Protein AF-A0AAU9VUZ7-F1 (afdb_monomer_lite)

Organism: NCBI:txid46732

InterPro domains:
  IPR027897 Protein of unknown function DUF4559 [PF15112] (16-260)
  IPR027897 Protein of unknown function DUF4559 [PTHR35083] (16-218)

Radius of gyration: 38.13 Å; chains: 1; bounding box: 92×83×94 Å

pLDDT: mean 79.69, std 19.83, range [27.2, 98.56]

Sequence (443 aa):
MASTSTSGTLGQMVKPEYTNWLAVGHALTTVLCQGLRPFVTQEMEIFYRNVRVGGPCTCFYVPSRRPNQFHDMRSCLWAKVLTTCHRSKPNWKQSDSAKWMDPVVGPWEIAKLFLPELGGHADIKSANDMDINSILNLMYWCKHFTIPQPLIKDVRDVRNDKCVHVPKLELSDADKSAAFDAIENLLQDTQLAADEDAKKALGEVISLKSIKDLHNREPQILADLKEVMNERVLNLTEESERNKKMVAELQERQESLEMAFEDLERFNRPLPLRVLGWVFQLLVYVLGILYTFLKGKKTEMLFFIVFSCFCGVLDYHSTIKEEYEDVGCYKDKQDRAIETLEGKDSILDGEYNSRANPIAKCAVAAMRKGYSMFAIQNGGWCAASSTAQQTFHKYGKFTNCMIDGEGGPWANNVYILRDEKRVGGHDNSSSHMVQPLEERTRA

Secondary structure (DSSP, 8-state):
-----THHHHHHTT-HHHHHHHHHHHIIIIIIHHHHHHHHHHHHHHHHHHHHTT-S--PPP-TTS-S-----TTT-HHHHHHHHHBSS---GGGS-GGGTT-TTTHHHHHHGGGSPP-SS-----SGGG--HHHHHHHHHHBTT--S-HHHHHHHHHIIIIIIIS-SSS---HHHHHHHHHHHHHHHTSTTGGGSHHHHHHHHHHHHHHT-S-GGGTHHHHHHHHHHHHHHHHHHHHHHHHHHHHHHHHHHHHHHHHHHHHHHHHHHTS-S-HHHHHHHHHHHHHHHHHHHHHHS-S--SHHHHHHHHHHGGGS--SSTTSSSEEEEEEEE--SS-SS-B-TTTSTTS-S-GGG-SSHHHHHHHHHHHTT-SEEEEETTTEEEE-TTHHHHTTTT-B-S-S-TTSS-BTTEEEEEEE--------------------------

Structure (mmCIF, N/CA/C/O backbone):
data_AF-A0AAU9VUZ7-F1
#
_entry.id   AF-A0AAU9VUZ7-F1
#
loop_
_atom_site.group_PDB
_atom_site.id
_atom_site.type_symbol
_atom_site.label_atom_id
_atom_site.label_alt_id
_atom_site.label_comp_id
_atom_site.label_asym_id
_atom_site.label_entity_id
_atom_site.label_seq_id
_atom_site.pdbx_PDB_ins_code
_atom_site.Cartn_x
_atom_site.Cartn_y
_atom_site.Cartn_z
_atom_site.occupancy
_atom_site.B_iso_or_equiv
_atom_site.auth_seq_id
_atom_site.auth_comp_id
_atom_site.auth_asym_id
_atom_site.auth_atom_id
_atom_site.pdbx_PDB_model_num
ATOM 1 N N . MET A 1 1 ? 22.329 21.982 31.828 1.00 32.28 1 MET A N 1
ATOM 2 C CA . MET A 1 1 ? 20.978 22.359 32.291 1.00 32.28 1 MET A CA 1
ATOM 3 C C . MET A 1 1 ? 19.989 21.455 31.583 1.00 32.28 1 MET A C 1
ATOM 5 O O . MET A 1 1 ? 19.743 21.641 30.400 1.00 32.28 1 MET A O 1
ATOM 9 N N . ALA A 1 2 ? 19.546 20.402 32.267 1.00 31.91 2 ALA A N 1
ATOM 10 C CA . ALA A 1 2 ? 18.547 19.476 31.752 1.00 31.91 2 ALA A CA 1
ATOM 11 C C . ALA A 1 2 ? 17.171 20.139 31.888 1.00 31.91 2 ALA A C 1
ATOM 13 O O . ALA A 1 2 ? 16.764 20.479 32.997 1.00 31.91 2 ALA A O 1
ATOM 14 N N . SER A 1 3 ? 16.500 20.381 30.762 1.00 28.70 3 SER A N 1
ATOM 15 C CA . SER A 1 3 ? 15.118 20.854 30.757 1.00 28.70 3 SER A CA 1
ATOM 16 C C . SER A 1 3 ? 14.202 19.648 30.947 1.00 28.70 3 SER A C 1
ATOM 18 O O . SER A 1 3 ? 14.111 18.760 30.103 1.00 28.70 3 SER A O 1
ATOM 20 N N . THR A 1 4 ? 13.593 19.603 32.121 1.00 36.53 4 THR A N 1
ATOM 21 C CA . THR A 1 4 ? 12.523 18.708 32.545 1.00 36.53 4 THR A CA 1
ATOM 22 C C . THR A 1 4 ? 11.281 18.903 31.669 1.00 36.53 4 THR A C 1
ATOM 24 O O . THR A 1 4 ? 10.552 19.878 31.831 1.00 36.53 4 THR A O 1
ATOM 27 N N . SER A 1 5 ? 10.999 17.953 30.771 1.00 34.09 5 SER A N 1
ATOM 28 C CA . SER A 1 5 ? 9.734 17.870 30.014 1.00 34.09 5 SER A CA 1
ATOM 29 C C . SER A 1 5 ? 8.732 16.859 30.598 1.00 34.09 5 SER A C 1
ATOM 31 O O . SER A 1 5 ? 7.756 16.494 29.952 1.00 34.09 5 SER A O 1
ATOM 33 N N . THR A 1 6 ? 8.923 16.414 31.841 1.00 36.12 6 THR A N 1
ATOM 34 C CA . THR A 1 6 ? 8.107 15.369 32.486 1.00 36.12 6 THR A CA 1
ATOM 35 C C . THR A 1 6 ? 6.723 15.823 32.975 1.00 36.12 6 THR A C 1
ATOM 37 O O . THR A 1 6 ? 5.937 14.987 33.406 1.00 36.12 6 THR A O 1
ATOM 40 N N . SER A 1 7 ? 6.381 17.115 32.895 1.00 36.03 7 SER A N 1
ATOM 41 C CA . SER A 1 7 ? 5.104 17.648 33.414 1.00 36.03 7 SER A CA 1
ATOM 42 C C . SER A 1 7 ? 3.919 17.518 32.434 1.00 36.03 7 SER A C 1
ATOM 44 O O . SER A 1 7 ? 2.766 17.470 32.854 1.00 36.03 7 SER A O 1
ATOM 46 N N . GLY A 1 8 ? 4.175 17.419 31.122 1.00 36.41 8 GLY A N 1
ATOM 47 C CA . GLY A 1 8 ? 3.113 17.405 30.102 1.00 36.41 8 GLY A CA 1
ATOM 48 C C . GLY A 1 8 ? 2.364 16.074 29.976 1.00 36.41 8 GLY A C 1
ATOM 49 O O . GLY A 1 8 ? 1.159 16.064 29.743 1.00 36.41 8 GLY A O 1
ATOM 50 N N . THR A 1 9 ? 3.060 14.953 30.172 1.00 47.69 9 THR A N 1
ATOM 51 C CA . THR A 1 9 ? 2.515 13.610 29.920 1.00 47.69 9 THR A CA 1
ATOM 52 C C . THR A 1 9 ? 1.564 13.158 31.027 1.00 47.69 9 THR A C 1
ATOM 54 O O . THR A 1 9 ? 0.491 12.642 30.742 1.00 47.69 9 THR A O 1
ATOM 57 N N . LEU A 1 10 ? 1.896 13.424 32.296 1.00 41.78 10 LEU A N 1
ATOM 58 C CA . LEU A 1 10 ? 1.112 12.937 33.437 1.00 41.78 10 LEU A CA 1
ATOM 59 C C . LEU A 1 10 ? -0.264 13.623 33.554 1.00 41.78 10 LEU A C 1
ATOM 61 O O . LEU A 1 10 ? -1.231 12.993 33.963 1.00 41.78 10 LEU A O 1
ATOM 65 N N . GLY A 1 11 ? -0.374 14.898 33.158 1.00 46.19 11 GLY A N 1
ATOM 66 C CA . GLY A 1 11 ? -1.638 15.647 33.189 1.00 46.19 11 GLY A CA 1
ATOM 67 C C . GLY A 1 11 ? -2.618 15.291 32.062 1.00 46.19 11 GLY A C 1
ATOM 68 O O . GLY A 1 11 ? -3.822 15.477 32.221 1.00 46.19 11 GLY A O 1
ATOM 69 N N . GLN A 1 12 ? -2.126 14.762 30.936 1.00 52.12 12 GLN A N 1
ATOM 70 C CA . GLN A 1 12 ? -2.974 14.218 29.865 1.00 52.12 12 GLN A CA 1
ATOM 71 C C . GLN A 1 12 ? -3.520 12.826 30.210 1.00 52.12 12 GLN A C 1
ATOM 73 O O . GLN A 1 12 ? -4.648 12.518 29.838 1.00 52.12 12 GLN A O 1
ATOM 78 N N . MET A 1 13 ? -2.766 12.028 30.975 1.00 50.78 13 MET A N 1
ATOM 79 C CA . MET A 1 13 ? -3.118 10.646 31.338 1.00 50.78 13 MET A CA 1
ATOM 80 C C . MET A 1 13 ? -4.330 10.521 32.282 1.00 50.78 13 MET A C 1
ATOM 82 O O . MET A 1 13 ? -4.878 9.437 32.416 1.00 50.78 13 MET A O 1
ATOM 86 N N . VAL A 1 14 ? -4.796 11.614 32.900 1.00 61.53 14 VAL A N 1
ATOM 87 C CA . VAL A 1 14 ? -5.941 11.605 33.840 1.00 61.53 14 VAL A CA 1
ATOM 88 C C . VAL A 1 14 ? -7.264 12.019 33.168 1.00 61.53 14 VAL A C 1
ATOM 90 O O . VAL A 1 14 ? -8.322 11.984 33.794 1.00 61.53 14 VAL A O 1
ATOM 93 N N . LYS A 1 15 ? -7.246 12.429 31.892 1.00 76.81 15 LYS A N 1
ATOM 94 C CA . LYS A 1 15 ? -8.466 12.860 31.194 1.00 76.81 15 LYS A CA 1
ATOM 95 C C . LYS A 1 15 ? -9.253 11.667 30.635 1.00 76.81 15 LYS A C 1
ATOM 97 O O . LYS A 1 15 ? -8.696 10.950 29.799 1.00 76.81 15 LYS A O 1
ATOM 102 N N . PRO A 1 16 ? -10.547 11.507 30.978 1.00 82.62 16 PRO A N 1
ATOM 103 C CA . PRO A 1 16 ? -11.394 10.443 30.433 1.00 82.62 16 PRO A CA 1
ATOM 104 C C . PRO A 1 16 ? -11.391 10.387 28.901 1.00 82.62 16 PRO A C 1
ATOM 106 O O . PRO A 1 16 ? -11.381 9.309 28.312 1.00 82.62 16 PRO A O 1
ATOM 109 N N . GLU A 1 17 ? -11.322 11.541 28.237 1.00 87.25 17 GLU A N 1
ATOM 110 C CA . GLU A 1 17 ? -11.324 11.627 26.780 1.00 87.25 17 GLU A CA 1
ATOM 111 C C . GLU A 1 17 ? -10.045 11.058 26.155 1.00 87.25 17 GLU A C 1
ATOM 113 O O . GLU A 1 17 ? -10.097 10.420 25.101 1.00 87.25 17 GLU A O 1
ATOM 118 N N . TYR A 1 18 ? -8.893 11.252 26.801 1.00 85.44 18 TYR A N 1
ATOM 119 C CA . TYR A 1 18 ? -7.630 10.654 26.361 1.00 85.44 18 TYR A CA 1
ATOM 120 C C . TYR A 1 18 ? -7.653 9.139 26.556 1.00 85.44 18 TYR A C 1
ATOM 122 O O . TYR A 1 18 ? -7.302 8.374 25.657 1.00 85.44 18 TYR A O 1
ATOM 130 N N . THR A 1 19 ? -8.148 8.693 27.707 1.00 83.88 19 THR A N 1
ATOM 131 C CA . THR A 1 19 ? -8.329 7.277 28.023 1.00 83.88 19 THR A CA 1
ATOM 132 C C . THR A 1 19 ? -9.257 6.579 27.022 1.00 83.88 19 THR A C 1
ATOM 134 O O . THR A 1 19 ? -8.990 5.454 26.594 1.00 83.88 19 THR A O 1
ATOM 137 N N . ASN A 1 20 ? -10.322 7.255 26.592 1.00 88.69 20 ASN A N 1
ATOM 138 C CA . ASN A 1 20 ? -11.226 6.769 25.556 1.00 88.69 20 ASN A CA 1
ATOM 139 C C . ASN A 1 20 ? -10.533 6.628 24.198 1.00 88.69 20 ASN A C 1
ATOM 141 O O . ASN A 1 20 ? -10.671 5.589 23.549 1.00 88.69 20 ASN A O 1
ATOM 145 N N . TRP A 1 21 ? -9.767 7.643 23.789 1.00 89.56 21 TRP A N 1
ATOM 146 C CA . TRP A 1 21 ? -8.978 7.594 22.558 1.00 89.56 21 TRP A CA 1
ATOM 147 C C . TRP A 1 21 ? -7.975 6.431 22.587 1.00 89.56 21 TRP A C 1
ATOM 149 O O . TRP A 1 21 ? -7.881 5.673 21.622 1.00 89.56 21 TRP A O 1
ATOM 159 N N . LEU A 1 22 ? -7.293 6.230 23.721 1.00 87.25 22 LEU A N 1
ATOM 160 C CA . LEU A 1 22 ? -6.333 5.144 23.918 1.00 87.25 22 LEU A CA 1
ATOM 161 C C . LEU A 1 22 ? -6.997 3.761 23.812 1.00 87.25 22 LEU A C 1
ATOM 163 O O . LEU A 1 22 ? -6.473 2.874 23.137 1.00 87.25 22 LEU A O 1
ATOM 167 N N . ALA A 1 23 ? -8.165 3.586 24.437 1.00 88.50 23 ALA A N 1
ATOM 168 C CA . ALA A 1 23 ? -8.915 2.332 24.401 1.00 88.50 23 ALA A CA 1
ATOM 169 C C . ALA A 1 23 ? -9.355 1.960 22.976 1.00 88.50 23 ALA A C 1
ATOM 171 O O . ALA A 1 23 ? -9.173 0.817 22.556 1.00 88.50 23 ALA A O 1
ATOM 172 N N . VAL A 1 24 ? -9.890 2.924 22.217 1.00 92.12 24 VAL A N 1
ATOM 173 C CA . VAL A 1 24 ? -10.281 2.706 20.813 1.00 92.12 24 VAL A CA 1
ATOM 174 C C . VAL A 1 24 ? -9.053 2.456 19.937 1.00 92.12 24 VAL A C 1
ATOM 176 O O . VAL A 1 24 ? -9.068 1.555 19.099 1.00 92.12 24 VAL A O 1
ATOM 179 N N . GLY A 1 25 ? -7.965 3.197 20.163 1.00 91.25 25 GLY A N 1
ATOM 180 C CA . GLY A 1 25 ? -6.691 2.981 19.483 1.00 91.25 25 GLY A CA 1
ATOM 181 C C . GLY A 1 25 ? -6.190 1.546 19.650 1.00 91.25 25 GLY A C 1
ATOM 182 O O . GLY A 1 25 ? -5.919 0.882 18.653 1.00 91.25 25 GLY A O 1
ATOM 183 N N . HIS A 1 26 ? -6.142 1.040 20.884 1.00 90.12 26 HIS A N 1
ATOM 184 C CA . HIS A 1 26 ? -5.741 -0.338 21.185 1.00 90.12 26 HIS A CA 1
ATOM 185 C C . HIS A 1 26 ? -6.692 -1.380 20.574 1.00 90.12 26 HIS A C 1
ATOM 187 O O . HIS A 1 26 ? -6.230 -2.342 19.954 1.00 90.12 26 HIS A O 1
ATOM 193 N N . ALA A 1 27 ? -8.009 -1.163 20.673 1.00 94.44 27 ALA A N 1
ATOM 194 C CA . ALA A 1 27 ? -9.001 -2.048 20.066 1.00 94.44 27 ALA A CA 1
ATOM 195 C C . ALA A 1 27 ? -8.804 -2.178 18.544 1.00 94.44 27 ALA A C 1
ATOM 197 O O . ALA A 1 27 ? -8.894 -3.278 18.010 1.00 94.44 27 ALA A O 1
ATOM 198 N N . LEU A 1 28 ? -8.475 -1.086 17.845 1.00 95.06 28 LEU A N 1
ATOM 199 C CA . LEU A 1 28 ? -8.227 -1.093 16.399 1.00 95.06 28 LEU A CA 1
ATOM 200 C C . LEU A 1 28 ? -6.864 -1.688 16.024 1.00 95.06 28 LEU A C 1
ATOM 202 O O . LEU A 1 28 ? -6.775 -2.556 15.155 1.00 95.06 28 LEU A O 1
ATOM 206 N N . THR A 1 29 ? -5.784 -1.171 16.610 1.00 90.69 29 THR A N 1
ATOM 207 C CA . THR A 1 29 ? -4.418 -1.447 16.135 1.00 90.69 29 THR A CA 1
ATOM 208 C C . THR A 1 29 ? -3.850 -2.749 16.670 1.00 90.69 29 THR A C 1
ATOM 210 O O . THR A 1 29 ? -2.956 -3.308 16.036 1.00 90.69 29 THR A O 1
ATOM 213 N N . THR A 1 30 ? -4.368 -3.227 17.802 1.00 91.00 30 THR A N 1
ATOM 214 C CA . THR A 1 30 ? -3.901 -4.447 18.465 1.00 91.00 30 THR A CA 1
ATOM 215 C C . THR A 1 30 ? -4.953 -5.536 18.331 1.00 91.00 30 THR A C 1
ATOM 217 O O . THR A 1 30 ? -4.769 -6.446 17.530 1.00 91.00 30 THR A O 1
ATOM 220 N N . VAL A 1 31 ? -6.088 -5.400 19.022 1.00 95.19 31 VAL A N 1
ATOM 221 C CA . VAL A 1 31 ? -7.078 -6.483 19.158 1.00 95.19 31 VAL A CA 1
ATOM 222 C C . VAL A 1 31 ? -7.700 -6.860 17.811 1.00 95.19 31 VAL A C 1
ATOM 224 O O . VAL A 1 31 ? -7.594 -8.005 17.375 1.00 95.19 31 VAL A O 1
ATOM 227 N N . LEU A 1 32 ? -8.296 -5.895 17.104 1.00 97.81 32 LEU A N 1
ATOM 228 C CA . LEU A 1 32 ? -8.913 -6.132 15.798 1.00 97.81 32 LEU A CA 1
ATOM 229 C C . LEU A 1 32 ? -7.873 -6.545 14.753 1.00 97.81 32 LEU A C 1
ATOM 231 O O . LEU A 1 32 ? -8.097 -7.482 13.994 1.00 97.81 32 LEU A O 1
ATOM 235 N N . CYS A 1 33 ? -6.728 -5.860 14.711 1.00 96.50 33 CYS A N 1
ATOM 236 C CA . CYS A 1 33 ? -5.657 -6.170 13.765 1.00 96.50 33 CYS A CA 1
ATOM 237 C C . CYS A 1 33 ? -5.186 -7.622 13.910 1.00 96.50 33 CYS A C 1
ATOM 239 O O . CYS A 1 33 ? -5.115 -8.340 12.917 1.00 96.50 33 CYS A O 1
ATOM 241 N N . GLN A 1 34 ? -4.914 -8.067 15.140 1.00 95.69 34 GLN A N 1
ATOM 242 C CA . GLN A 1 34 ? -4.494 -9.437 15.422 1.00 95.69 34 GLN A CA 1
ATOM 243 C C . GLN A 1 34 ? -5.600 -10.446 15.108 1.00 95.69 34 GLN A C 1
ATOM 245 O O . GLN A 1 34 ? -5.324 -11.427 14.423 1.00 95.69 34 GLN A O 1
ATOM 250 N N . GLY A 1 35 ? -6.843 -10.170 15.513 1.00 97.75 35 GLY A N 1
ATOM 251 C CA . GLY A 1 35 ? -7.984 -11.051 15.251 1.00 97.75 35 GLY A CA 1
ATOM 252 C C . GLY A 1 35 ? -8.294 -11.259 13.766 1.00 97.75 35 GLY A C 1
ATOM 253 O O . GLY A 1 35 ? -8.764 -12.321 13.384 1.00 97.75 35 GLY A O 1
ATOM 254 N N . LEU A 1 36 ? -8.009 -10.277 12.904 1.00 98.44 36 LEU A N 1
ATOM 255 C CA . LEU A 1 36 ? -8.263 -10.393 11.461 1.00 98.44 36 LEU A CA 1
ATOM 256 C C . LEU A 1 36 ? -7.150 -11.117 10.684 1.00 98.44 36 LEU A C 1
ATOM 258 O O . LEU A 1 36 ? -7.381 -11.545 9.552 1.00 98.44 36 LEU A O 1
ATOM 262 N N . ARG A 1 37 ? -5.933 -11.236 11.231 1.00 97.88 37 ARG A N 1
ATOM 263 C CA . ARG A 1 37 ? -4.767 -11.774 10.499 1.00 97.88 37 ARG A CA 1
ATOM 264 C C . ARG A 1 37 ? -4.927 -13.232 10.048 1.00 97.88 37 ARG A C 1
ATOM 266 O O . ARG A 1 37 ? -4.583 -13.494 8.889 1.00 97.88 37 ARG A O 1
ATOM 273 N N . PRO A 1 38 ? -5.429 -14.167 10.876 1.00 97.81 38 PRO A N 1
ATOM 274 C CA . PRO A 1 38 ? -5.628 -15.558 10.459 1.00 97.81 38 PRO A CA 1
ATOM 275 C C . PRO A 1 38 ? -6.657 -15.677 9.333 1.00 97.81 38 PRO A C 1
ATOM 277 O O . PRO A 1 38 ? -6.334 -16.214 8.272 1.00 97.81 38 PRO A O 1
ATOM 280 N N . PHE A 1 39 ? -7.821 -15.044 9.499 1.00 98.00 39 PHE A N 1
ATOM 281 C CA . PHE A 1 39 ? -8.857 -14.968 8.470 1.00 98.00 39 PHE A CA 1
ATOM 282 C C . PHE A 1 39 ? -8.327 -14.403 7.141 1.00 98.00 39 PHE A C 1
ATOM 284 O O . PHE A 1 39 ? -8.488 -15.010 6.084 1.00 98.00 39 PHE A O 1
ATOM 291 N N . VAL A 1 40 ? -7.632 -13.258 7.175 1.00 98.06 40 VAL A N 1
ATOM 292 C CA . VAL A 1 40 ? -7.067 -12.633 5.964 1.00 98.06 40 VAL A CA 1
ATOM 293 C C . VAL A 1 40 ? -6.028 -13.530 5.303 1.00 98.06 40 VAL A C 1
ATOM 295 O O . VAL A 1 40 ? -5.994 -13.610 4.077 1.00 98.06 40 VAL A O 1
ATOM 298 N N . THR A 1 41 ? -5.189 -14.203 6.091 1.00 97.56 41 THR A N 1
ATOM 299 C CA . THR A 1 41 ? -4.216 -15.174 5.575 1.00 97.56 41 THR A CA 1
ATOM 300 C C . THR A 1 41 ? -4.921 -16.289 4.813 1.00 97.56 41 THR A C 1
ATOM 302 O O . THR A 1 41 ? -4.603 -16.525 3.647 1.00 97.56 41 THR A O 1
ATOM 305 N N . GLN A 1 42 ? -5.929 -16.911 5.426 1.00 97.00 42 GLN A N 1
ATOM 306 C CA . GLN A 1 42 ? -6.682 -18.003 4.817 1.00 97.00 42 GLN A CA 1
ATOM 307 C C . GLN A 1 42 ? -7.393 -17.572 3.524 1.00 97.00 42 GLN A C 1
ATOM 309 O O . GLN A 1 42 ? -7.277 -18.242 2.493 1.00 97.00 42 GLN A O 1
ATOM 314 N N . GLU A 1 43 ? -8.090 -16.436 3.546 1.00 97.31 43 GLU A N 1
ATOM 315 C CA . GLU A 1 43 ? -8.789 -15.914 2.370 1.00 97.31 43 GLU A CA 1
ATOM 316 C C . GLU A 1 43 ? -7.804 -15.530 1.258 1.00 97.31 43 GLU A C 1
ATOM 318 O O . GLU A 1 43 ? -8.021 -15.847 0.091 1.00 97.31 43 GLU A O 1
ATOM 323 N N . MET A 1 44 ? -6.654 -14.934 1.581 1.00 97.31 44 MET A N 1
ATOM 324 C CA . MET A 1 44 ? -5.649 -14.617 0.563 1.00 97.31 44 MET A CA 1
ATOM 325 C C . MET A 1 44 ? -5.057 -15.862 -0.103 1.00 97.31 44 MET A C 1
ATOM 327 O O . MET A 1 44 ? -4.812 -15.841 -1.312 1.00 97.31 44 MET A O 1
ATOM 331 N N . GLU A 1 45 ? -4.883 -16.965 0.624 1.00 95.75 45 GLU A N 1
ATOM 332 C CA . GLU A 1 45 ? -4.472 -18.246 0.040 1.00 95.75 45 GLU A CA 1
ATOM 333 C C . GLU A 1 45 ? -5.548 -18.846 -0.882 1.00 95.75 45 GLU A C 1
ATOM 335 O O . GLU A 1 45 ? -5.234 -19.424 -1.931 1.00 95.75 45 GLU A O 1
ATOM 340 N N . ILE A 1 46 ? -6.830 -18.726 -0.519 1.00 95.06 46 ILE A N 1
ATOM 341 C CA . ILE A 1 46 ? -7.956 -19.142 -1.371 1.00 95.06 46 ILE A CA 1
ATOM 342 C C . ILE A 1 46 ? -7.996 -18.278 -2.635 1.00 95.06 46 ILE A C 1
ATOM 344 O O . ILE A 1 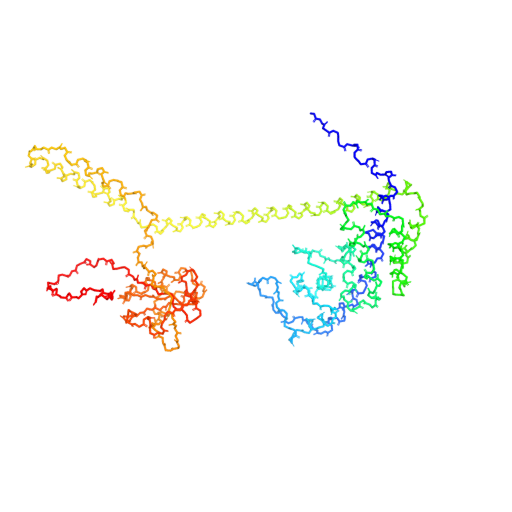46 ? -8.047 -18.805 -3.752 1.00 95.06 46 ILE A O 1
ATOM 348 N N . PHE A 1 47 ? -7.918 -16.959 -2.475 1.00 95.25 47 PHE A N 1
ATOM 349 C CA . PHE A 1 47 ? -7.891 -16.010 -3.578 1.00 95.25 47 PHE A CA 1
ATOM 350 C C . PHE A 1 47 ? -6.747 -16.300 -4.546 1.00 95.25 47 PHE A C 1
ATOM 352 O O . PHE A 1 47 ? -6.967 -16.414 -5.754 1.00 95.25 47 PHE A O 1
ATOM 359 N N . TYR A 1 48 ? -5.540 -16.488 -4.015 1.00 94.00 48 TYR A N 1
ATOM 360 C CA . TYR A 1 48 ? -4.345 -16.786 -4.791 1.00 94.00 48 TYR A CA 1
ATOM 361 C C . TYR A 1 48 ? -4.510 -18.046 -5.647 1.00 94.00 48 TYR A C 1
ATOM 363 O O . TYR A 1 48 ? -4.227 -18.032 -6.849 1.00 94.00 48 TYR A O 1
ATOM 371 N N . ARG A 1 49 ? -5.037 -19.127 -5.055 1.00 91.75 49 ARG A N 1
ATOM 372 C CA . ARG A 1 49 ? -5.316 -20.374 -5.782 1.00 91.75 49 ARG A CA 1
ATOM 373 C C . ARG A 1 49 ? -6.284 -20.154 -6.940 1.00 91.75 49 ARG A C 1
ATOM 375 O O . ARG A 1 49 ? -6.026 -20.667 -8.025 1.00 91.75 49 ARG A O 1
ATOM 382 N N . ASN A 1 50 ? -7.333 -19.356 -6.743 1.00 89.06 50 ASN A N 1
ATOM 383 C CA . ASN A 1 50 ? -8.314 -19.052 -7.788 1.00 89.06 50 ASN A CA 1
ATOM 384 C C . ASN A 1 50 ? -7.714 -18.236 -8.941 1.00 89.06 50 ASN A C 1
ATOM 386 O O . ASN A 1 50 ? -8.023 -18.493 -10.104 1.00 89.06 50 ASN A O 1
ATOM 390 N N . VAL A 1 51 ? -6.828 -17.282 -8.641 1.00 87.88 51 VAL A N 1
ATOM 391 C CA . VAL A 1 51 ? -6.142 -16.477 -9.666 1.00 87.88 51 VAL A CA 1
ATOM 392 C C . VAL A 1 51 ? -5.152 -17.332 -10.474 1.00 87.88 51 VAL A C 1
ATOM 394 O O . VAL A 1 51 ? -5.058 -17.187 -11.695 1.00 87.88 51 VAL A O 1
ATOM 397 N N . ARG A 1 52 ? -4.460 -18.280 -9.827 1.00 84.12 52 ARG A N 1
ATOM 398 C CA . ARG A 1 52 ? -3.406 -19.107 -10.443 1.00 84.12 52 ARG A CA 1
ATOM 399 C C . ARG A 1 52 ? -3.895 -20.079 -11.526 1.00 84.12 52 ARG A C 1
ATOM 401 O O . ARG A 1 52 ? -3.102 -20.475 -12.381 1.00 84.12 52 ARG A O 1
ATOM 408 N N . VAL A 1 53 ? -5.180 -20.439 -11.541 1.00 72.50 53 VAL A N 1
ATOM 409 C CA . VAL A 1 53 ? -5.772 -21.387 -12.515 1.00 72.50 53 VAL A CA 1
ATOM 410 C C . VAL A 1 53 ? -5.607 -20.918 -13.976 1.00 72.50 53 VAL A C 1
ATOM 412 O O . VAL A 1 53 ? -5.662 -21.727 -14.897 1.00 72.50 53 VAL A O 1
ATOM 415 N N . GLY A 1 54 ? -5.325 -19.631 -14.206 1.00 66.44 54 GLY A N 1
ATOM 416 C CA . GLY A 1 54 ? -5.132 -19.036 -15.531 1.00 66.44 54 GLY A CA 1
ATOM 417 C C . GLY A 1 54 ? -3.757 -19.202 -16.208 1.00 66.44 54 GLY A C 1
ATOM 418 O O . GLY A 1 54 ? -3.559 -18.616 -17.271 1.00 66.44 54 GLY A O 1
ATOM 419 N N . GLY A 1 55 ? -2.804 -19.949 -15.631 1.00 70.44 55 GLY A N 1
ATOM 420 C CA . GLY A 1 55 ? -1.410 -20.010 -16.126 1.00 70.44 55 GLY A CA 1
ATOM 421 C C . GLY A 1 55 ? -0.585 -18.771 -15.731 1.00 70.44 55 GLY A C 1
ATOM 422 O O . GLY A 1 55 ? -1.134 -17.897 -15.076 1.00 70.44 55 GLY A O 1
ATOM 423 N N . PRO A 1 56 ? 0.723 -18.668 -16.039 1.00 73.75 56 PRO A N 1
ATOM 424 C CA . PRO A 1 56 ? 1.561 -17.556 -15.572 1.00 73.75 56 PRO A CA 1
ATOM 425 C C . PRO A 1 56 ? 1.206 -16.212 -16.224 1.00 73.75 56 PRO A C 1
ATOM 427 O O . PRO A 1 56 ? 0.721 -16.158 -17.354 1.00 73.75 56 PRO A O 1
ATOM 430 N N . CYS A 1 57 ? 1.490 -15.110 -15.524 1.00 75.19 57 CYS A N 1
ATOM 431 C CA . CYS A 1 57 ? 1.414 -13.768 -16.101 1.00 75.19 57 CYS A CA 1
ATOM 432 C C . CYS A 1 57 ? 2.330 -13.670 -17.334 1.00 75.19 57 CYS A C 1
ATOM 434 O O . CYS A 1 57 ? 3.512 -13.998 -17.266 1.00 75.19 57 CYS A O 1
ATOM 436 N N . THR A 1 58 ? 1.784 -13.208 -18.458 1.00 70.62 58 THR A N 1
ATOM 437 C CA . THR A 1 58 ? 2.495 -13.076 -19.742 1.00 70.62 58 THR A CA 1
ATOM 438 C C . THR A 1 58 ? 3.073 -11.678 -19.971 1.00 70.62 58 THR A C 1
ATOM 440 O O . THR A 1 58 ? 3.693 -11.424 -21.003 1.00 70.62 58 THR A O 1
ATOM 443 N N . CYS A 1 59 ? 2.871 -10.745 -19.034 1.00 71.81 59 CYS A N 1
ATOM 444 C CA . CYS A 1 59 ? 3.428 -9.400 -19.134 1.00 71.81 59 CYS A CA 1
ATOM 445 C C . CYS A 1 59 ? 4.934 -9.440 -18.859 1.00 71.81 59 CYS A C 1
ATOM 447 O O . CYS A 1 59 ? 5.358 -9.834 -17.776 1.00 71.81 59 CYS A O 1
ATOM 449 N N . PHE A 1 60 ? 5.741 -9.021 -19.835 1.00 57.25 60 PHE A N 1
ATOM 450 C CA . PHE A 1 60 ? 7.191 -8.965 -19.682 1.00 57.25 60 PHE A CA 1
ATOM 451 C C . PHE A 1 60 ? 7.609 -7.809 -18.769 1.00 57.25 60 PHE A C 1
ATOM 453 O O . PHE A 1 60 ? 7.227 -6.656 -18.987 1.00 57.25 60 PHE A O 1
ATOM 460 N N . TYR A 1 61 ? 8.458 -8.120 -17.789 1.00 56.16 61 TYR A N 1
ATOM 461 C CA . TYR A 1 61 ? 9.228 -7.130 -17.045 1.00 56.16 61 TYR A CA 1
ATOM 462 C C . TYR A 1 61 ? 10.223 -6.448 -17.994 1.00 56.16 61 TYR A C 1
ATOM 464 O O . TYR A 1 61 ? 11.044 -7.119 -18.618 1.00 56.16 61 TYR A O 1
ATOM 472 N N . VAL A 1 62 ? 10.148 -5.121 -18.116 1.00 54.97 62 VAL A N 1
ATOM 473 C CA . VAL A 1 62 ? 11.087 -4.321 -18.918 1.00 54.97 62 VAL A CA 1
ATOM 474 C C . VAL A 1 62 ? 11.959 -3.507 -17.954 1.00 54.97 62 VAL A C 1
ATOM 476 O O . VAL A 1 62 ? 11.468 -2.504 -17.432 1.00 54.97 62 VAL A O 1
ATOM 479 N N . PRO A 1 63 ? 13.232 -3.893 -17.725 1.00 47.19 63 PRO A N 1
ATOM 480 C CA . PRO A 1 63 ? 14.107 -3.256 -16.731 1.00 47.19 63 PRO A CA 1
ATOM 481 C C . PRO A 1 63 ? 14.329 -1.750 -16.946 1.00 47.19 63 PRO A C 1
ATOM 483 O O . PRO A 1 63 ? 14.638 -1.026 -16.009 1.00 47.19 63 PRO A O 1
ATOM 486 N N . SER A 1 64 ? 14.169 -1.266 -18.182 1.00 51.69 64 SER A N 1
ATOM 487 C CA . SER A 1 64 ? 14.375 0.135 -18.570 1.00 51.69 64 SER A CA 1
ATOM 488 C C . SER A 1 64 ? 13.155 1.045 -18.365 1.00 51.69 64 SER A C 1
ATOM 490 O O . SER A 1 64 ? 13.227 2.238 -18.658 1.00 51.69 64 SER A O 1
ATOM 492 N N . ARG A 1 65 ? 12.020 0.525 -17.876 1.00 49.69 65 ARG A N 1
ATOM 493 C CA . ARG A 1 65 ? 10.822 1.323 -17.562 1.00 49.69 65 ARG A CA 1
ATOM 494 C C . ARG A 1 65 ? 10.667 1.475 -16.049 1.00 49.69 65 ARG A C 1
ATOM 496 O O . ARG A 1 65 ? 10.999 0.566 -15.295 1.00 49.69 65 ARG A O 1
ATOM 503 N N . ARG A 1 66 ? 10.122 2.620 -15.602 1.00 46.53 66 ARG A N 1
ATOM 504 C CA . ARG A 1 66 ? 9.696 2.816 -14.199 1.00 46.53 66 ARG A CA 1
ATOM 505 C C . ARG A 1 66 ? 8.849 1.609 -13.747 1.00 46.53 66 ARG A C 1
ATOM 507 O O . ARG A 1 66 ? 8.125 1.075 -14.587 1.00 46.53 66 ARG A O 1
ATOM 514 N N . PRO A 1 67 ? 8.857 1.231 -12.452 1.00 48.25 67 PRO A N 1
ATOM 515 C CA . PRO A 1 67 ? 8.236 0.003 -11.915 1.00 48.25 67 PRO A CA 1
ATOM 516 C C . PRO A 1 67 ? 6.723 -0.152 -12.162 1.00 48.25 67 PRO A C 1
ATOM 518 O O . PRO A 1 67 ? 6.132 -1.176 -11.835 1.00 48.25 67 PRO A O 1
ATOM 521 N N . ASN A 1 68 ? 6.087 0.833 -12.793 1.00 53.62 68 ASN A N 1
ATOM 522 C CA . ASN A 1 68 ? 4.719 0.790 -13.276 1.00 53.62 68 ASN A CA 1
ATOM 523 C C . ASN A 1 68 ? 4.652 -0.097 -14.526 1.00 53.62 68 ASN A C 1
ATOM 525 O O . ASN A 1 68 ? 4.532 0.399 -15.651 1.00 53.62 68 ASN A O 1
ATOM 529 N N . GLN A 1 69 ? 4.753 -1.411 -14.342 1.00 59.44 69 GLN A N 1
ATOM 530 C CA . GLN A 1 69 ? 4.528 -2.352 -15.427 1.00 59.44 69 GLN A CA 1
ATOM 531 C C . GLN A 1 69 ? 3.130 -2.112 -16.001 1.00 59.44 69 GLN A C 1
ATOM 533 O O . GLN A 1 69 ? 2.111 -2.241 -15.321 1.00 59.44 69 GLN A O 1
ATOM 538 N N . PHE A 1 70 ? 3.081 -1.715 -17.269 1.00 61.47 70 PHE A N 1
ATOM 539 C CA . PHE A 1 70 ? 1.848 -1.736 -18.031 1.00 61.47 70 PHE A CA 1
ATOM 540 C C . PHE A 1 70 ? 1.426 -3.200 -18.161 1.00 61.47 70 PHE A C 1
ATOM 542 O O . PHE A 1 70 ? 2.034 -3.961 -18.911 1.00 61.47 70 PHE A O 1
ATOM 549 N N . HIS A 1 71 ? 0.406 -3.597 -17.408 1.00 71.06 71 HIS A N 1
ATOM 550 C CA . HIS A 1 71 ? -0.239 -4.884 -17.599 1.00 71.06 71 HIS A CA 1
ATOM 551 C C . HIS A 1 71 ? -1.310 -4.749 -18.678 1.00 71.06 71 HIS A C 1
ATOM 553 O O . HIS A 1 71 ? -2.272 -3.991 -18.532 1.00 71.06 71 HIS A O 1
ATOM 559 N N . ASP A 1 72 ? -1.150 -5.489 -19.772 1.00 68.31 72 ASP A N 1
ATOM 560 C CA . ASP A 1 72 ? -2.157 -5.526 -20.823 1.00 68.31 72 ASP A CA 1
ATOM 561 C C . ASP A 1 72 ? -3.333 -6.412 -20.391 1.00 68.31 72 ASP A C 1
ATOM 563 O O . ASP A 1 72 ? -3.263 -7.640 -20.404 1.00 68.31 72 ASP A O 1
ATOM 567 N N . MET A 1 73 ? -4.445 -5.770 -20.036 1.00 70.69 73 MET A N 1
ATOM 568 C CA . MET A 1 73 ? -5.684 -6.430 -19.608 1.00 70.69 73 MET A CA 1
ATOM 569 C C . MET A 1 73 ? -6.344 -7.278 -20.705 1.00 70.69 73 MET A C 1
ATOM 571 O O . MET A 1 73 ? -7.271 -8.038 -20.414 1.00 70.69 73 MET A O 1
ATOM 575 N N . ARG A 1 74 ? -5.918 -7.140 -21.969 1.00 68.75 74 ARG A N 1
ATOM 576 C CA . ARG A 1 74 ? -6.422 -7.944 -23.090 1.00 68.75 74 ARG A CA 1
ATOM 577 C C . ARG A 1 74 ? -5.685 -9.272 -23.213 1.00 68.75 74 ARG A C 1
ATOM 579 O O . ARG A 1 74 ? -6.320 -10.268 -23.547 1.00 68.75 74 ARG A O 1
ATOM 586 N N . SER A 1 75 ? -4.381 -9.286 -22.941 1.00 76.31 75 SER A N 1
ATOM 587 C CA . SER A 1 75 ? -3.513 -10.452 -23.152 1.00 76.31 75 SER A CA 1
ATOM 588 C C . SER A 1 75 ? -3.083 -11.154 -21.859 1.00 76.31 75 SER A C 1
ATOM 590 O O . SER A 1 75 ? -2.755 -12.339 -21.899 1.00 76.31 75 SER A O 1
ATOM 592 N N . CYS A 1 76 ? -3.133 -10.480 -20.706 1.00 80.88 76 CYS A N 1
ATOM 593 C CA . CYS A 1 76 ? -2.783 -11.062 -19.413 1.00 80.88 76 CYS A CA 1
ATOM 594 C C . CYS A 1 76 ? -4.022 -11.439 -18.597 1.00 80.88 76 CYS A C 1
ATOM 596 O O . CYS A 1 76 ? -4.751 -10.585 -18.082 1.00 80.88 76 CYS A O 1
ATOM 598 N N . LEU A 1 77 ? -4.235 -12.749 -18.434 1.00 82.56 77 LEU A N 1
ATOM 599 C CA . LEU A 1 77 ? -5.379 -13.280 -17.696 1.00 82.56 77 LEU A CA 1
ATOM 600 C C . LEU A 1 77 ? -5.346 -12.892 -16.212 1.00 82.56 77 LEU A C 1
ATOM 602 O O . LEU A 1 77 ? -6.381 -12.514 -15.669 1.00 82.56 77 LEU A O 1
ATOM 606 N N . TRP A 1 78 ? -4.167 -12.891 -15.582 1.00 87.25 78 TRP A N 1
ATOM 607 C CA . TRP A 1 78 ? -4.000 -12.413 -14.204 1.00 87.25 78 TRP A CA 1
ATOM 608 C C . TRP A 1 78 ? -4.465 -10.973 -14.060 1.00 87.25 78 TRP A C 1
ATOM 610 O O . TRP A 1 78 ? -5.309 -10.673 -13.224 1.00 87.25 78 TRP A O 1
ATOM 620 N N . ALA A 1 79 ? -3.971 -10.090 -14.925 1.00 85.81 79 ALA A N 1
ATOM 621 C CA . ALA A 1 79 ? -4.310 -8.679 -14.878 1.00 85.81 79 ALA A CA 1
ATOM 622 C C . ALA A 1 79 ? -5.823 -8.454 -15.069 1.00 85.81 79 ALA A C 1
ATOM 624 O O . ALA A 1 79 ? -6.440 -7.673 -14.338 1.00 85.81 79 ALA A O 1
ATOM 625 N N . LYS A 1 80 ? -6.451 -9.216 -15.977 1.00 86.19 80 LYS A N 1
ATOM 626 C CA . LYS A 1 80 ? -7.904 -9.211 -16.195 1.00 86.19 80 LYS A CA 1
ATOM 627 C C . LYS A 1 80 ? -8.690 -9.666 -14.960 1.00 86.19 80 LYS A C 1
ATOM 629 O O . LYS A 1 80 ? -9.646 -8.992 -14.566 1.00 86.19 80 LYS A O 1
ATOM 634 N N . VAL A 1 81 ? -8.304 -10.787 -14.348 1.00 88.94 81 VAL A N 1
ATOM 635 C CA . VAL A 1 81 ? -8.957 -11.324 -13.142 1.00 88.94 81 VAL A CA 1
ATOM 636 C C . VAL A 1 81 ? -8.796 -10.348 -11.982 1.00 88.94 81 VAL A C 1
ATOM 638 O O . VAL A 1 81 ? -9.790 -9.930 -11.398 1.00 88.94 81 VAL A O 1
ATOM 641 N N . LEU A 1 82 ? -7.572 -9.901 -11.707 1.00 91.19 82 LEU A N 1
ATOM 642 C CA . LEU A 1 82 ? -7.256 -8.987 -10.610 1.00 91.19 82 LEU A CA 1
ATOM 643 C C . LEU A 1 82 ? -7.975 -7.640 -10.753 1.00 91.19 82 LEU A C 1
ATOM 645 O O . LEU A 1 82 ? -8.521 -7.132 -9.777 1.00 91.19 82 LEU A O 1
ATOM 649 N N . THR A 1 83 ? -8.084 -7.105 -11.974 1.00 91.06 83 THR A N 1
ATOM 650 C CA . THR A 1 83 ? -8.910 -5.915 -12.250 1.00 91.06 83 THR A CA 1
ATOM 651 C C . THR A 1 83 ? -10.382 -6.168 -11.947 1.00 91.06 83 THR A C 1
ATOM 653 O O . THR A 1 83 ? -11.051 -5.317 -11.370 1.00 91.06 83 THR A O 1
ATOM 656 N N . THR A 1 84 ? -10.896 -7.344 -12.308 1.00 91.44 84 THR A N 1
ATOM 657 C CA . THR A 1 84 ? -12.301 -7.707 -12.074 1.00 91.44 84 THR A CA 1
ATOM 658 C C . THR A 1 84 ? -12.591 -7.900 -10.588 1.00 91.44 84 THR A C 1
ATOM 660 O O . THR A 1 84 ? -13.660 -7.503 -10.121 1.00 91.44 84 THR A O 1
ATOM 663 N N . CYS A 1 85 ? -11.642 -8.462 -9.840 1.00 93.06 85 CYS A N 1
ATOM 664 C CA . CYS A 1 85 ? -11.716 -8.648 -8.395 1.00 93.06 85 CYS A CA 1
ATOM 665 C C . CYS A 1 85 ? -11.528 -7.342 -7.619 1.00 93.06 85 CYS A C 1
ATOM 667 O O . CYS A 1 85 ? -11.884 -7.281 -6.449 1.00 93.06 85 CYS A O 1
ATOM 669 N N . HIS A 1 86 ? -11.024 -6.282 -8.242 1.00 94.94 86 HIS A N 1
ATOM 670 C CA . HIS A 1 86 ? -10.901 -4.981 -7.605 1.00 94.94 86 HIS A CA 1
ATOM 671 C C . HIS A 1 86 ? -12.206 -4.178 -7.734 1.00 94.94 86 HIS A C 1
ATOM 673 O O . HIS A 1 86 ? -12.878 -4.179 -8.768 1.00 94.94 86 HIS A O 1
ATOM 679 N N . ARG A 1 87 ? -12.618 -3.505 -6.655 1.00 94.44 87 ARG A N 1
ATOM 680 C CA . ARG A 1 87 ? -13.839 -2.671 -6.634 1.00 94.44 87 ARG A CA 1
ATOM 681 C C . ARG A 1 87 ? -13.645 -1.286 -7.264 1.00 94.44 87 ARG A C 1
ATOM 683 O O . ARG A 1 87 ? -14.612 -0.674 -7.696 1.00 94.44 87 ARG A O 1
ATOM 690 N N . SER A 1 88 ? -12.404 -0.812 -7.336 1.00 92.12 88 SER A N 1
ATOM 691 C CA . SER A 1 88 ? -11.972 0.399 -8.059 1.00 92.12 88 SER A CA 1
ATOM 692 C C . SER A 1 88 ? -10.856 0.049 -9.062 1.00 92.12 88 SER A C 1
ATOM 694 O O . SER A 1 88 ? -10.980 -0.944 -9.773 1.00 92.12 88 SER A O 1
ATOM 696 N N . LYS A 1 89 ? -9.721 0.755 -9.065 1.00 88.81 89 LYS A N 1
ATOM 697 C CA . LYS A 1 89 ? -8.547 0.455 -9.898 1.00 88.81 89 LYS A CA 1
ATOM 698 C C . LYS A 1 89 ? -7.399 -0.158 -9.079 1.00 88.81 89 LYS A C 1
ATOM 700 O O . LYS A 1 89 ? -7.038 0.449 -8.074 1.00 88.81 89 LYS A O 1
ATOM 705 N N . PRO A 1 90 ? -6.803 -1.282 -9.521 1.00 89.69 90 PRO A N 1
ATOM 706 C CA . PRO A 1 90 ? -5.632 -1.859 -8.866 1.00 89.69 90 PRO A CA 1
ATOM 707 C C . PRO A 1 90 ? -4.407 -0.942 -8.931 1.00 89.69 90 PRO A C 1
ATOM 709 O O . PRO A 1 90 ? -4.168 -0.272 -9.942 1.00 89.69 90 PRO A O 1
ATOM 712 N N . ASN A 1 91 ? -3.595 -0.966 -7.878 1.00 86.75 91 ASN A N 1
ATOM 713 C CA . ASN A 1 91 ? -2.365 -0.188 -7.790 1.00 86.75 91 ASN A CA 1
ATOM 714 C C . ASN A 1 91 ? -1.152 -0.971 -8.328 1.00 86.75 91 ASN A C 1
ATOM 716 O O . ASN A 1 91 ? -0.341 -1.497 -7.572 1.00 86.75 91 ASN A O 1
ATOM 720 N N . TRP A 1 92 ? -1.020 -1.061 -9.653 1.00 84.88 92 TRP A N 1
ATOM 721 C CA . TRP A 1 92 ? -0.004 -1.904 -10.308 1.00 84.88 92 TRP A CA 1
ATOM 722 C C . TRP A 1 92 ? 1.448 -1.559 -9.960 1.00 84.88 92 TRP A C 1
ATOM 724 O O . TRP A 1 92 ? 2.294 -2.443 -9.949 1.00 84.88 92 TRP A O 1
ATOM 734 N N . LYS A 1 93 ? 1.750 -0.291 -9.655 1.00 80.19 93 LYS A N 1
ATOM 735 C CA . LYS A 1 93 ? 3.129 0.185 -9.427 1.00 80.19 93 LYS A CA 1
ATOM 736 C C . LYS A 1 93 ? 3.808 -0.385 -8.180 1.00 80.19 93 LYS A C 1
ATOM 738 O O . LYS A 1 93 ? 5.024 -0.286 -8.070 1.00 80.19 93 LYS A O 1
ATOM 743 N N . GLN A 1 94 ? 3.035 -0.901 -7.225 1.00 82.62 94 GLN A N 1
ATOM 744 C CA . GLN A 1 94 ? 3.552 -1.367 -5.933 1.00 82.62 94 GLN A CA 1
ATOM 745 C C . GLN A 1 94 ? 3.588 -2.891 -5.797 1.00 82.62 94 GLN A C 1
ATOM 747 O O . GLN A 1 94 ? 3.910 -3.392 -4.725 1.00 82.62 94 GLN A O 1
ATOM 752 N N . SER A 1 95 ? 3.262 -3.615 -6.867 1.00 86.44 95 SER A N 1
ATOM 753 C CA . SER A 1 95 ? 3.286 -5.074 -6.911 1.00 86.44 95 SER A CA 1
ATOM 754 C C . SER A 1 95 ? 4.349 -5.541 -7.897 1.00 86.44 95 SER A C 1
ATOM 756 O O . SER A 1 95 ? 4.388 -5.078 -9.039 1.00 86.44 95 SER A O 1
ATOM 758 N N . ASP A 1 96 ? 5.206 -6.462 -7.467 1.00 83.25 96 ASP A N 1
ATOM 759 C CA . ASP A 1 96 ? 6.192 -7.085 -8.343 1.00 83.25 96 ASP A CA 1
ATOM 760 C C . ASP A 1 96 ? 5.596 -8.328 -9.013 1.00 83.25 96 ASP A C 1
ATOM 762 O O . ASP A 1 96 ? 5.498 -9.408 -8.424 1.00 83.25 96 ASP A O 1
ATOM 766 N N . SER A 1 97 ? 5.205 -8.174 -10.278 1.00 82.12 97 SER A N 1
ATOM 767 C CA . SER A 1 97 ? 4.577 -9.248 -11.049 1.00 82.12 97 SER A CA 1
ATOM 768 C C . SER A 1 97 ? 5.483 -10.460 -11.286 1.00 82.12 97 SER A C 1
ATOM 770 O O . SER A 1 97 ? 4.974 -11.567 -11.470 1.00 82.12 97 SER A O 1
ATOM 772 N N . ALA A 1 98 ? 6.812 -10.293 -11.219 1.00 80.88 98 ALA A N 1
ATOM 773 C CA . ALA A 1 98 ? 7.755 -11.400 -11.364 1.00 80.88 98 ALA A CA 1
ATOM 774 C C . ALA A 1 98 ? 7.643 -12.403 -10.204 1.00 80.88 98 ALA A C 1
ATOM 776 O O . ALA A 1 98 ? 7.974 -13.578 -10.358 1.00 80.88 98 ALA A O 1
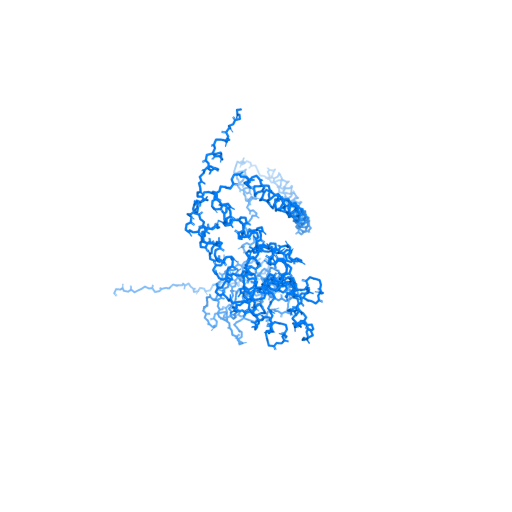ATOM 777 N N . LYS A 1 99 ? 7.126 -11.953 -9.056 1.00 86.31 99 LYS A N 1
ATOM 778 C CA . LYS A 1 99 ? 6.948 -12.752 -7.840 1.00 86.31 99 LYS A CA 1
ATOM 779 C C . LYS A 1 99 ? 5.547 -13.347 -7.696 1.00 86.31 99 LYS A C 1
ATOM 781 O O . LYS A 1 99 ? 5.320 -14.144 -6.795 1.00 86.31 99 LYS A O 1
ATOM 786 N N . TRP A 1 100 ? 4.601 -13.026 -8.582 1.00 88.31 100 TRP A N 1
ATOM 787 C CA . TRP A 1 100 ? 3.219 -13.525 -8.487 1.00 88.31 100 TRP A CA 1
ATOM 788 C C . TRP A 1 100 ? 3.109 -15.052 -8.539 1.00 88.31 100 TRP A C 1
ATOM 790 O O . TRP A 1 100 ? 2.187 -15.623 -7.969 1.00 88.31 100 TRP A O 1
ATOM 800 N N . MET A 1 101 ? 4.036 -15.735 -9.208 1.00 86.75 101 MET A N 1
ATOM 801 C CA . MET A 1 101 ? 4.028 -17.199 -9.304 1.00 86.75 101 MET A CA 1
ATOM 802 C C . MET A 1 101 ? 4.641 -17.901 -8.087 1.00 86.75 101 MET A C 1
ATOM 804 O O . MET A 1 101 ? 4.534 -19.124 -7.983 1.00 86.75 101 MET A O 1
ATOM 808 N N . ASP A 1 102 ? 5.273 -17.155 -7.182 1.00 89.44 102 ASP A N 1
ATOM 809 C CA . ASP A 1 102 ? 5.807 -17.709 -5.946 1.00 89.44 102 ASP A CA 1
ATOM 810 C C . ASP A 1 102 ? 4.646 -18.024 -4.984 1.00 89.44 102 ASP A C 1
ATOM 812 O O . ASP A 1 102 ? 3.839 -17.141 -4.688 1.00 89.44 102 ASP A O 1
ATOM 816 N N . PRO A 1 103 ? 4.515 -19.267 -4.496 1.00 90.00 103 PRO A N 1
ATOM 817 C CA . PRO A 1 103 ? 3.388 -19.656 -3.655 1.00 90.00 103 PRO A CA 1
ATOM 818 C C . PRO A 1 103 ? 3.419 -19.028 -2.255 1.00 90.00 103 PRO A C 1
ATOM 820 O O . PRO A 1 103 ? 2.384 -19.007 -1.596 1.00 90.00 103 PRO A O 1
ATOM 823 N N . VAL A 1 104 ? 4.576 -18.543 -1.798 1.00 90.31 104 VAL A N 1
ATOM 824 C CA . VAL A 1 104 ? 4.759 -17.930 -0.480 1.00 90.31 104 VAL A CA 1
ATOM 825 C C . VAL A 1 104 ? 4.577 -16.420 -0.575 1.00 90.31 104 VAL A C 1
ATOM 827 O O . VAL A 1 104 ? 3.764 -15.863 0.155 1.00 90.31 104 VAL A O 1
ATOM 830 N N . VAL A 1 105 ? 5.288 -15.745 -1.486 1.00 91.31 105 VAL A N 1
ATOM 831 C CA . VAL A 1 105 ? 5.236 -14.270 -1.586 1.00 91.31 105 VAL A CA 1
ATOM 832 C C . VAL A 1 105 ? 4.183 -13.757 -2.570 1.00 91.31 105 VAL A C 1
ATOM 834 O O . VAL A 1 105 ? 3.705 -12.632 -2.431 1.00 91.31 105 VAL A O 1
ATOM 837 N N . GLY A 1 106 ? 3.770 -14.572 -3.541 1.00 91.88 106 GLY A N 1
ATOM 838 C CA . GLY A 1 106 ? 2.803 -14.204 -4.575 1.00 91.88 106 GLY A CA 1
ATOM 839 C C . GLY A 1 106 ? 1.446 -13.721 -4.049 1.00 91.88 106 GLY A C 1
ATOM 840 O O . GLY A 1 106 ? 0.984 -12.682 -4.531 1.00 91.88 106 GLY A O 1
ATOM 841 N N . PRO A 1 107 ? 0.811 -14.378 -3.052 1.00 95.50 107 PRO A N 1
ATOM 842 C CA . PRO A 1 107 ? -0.426 -13.877 -2.446 1.00 95.50 107 PRO A CA 1
ATOM 843 C C . PRO A 1 107 ? -0.288 -12.437 -1.937 1.00 95.50 107 PRO A C 1
ATOM 845 O O . PRO A 1 107 ? -1.184 -11.614 -2.123 1.00 95.50 107 PRO A O 1
ATOM 848 N N . TRP A 1 108 ? 0.861 -12.102 -1.355 1.00 95.56 108 TRP A N 1
ATOM 849 C CA . TRP A 1 108 ? 1.103 -10.806 -0.727 1.00 95.56 108 TRP A CA 1
ATOM 850 C C . TRP A 1 108 ? 1.509 -9.733 -1.733 1.00 95.56 108 TRP A C 1
ATOM 852 O O . TRP A 1 108 ? 1.085 -8.586 -1.606 1.00 95.56 108 TRP A O 1
ATOM 862 N N . GLU A 1 109 ? 2.213 -10.096 -2.806 1.00 92.06 109 GLU A N 1
ATOM 863 C CA . GLU A 1 109 ? 2.398 -9.204 -3.955 1.00 92.06 109 GLU A CA 1
ATOM 864 C C . GLU A 1 109 ? 1.060 -8.862 -4.620 1.00 92.06 109 GLU A C 1
ATOM 866 O O . GLU A 1 109 ? 0.836 -7.710 -4.993 1.00 92.06 109 GLU A O 1
ATOM 871 N N . ILE A 1 110 ? 0.128 -9.817 -4.708 1.00 92.69 110 ILE A N 1
ATOM 872 C CA . ILE A 1 110 ? -1.240 -9.545 -5.166 1.00 92.69 110 ILE A CA 1
ATOM 873 C C . ILE A 1 110 ? -1.986 -8.649 -4.173 1.00 92.69 110 ILE A C 1
ATOM 875 O O . ILE A 1 110 ? -2.661 -7.713 -4.602 1.00 92.69 110 ILE A O 1
ATOM 879 N N . ALA A 1 111 ? -1.870 -8.897 -2.864 1.00 95.94 111 ALA A N 1
ATOM 880 C CA . ALA A 1 111 ? -2.539 -8.097 -1.837 1.00 95.94 111 ALA A CA 1
ATOM 881 C C . ALA A 1 111 ? -2.205 -6.605 -1.975 1.00 95.94 111 ALA A C 1
ATOM 883 O O . ALA A 1 111 ? -3.110 -5.770 -1.913 1.00 95.94 111 ALA A O 1
ATOM 884 N N . LYS A 1 112 ? -0.939 -6.270 -2.277 1.00 93.56 112 LYS A N 1
ATOM 885 C CA . LYS A 1 112 ? -0.482 -4.889 -2.518 1.00 93.56 112 LYS A CA 1
ATOM 886 C C . LYS A 1 112 ? -1.318 -4.156 -3.566 1.00 93.56 112 LYS A C 1
ATOM 888 O O . LYS A 1 112 ? -1.478 -2.947 -3.460 1.00 93.56 112 LYS A O 1
ATOM 893 N N . LEU A 1 113 ? -1.922 -4.837 -4.538 1.00 92.12 113 LEU A N 1
ATOM 894 C CA . LEU A 1 113 ? -2.762 -4.194 -5.556 1.00 92.12 113 LEU A CA 1
ATOM 895 C C . LEU A 1 113 ? -4.028 -3.529 -4.993 1.00 92.12 113 LEU A C 1
ATOM 897 O O . LEU A 1 113 ? -4.579 -2.651 -5.656 1.00 92.12 113 LEU A O 1
ATOM 901 N N . PHE A 1 114 ? -4.473 -3.937 -3.802 1.00 94.88 114 PHE A N 1
ATOM 902 C CA . PHE A 1 114 ? -5.689 -3.461 -3.128 1.00 94.88 114 PHE A CA 1
ATOM 903 C C . PHE A 1 114 ? -5.396 -2.478 -1.985 1.00 94.88 114 PHE A C 1
ATOM 905 O O . PHE A 1 114 ? -6.315 -1.988 -1.326 1.00 94.88 114 PHE A O 1
ATOM 912 N N . LEU A 1 115 ? -4.116 -2.205 -1.727 1.00 93.25 115 LEU A N 1
ATOM 913 C CA . LEU A 1 115 ? -3.668 -1.327 -0.653 1.00 93.25 115 LEU A CA 1
ATOM 914 C C . LEU A 1 115 ? -3.531 0.124 -1.144 1.00 93.25 115 LEU A C 1
ATOM 916 O O . LEU A 1 115 ? -3.312 0.356 -2.339 1.00 93.25 115 LEU A O 1
ATOM 920 N N . PRO A 1 116 ? -3.628 1.120 -0.239 1.00 87.69 116 PRO A N 1
ATOM 921 C CA . PRO A 1 116 ? -3.239 2.496 -0.553 1.00 87.69 116 PRO A CA 1
ATOM 922 C C . PRO A 1 116 ? -1.759 2.572 -0.967 1.00 87.69 116 PRO A C 1
ATOM 924 O O . PRO A 1 116 ? -1.036 1.580 -0.905 1.00 87.69 116 PRO A O 1
ATOM 927 N N . GLU A 1 117 ? -1.298 3.738 -1.423 1.00 83.12 117 GLU A N 1
ATOM 928 C CA . GLU A 1 117 ? 0.107 3.903 -1.814 1.00 83.12 117 GLU A CA 1
ATOM 929 C C . GLU A 1 117 ? 1.051 3.670 -0.629 1.00 83.12 117 GLU A C 1
ATOM 931 O O . GLU A 1 117 ? 0.979 4.380 0.371 1.00 83.12 117 GLU A O 1
ATOM 936 N N . LEU A 1 118 ? 1.947 2.688 -0.761 1.00 74.25 118 LEU A N 1
ATOM 937 C CA . LEU A 1 118 ? 2.841 2.260 0.321 1.00 74.25 118 LEU A CA 1
ATOM 938 C C . LEU A 1 118 ? 4.208 2.977 0.345 1.00 74.25 118 LEU A C 1
ATOM 940 O O . LEU A 1 118 ? 5.066 2.610 1.134 1.00 74.25 118 LEU A O 1
ATOM 944 N N . GLY A 1 119 ? 4.439 3.986 -0.503 1.00 59.03 119 GLY A N 1
ATOM 945 C CA . GLY A 1 119 ? 5.663 4.808 -0.444 1.00 59.03 119 GLY A CA 1
ATOM 946 C C . GLY A 1 119 ? 6.948 4.200 -1.037 1.00 59.03 119 GLY A C 1
ATOM 947 O O . GLY A 1 119 ? 8.005 4.799 -0.888 1.00 59.03 119 GLY A O 1
ATOM 948 N N . GLY A 1 120 ? 6.870 3.083 -1.770 1.00 54.91 120 GLY A N 1
ATOM 949 C CA . GLY A 1 120 ? 8.030 2.375 -2.345 1.00 54.91 120 GLY A CA 1
ATOM 950 C C . GLY A 1 120 ? 8.362 1.088 -1.575 1.00 54.91 120 GLY A C 1
ATOM 951 O O . GLY A 1 120 ? 8.152 1.029 -0.376 1.00 54.91 120 GLY A O 1
ATOM 952 N N . HIS A 1 121 ? 8.777 0.036 -2.295 1.00 55.28 121 HIS A N 1
ATOM 953 C CA . HIS A 1 121 ? 9.226 -1.294 -1.819 1.00 55.28 121 HIS A CA 1
ATOM 954 C C . HIS A 1 121 ? 8.674 -1.837 -0.479 1.00 55.28 121 HIS A C 1
ATOM 956 O O . HIS A 1 121 ? 9.422 -2.430 0.292 1.00 55.28 121 HIS A O 1
ATOM 962 N N . ALA A 1 122 ? 7.370 -1.725 -0.214 1.00 69.00 122 ALA A N 1
ATOM 963 C CA . ALA A 1 122 ? 6.782 -2.347 0.971 1.00 69.00 122 ALA A CA 1
ATOM 964 C C . ALA A 1 122 ? 6.969 -3.874 0.945 1.00 69.00 122 ALA A C 1
ATOM 966 O O . ALA A 1 122 ? 6.478 -4.561 0.038 1.00 69.00 122 ALA A O 1
ATOM 967 N N . ASP A 1 123 ? 7.683 -4.394 1.941 1.00 80.69 123 ASP A N 1
ATOM 968 C CA . ASP A 1 123 ? 8.047 -5.805 2.075 1.00 80.69 123 ASP A CA 1
ATOM 969 C C . ASP A 1 123 ? 6.971 -6.579 2.855 1.00 80.69 123 ASP A C 1
ATOM 971 O O . ASP A 1 123 ? 7.174 -7.007 3.985 1.00 80.69 123 ASP A O 1
ATOM 975 N N . ILE A 1 124 ? 5.780 -6.700 2.262 1.00 89.94 124 ILE A N 1
ATOM 976 C CA . ILE A 1 124 ? 4.666 -7.470 2.838 1.00 89.94 124 ILE A CA 1
ATOM 977 C C . ILE A 1 124 ? 4.824 -8.936 2.428 1.00 89.94 124 ILE A C 1
ATOM 979 O O . ILE A 1 124 ? 4.708 -9.247 1.239 1.00 89.94 124 ILE A O 1
ATOM 983 N N . LYS A 1 125 ? 5.064 -9.820 3.402 1.00 91.00 125 LYS A N 1
ATOM 984 C CA . LYS A 1 125 ? 5.231 -11.275 3.215 1.00 91.00 125 LYS A CA 1
ATOM 985 C C . LYS A 1 125 ? 4.119 -12.090 3.866 1.00 91.00 125 LYS A C 1
ATOM 987 O O . LYS A 1 125 ? 4.058 -13.298 3.664 1.00 91.00 125 LYS A O 1
ATOM 992 N N . SER A 1 126 ? 3.295 -11.451 4.688 1.00 94.69 126 SER A N 1
ATOM 993 C CA . SER A 1 126 ? 2.215 -12.064 5.448 1.00 94.69 126 SER A CA 1
ATOM 994 C C . SER A 1 126 ? 1.220 -11.010 5.942 1.00 94.69 126 SER A C 1
ATOM 996 O O . SER A 1 126 ? 1.506 -9.810 5.932 1.00 94.69 126 SER A O 1
ATOM 998 N N . ALA A 1 127 ? 0.077 -11.452 6.475 1.00 95.06 127 ALA A N 1
ATOM 999 C CA . ALA A 1 127 ? -0.847 -10.562 7.175 1.00 95.06 127 ALA A CA 1
ATOM 1000 C C . ALA A 1 127 ? -0.212 -9.944 8.437 1.00 95.06 127 ALA A C 1
ATOM 1002 O O . ALA A 1 127 ? -0.655 -8.887 8.887 1.00 95.06 127 ALA A O 1
ATOM 1003 N N . ASN A 1 128 ? 0.842 -10.557 8.996 1.00 92.25 128 ASN A N 1
ATOM 1004 C CA . ASN A 1 128 ? 1.557 -10.010 10.153 1.00 92.25 128 ASN A CA 1
ATOM 1005 C C . ASN A 1 128 ? 2.314 -8.719 9.825 1.00 92.25 128 ASN A C 1
ATOM 1007 O O . ASN A 1 128 ? 2.463 -7.869 10.701 1.00 92.25 128 ASN A O 1
ATOM 1011 N N . ASP A 1 129 ? 2.714 -8.540 8.566 1.00 91.06 129 ASP A N 1
ATOM 1012 C CA . ASP A 1 129 ? 3.396 -7.330 8.092 1.00 91.06 129 ASP A CA 1
ATOM 1013 C C . ASP A 1 129 ? 2.405 -6.194 7.779 1.00 91.06 129 ASP A C 1
ATOM 1015 O O . ASP A 1 129 ? 2.796 -5.064 7.485 1.00 91.06 129 ASP A O 1
ATOM 1019 N N . MET A 1 130 ? 1.101 -6.486 7.821 1.00 92.00 130 MET A N 1
ATOM 1020 C CA . MET A 1 130 ? 0.039 -5.531 7.540 1.00 92.00 130 MET A CA 1
ATOM 1021 C C . MET A 1 130 ? -0.451 -4.875 8.831 1.00 92.00 130 MET A C 1
ATOM 1023 O O . MET A 1 130 ? -0.688 -5.524 9.856 1.00 92.00 130 MET A O 1
ATOM 1027 N N . ASP A 1 131 ? -0.640 -3.559 8.765 1.00 91.38 131 ASP A N 1
ATOM 1028 C CA . ASP A 1 131 ? -1.364 -2.822 9.790 1.00 91.38 131 ASP A CA 1
ATOM 1029 C C . ASP A 1 131 ? -2.881 -2.894 9.559 1.00 91.38 131 ASP A C 1
ATOM 1031 O O . ASP A 1 131 ? -3.360 -3.307 8.498 1.00 91.38 131 ASP A O 1
ATOM 1035 N N . ILE A 1 132 ? -3.656 -2.448 10.551 1.00 94.31 132 ILE A N 1
ATOM 1036 C CA . ILE A 1 132 ? -5.120 -2.475 10.463 1.00 94.31 132 ILE A CA 1
ATOM 1037 C C . ILE A 1 132 ? -5.645 -1.696 9.249 1.00 94.31 132 ILE A C 1
ATOM 1039 O O . ILE A 1 132 ? -6.614 -2.103 8.616 1.00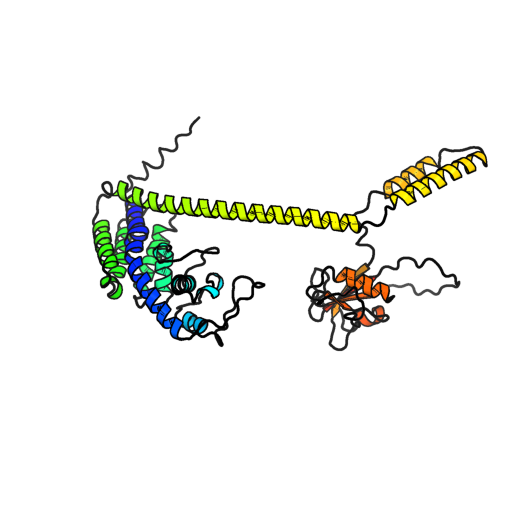 94.31 132 ILE A O 1
ATOM 1043 N N . ASN A 1 133 ? -4.983 -0.600 8.866 1.00 94.25 133 ASN A N 1
ATOM 1044 C CA . ASN A 1 133 ? -5.362 0.160 7.679 1.00 94.25 133 ASN A CA 1
ATOM 1045 C C . ASN A 1 133 ? -5.224 -0.686 6.411 1.00 94.25 133 ASN A C 1
ATOM 1047 O O . ASN A 1 133 ? -6.118 -0.692 5.567 1.00 94.25 133 ASN A O 1
ATOM 1051 N N . SER A 1 134 ? -4.113 -1.401 6.277 1.00 94.44 134 SER A N 1
ATOM 1052 C CA . SER A 1 134 ? -3.833 -2.259 5.133 1.00 94.44 134 SER A CA 1
ATOM 1053 C C . SER A 1 134 ? -4.821 -3.423 5.072 1.00 94.44 134 SER A C 1
ATOM 1055 O O . SER A 1 134 ? -5.405 -3.660 4.016 1.00 94.44 134 SER A O 1
ATOM 1057 N N . ILE A 1 135 ? -5.092 -4.081 6.205 1.00 97.31 135 ILE A N 1
ATOM 1058 C CA . ILE A 1 135 ? -6.082 -5.165 6.300 1.00 97.31 135 ILE A CA 1
ATOM 1059 C C . ILE A 1 135 ? -7.475 -4.677 5.876 1.00 97.31 135 ILE A C 1
ATOM 1061 O O . ILE A 1 135 ? -8.091 -5.254 4.978 1.00 97.31 135 ILE A O 1
ATOM 1065 N N . LEU A 1 136 ? -7.945 -3.564 6.448 1.00 97.81 136 LEU A N 1
ATOM 1066 C CA . LEU A 1 136 ? -9.266 -3.021 6.131 1.00 97.81 136 LEU A CA 1
ATOM 1067 C C . LEU A 1 136 ? -9.369 -2.575 4.668 1.00 97.81 136 LEU A C 1
ATOM 1069 O O . LEU A 1 136 ? -10.409 -2.775 4.046 1.00 97.81 136 LEU A O 1
ATOM 1073 N N . ASN A 1 137 ? -8.317 -1.986 4.087 1.00 96.88 137 ASN A N 1
ATOM 1074 C CA . ASN A 1 137 ? -8.326 -1.616 2.668 1.00 96.88 137 ASN A CA 1
ATOM 1075 C C . ASN A 1 137 ? -8.343 -2.848 1.757 1.00 96.88 137 ASN A C 1
ATOM 1077 O O . ASN A 1 137 ? -9.113 -2.859 0.798 1.00 96.88 137 ASN A O 1
ATOM 1081 N N . LEU A 1 138 ? -7.568 -3.890 2.068 1.00 97.50 138 LEU A N 1
ATOM 1082 C CA . LEU A 1 138 ? -7.590 -5.143 1.316 1.00 97.50 138 LEU A CA 1
ATOM 1083 C C . LEU A 1 138 ? -9.005 -5.737 1.286 1.00 97.50 138 LEU A C 1
ATOM 1085 O O . LEU A 1 138 ? -9.554 -5.951 0.204 1.00 97.50 138 LEU A O 1
ATOM 1089 N N . MET A 1 139 ? -9.624 -5.918 2.456 1.00 98.12 139 MET A N 1
ATOM 1090 C CA . MET A 1 139 ? -10.987 -6.454 2.571 1.00 98.12 139 MET A CA 1
ATOM 1091 C C . MET A 1 139 ? -12.014 -5.551 1.870 1.00 98.12 139 MET A C 1
ATOM 1093 O O . MET A 1 139 ? -12.910 -6.026 1.166 1.00 98.12 139 MET A O 1
ATOM 1097 N N . TYR A 1 140 ? -11.864 -4.229 2.001 1.00 97.94 140 TYR A N 1
ATOM 1098 C CA . TYR A 1 140 ? -12.779 -3.259 1.406 1.00 97.94 140 TYR A CA 1
ATOM 1099 C C . TYR A 1 140 ? -12.689 -3.209 -0.121 1.00 97.94 140 TYR A C 1
ATOM 1101 O O . TYR A 1 140 ? -13.719 -3.112 -0.783 1.00 97.94 140 TYR A O 1
ATOM 1109 N N . TRP A 1 141 ? -11.498 -3.276 -0.720 1.00 97.56 141 TRP A N 1
ATOM 1110 C CA . TRP A 1 141 ? -11.321 -3.101 -2.168 1.00 97.56 141 TRP A CA 1
ATOM 1111 C C . TRP A 1 141 ? -11.297 -4.411 -2.957 1.00 97.56 141 TRP A C 1
ATOM 1113 O O . TRP A 1 141 ? -11.562 -4.382 -4.162 1.00 97.56 141 TRP A O 1
ATOM 1123 N N . CYS A 1 142 ? -11.038 -5.550 -2.312 1.00 97.38 142 CYS A N 1
ATOM 1124 C CA . CYS A 1 142 ? -11.014 -6.859 -2.958 1.00 97.38 142 CYS A CA 1
ATOM 1125 C C . CYS A 1 142 ? -12.367 -7.579 -2.854 1.00 97.38 142 CYS A C 1
ATOM 1127 O O . CYS A 1 142 ? -12.820 -7.943 -1.770 1.00 97.38 142 CYS A O 1
ATOM 1129 N N . LYS A 1 143 ? -13.009 -7.832 -4.002 1.00 96.00 143 LYS A N 1
ATOM 1130 C CA . LYS A 1 143 ? -14.302 -8.531 -4.133 1.00 96.00 143 LYS A CA 1
ATOM 1131 C C . LYS A 1 143 ? -14.281 -9.977 -3.651 1.00 96.00 143 LYS A C 1
ATOM 1133 O O . LYS A 1 143 ? -15.355 -10.545 -3.497 1.00 96.00 143 LYS A O 1
ATOM 1138 N N . HIS A 1 144 ? -13.099 -10.561 -3.457 1.00 96.19 144 HIS A N 1
ATOM 1139 C CA . HIS A 1 144 ? -12.979 -11.883 -2.855 1.00 96.19 144 HIS A CA 1
ATOM 1140 C C . HIS A 1 144 ? -13.558 -11.903 -1.437 1.00 96.19 144 HIS A C 1
ATOM 1142 O O . HIS A 1 144 ? -14.309 -12.809 -1.106 1.00 96.19 144 HIS A O 1
ATOM 1148 N N . PHE A 1 145 ? -13.297 -10.853 -0.655 1.00 96.75 145 PHE A N 1
ATOM 1149 C CA . PHE A 1 145 ? -13.896 -10.689 0.662 1.00 96.75 145 PHE A CA 1
ATOM 1150 C C . PHE A 1 145 ? -15.358 -10.290 0.497 1.00 96.75 145 PHE A C 1
ATOM 1152 O O . PHE A 1 145 ? -15.669 -9.220 -0.046 1.00 96.75 145 PHE A O 1
ATOM 1159 N N . THR A 1 146 ? -16.255 -11.160 0.957 1.00 95.06 146 THR A N 1
ATOM 1160 C CA . THR A 1 146 ? -17.703 -10.965 0.801 1.00 95.06 146 THR A CA 1
ATOM 1161 C C . THR A 1 146 ? -18.363 -10.301 2.008 1.00 95.06 146 THR A C 1
ATOM 1163 O O . THR A 1 146 ? -19.567 -10.057 1.980 1.00 95.06 146 THR A O 1
ATOM 1166 N N . ILE A 1 147 ? -17.575 -9.956 3.033 1.00 97.06 147 ILE A N 1
ATOM 1167 C CA . ILE A 1 147 ? -18.023 -9.175 4.191 1.00 97.06 147 ILE A CA 1
ATOM 1168 C C . ILE A 1 147 ? -18.681 -7.874 3.693 1.00 97.06 147 ILE A C 1
ATOM 1170 O O . ILE A 1 147 ? -18.126 -7.207 2.805 1.00 97.06 147 ILE A O 1
ATOM 1174 N N . PRO A 1 148 ? -19.853 -7.485 4.229 1.00 97.75 148 PRO A N 1
ATOM 1175 C CA . PRO A 1 148 ? -20.549 -6.279 3.806 1.00 97.75 148 PRO A CA 1
ATOM 1176 C C . PRO A 1 148 ? -19.659 -5.031 3.881 1.00 97.75 148 PRO A C 1
ATOM 1178 O O . PRO A 1 148 ? -19.155 -4.658 4.939 1.00 97.75 148 PRO A O 1
ATOM 1181 N N . GLN A 1 149 ? -19.511 -4.335 2.748 1.00 96.88 149 GLN A N 1
ATOM 1182 C CA . GLN A 1 149 ? -18.718 -3.102 2.663 1.00 96.88 149 GLN A CA 1
ATOM 1183 C C . GLN A 1 149 ? -19.084 -2.031 3.702 1.00 96.88 149 GLN A C 1
ATOM 1185 O O . GLN A 1 149 ? -18.149 -1.393 4.180 1.00 96.88 149 GLN A O 1
ATOM 1190 N N . PRO A 1 150 ? -20.368 -1.813 4.065 1.00 98.25 150 PRO A N 1
ATOM 1191 C CA . PRO A 1 150 ? -20.721 -0.851 5.107 1.00 98.25 150 PRO A CA 1
ATOM 1192 C C . PRO A 1 150 ? -20.018 -1.124 6.441 1.00 98.25 150 PRO A C 1
ATOM 1194 O O . PRO A 1 150 ? -19.433 -0.207 6.996 1.00 98.25 150 PRO A O 1
ATOM 1197 N N . LEU A 1 151 ? -19.937 -2.386 6.881 1.00 98.44 151 LEU A N 1
ATOM 1198 C CA . LEU A 1 151 ? -19.278 -2.749 8.143 1.00 98.44 151 LEU A CA 1
ATOM 1199 C C . LEU A 1 151 ? -17.785 -2.400 8.127 1.00 98.44 151 LEU A C 1
ATOM 1201 O O . LEU A 1 151 ? -17.252 -1.812 9.063 1.00 98.44 151 LEU A O 1
ATOM 1205 N N . ILE A 1 152 ? -17.104 -2.715 7.021 1.00 98.12 152 ILE A N 1
ATOM 1206 C CA . ILE A 1 152 ? -15.685 -2.377 6.851 1.00 98.12 152 ILE A CA 1
ATOM 1207 C C . ILE A 1 152 ? -15.510 -0.854 6.745 1.00 98.12 152 ILE A C 1
ATOM 1209 O O . ILE A 1 152 ? -14.530 -0.303 7.249 1.00 98.12 152 ILE A O 1
ATOM 1213 N N . LYS A 1 153 ? -16.442 -0.163 6.075 1.00 97.44 153 LYS A N 1
ATOM 1214 C CA . LYS A 1 153 ? -16.420 1.294 5.920 1.00 97.44 153 LYS A CA 1
ATOM 1215 C C . LYS A 1 153 ? -16.524 1.988 7.273 1.00 97.44 153 LYS A C 1
ATOM 1217 O O . LYS A 1 153 ? -15.699 2.852 7.537 1.00 97.44 153 LYS A O 1
ATOM 1222 N N . ASP A 1 154 ? -17.463 1.578 8.117 1.00 98.00 154 ASP A N 1
ATOM 1223 C CA . ASP A 1 154 ? -17.699 2.202 9.419 1.00 98.00 154 ASP A CA 1
ATOM 1224 C C . ASP A 1 154 ? -16.436 2.138 10.292 1.00 98.00 154 ASP A C 1
ATOM 1226 O O . ASP A 1 154 ? -16.009 3.145 10.853 1.00 98.00 154 ASP A O 1
ATOM 1230 N N . VAL A 1 155 ? -15.743 0.993 10.314 1.00 98.12 155 VAL A N 1
ATOM 1231 C CA . VAL A 1 155 ? -14.467 0.851 11.040 1.00 98.12 155 VAL A CA 1
ATOM 1232 C C . VAL A 1 155 ? -13.351 1.707 10.422 1.00 98.12 155 VAL A C 1
ATOM 1234 O O . VAL A 1 155 ? -12.543 2.301 11.144 1.00 98.12 155 VAL A O 1
ATOM 1237 N N . ARG A 1 156 ? -13.289 1.812 9.087 1.00 96.75 156 ARG A N 1
ATOM 1238 C CA . ARG A 1 156 ? -12.322 2.689 8.399 1.00 96.75 156 ARG A CA 1
ATOM 1239 C C . ARG A 1 156 ? -12.567 4.162 8.720 1.00 96.75 156 ARG A C 1
ATOM 1241 O O . ARG A 1 156 ? -11.598 4.879 8.968 1.00 96.75 156 ARG A O 1
ATOM 1248 N N . ASP A 1 157 ? -13.822 4.595 8.729 1.00 95.25 157 ASP A N 1
ATOM 1249 C CA . ASP A 1 157 ? -14.215 5.964 9.065 1.00 95.25 157 ASP A CA 1
ATOM 1250 C C . ASP A 1 157 ? -13.860 6.275 10.525 1.00 95.25 157 ASP A C 1
ATOM 1252 O O . ASP A 1 157 ? -13.201 7.275 10.788 1.00 95.25 157 ASP A O 1
ATOM 1256 N N . VAL A 1 158 ? -14.171 5.372 11.466 1.00 94.12 158 VAL A N 1
ATOM 1257 C CA . VAL A 1 158 ? -13.760 5.498 12.877 1.00 94.12 158 VAL A CA 1
ATOM 1258 C C . VAL A 1 158 ? -12.247 5.691 12.987 1.00 94.12 158 VAL A C 1
ATOM 1260 O O . VAL A 1 158 ? -11.787 6.657 13.594 1.00 94.12 158 VAL A O 1
ATOM 1263 N N . ARG A 1 159 ? -11.448 4.821 12.359 1.00 94.12 159 ARG A N 1
ATOM 1264 C CA . ARG A 1 159 ? -9.984 4.951 12.379 1.00 94.12 159 ARG A CA 1
ATOM 1265 C C . ARG A 1 159 ? -9.537 6.319 11.852 1.00 94.12 159 ARG A C 1
ATOM 1267 O O . ARG A 1 159 ? -8.706 6.979 12.479 1.00 94.12 159 ARG A O 1
ATOM 1274 N N . ASN A 1 160 ? -10.031 6.717 10.686 1.00 91.38 160 ASN A N 1
ATOM 1275 C CA . ASN A 1 160 ? -9.557 7.914 9.999 1.00 91.38 160 ASN A CA 1
ATOM 1276 C C . ASN A 1 160 ? -9.985 9.188 10.731 1.00 91.38 160 ASN A C 1
ATOM 1278 O O . ASN A 1 160 ? -9.136 10.029 11.024 1.00 91.38 160 ASN A O 1
ATOM 1282 N N . ASP A 1 161 ? -11.260 9.284 11.088 1.00 88.25 161 ASP A N 1
ATOM 1283 C CA . ASP A 1 161 ? -11.876 10.519 11.568 1.00 88.25 161 ASP A CA 1
ATOM 1284 C C . ASP A 1 161 ? -11.744 10.687 13.084 1.00 88.25 161 ASP A C 1
ATOM 1286 O O . ASP A 1 161 ? -11.764 11.811 13.585 1.00 88.25 161 ASP A O 1
ATOM 1290 N N . LYS A 1 162 ? -11.618 9.580 13.831 1.00 85.56 162 LYS A N 1
ATOM 1291 C CA . LYS A 1 162 ? -11.627 9.585 15.304 1.00 85.56 162 LYS A CA 1
ATOM 1292 C C . LYS A 1 162 ? -10.290 9.217 15.940 1.00 85.56 162 LYS A C 1
ATOM 1294 O O . LYS A 1 162 ? -10.074 9.552 17.102 1.00 85.56 162 LYS A O 1
ATOM 1299 N N . CYS A 1 163 ? -9.382 8.564 15.211 1.00 81.44 163 CYS A N 1
ATOM 1300 C CA . CYS A 1 163 ? -8.099 8.132 15.776 1.00 81.44 163 CYS A CA 1
ATOM 1301 C C . CYS A 1 163 ? -6.879 8.763 15.102 1.00 81.44 163 CYS A C 1
ATOM 1303 O O . CYS A 1 163 ? -5.948 9.150 15.802 1.00 81.44 163 CYS A O 1
ATOM 1305 N N . VAL A 1 164 ? -6.859 8.858 13.769 1.00 81.50 164 VAL A N 1
ATOM 1306 C CA . VAL A 1 164 ? -5.643 9.217 13.016 1.00 81.50 164 VAL A CA 1
ATOM 1307 C C . VAL A 1 164 ? -5.595 10.691 12.624 1.00 81.50 164 VAL A C 1
ATOM 1309 O O . VAL A 1 164 ? -4.545 11.314 12.756 1.00 81.50 164 VAL A O 1
ATOM 1312 N N . HIS A 1 165 ? -6.705 11.273 12.169 1.00 79.31 165 HIS A N 1
ATOM 1313 C CA . HIS A 1 165 ? -6.756 12.667 11.712 1.00 79.31 165 HIS A CA 1
ATOM 1314 C C . HIS A 1 165 ? -7.429 13.595 12.729 1.00 79.31 165 HIS A C 1
ATOM 1316 O O . HIS A 1 165 ? -8.180 14.497 12.360 1.00 79.31 165 HIS A O 1
ATOM 1322 N N . VAL A 1 166 ? -7.157 13.384 14.019 1.00 77.75 166 VAL A N 1
ATOM 1323 C CA . VAL A 1 166 ? -7.732 14.197 15.096 1.00 77.75 166 VAL A CA 1
ATOM 1324 C C . VAL A 1 166 ? -6.788 15.322 15.534 1.00 77.75 166 VAL A C 1
ATOM 1326 O O . VAL A 1 166 ? -5.589 15.098 15.693 1.00 77.75 166 VAL A O 1
ATOM 1329 N N . PRO A 1 167 ? -7.304 16.542 15.778 1.00 76.94 167 PRO A N 1
ATOM 1330 C CA . PRO A 1 167 ? -6.488 17.672 16.227 1.00 76.94 167 PRO A CA 1
ATOM 1331 C C . PRO A 1 167 ? -5.990 17.512 17.672 1.00 76.94 167 PRO A C 1
ATOM 1333 O O . PRO A 1 167 ? -5.050 18.190 18.082 1.00 76.94 167 PRO A O 1
ATOM 1336 N N . LYS A 1 168 ? -6.639 16.643 18.456 1.00 82.75 168 LYS A N 1
ATOM 1337 C CA . LYS A 1 168 ? -6.291 16.296 19.836 1.00 82.75 168 LYS A CA 1
ATOM 1338 C C . LYS A 1 168 ? -6.514 14.804 20.048 1.00 82.75 168 LYS A C 1
ATOM 1340 O O . LYS A 1 168 ? -7.442 14.243 19.477 1.00 82.75 168 LYS A O 1
ATOM 1345 N N . LEU A 1 169 ? -5.701 14.191 20.904 1.00 86.00 169 LEU A N 1
ATOM 1346 C CA . LEU A 1 169 ? -5.820 12.783 21.304 1.00 86.00 169 LEU A CA 1
ATOM 1347 C C . LEU A 1 169 ? -6.942 12.602 22.342 1.00 86.00 169 LEU A C 1
ATOM 1349 O O . LEU A 1 169 ? -6.710 12.110 23.437 1.00 86.00 169 LEU A O 1
ATOM 1353 N N . GLU A 1 170 ? -8.136 13.105 22.046 1.00 86.75 170 GLU A N 1
ATOM 1354 C CA . GLU A 1 170 ? -9.277 13.151 22.964 1.00 86.75 170 GLU A CA 1
ATOM 1355 C C . GLU A 1 170 ? -10.520 12.631 22.222 1.00 86.75 170 GLU A C 1
ATOM 1357 O O . GLU A 1 170 ? -10.788 13.045 21.093 1.00 86.75 170 GLU A O 1
ATOM 1362 N N . LEU A 1 171 ? -11.273 11.721 22.847 1.00 89.62 171 LEU A N 1
ATOM 1363 C CA . LEU A 1 171 ? -12.471 11.098 22.286 1.00 89.62 171 LEU A CA 1
ATOM 1364 C C . LEU A 1 171 ? -13.629 11.117 23.295 1.00 89.62 171 LEU A C 1
ATOM 1366 O O . LEU A 1 171 ? -13.467 10.712 24.447 1.00 89.62 171 LEU A O 1
ATOM 1370 N N . SER A 1 172 ? -14.814 11.559 22.866 1.00 90.62 172 SER A N 1
ATOM 1371 C CA . SER A 1 172 ? -16.003 11.578 23.728 1.00 90.62 172 SER A CA 1
ATOM 1372 C C . SER A 1 172 ? -16.501 10.162 24.053 1.00 90.62 172 SER A C 1
ATOM 1374 O O . SER A 1 172 ? -16.244 9.221 23.301 1.00 90.62 172 SER A O 1
ATOM 1376 N N . ASP A 1 173 ? -17.261 9.995 25.141 1.00 89.31 173 ASP A N 1
ATOM 1377 C CA . ASP A 1 173 ? -17.872 8.698 25.485 1.00 89.31 173 ASP A CA 1
ATOM 1378 C C . ASP A 1 173 ? -18.826 8.190 24.392 1.00 89.31 173 ASP A C 1
ATOM 1380 O O . ASP A 1 173 ? -18.880 6.992 24.111 1.00 89.31 173 ASP A O 1
ATOM 1384 N N . ALA A 1 174 ? -19.556 9.104 23.743 1.00 91.19 174 ALA A N 1
ATOM 1385 C CA . ALA A 1 174 ? -20.459 8.772 22.645 1.00 91.19 174 ALA A CA 1
ATOM 1386 C C . ALA A 1 174 ? -19.686 8.274 21.415 1.00 91.19 174 ALA A C 1
ATOM 1388 O O . ALA A 1 174 ? -20.037 7.242 20.843 1.00 91.19 174 ALA A O 1
ATOM 1389 N N . ASP A 1 175 ? -18.601 8.965 21.047 1.00 92.62 175 ASP A N 1
ATOM 1390 C CA . ASP A 1 175 ? -17.737 8.540 19.943 1.00 92.62 175 ASP A CA 1
ATOM 1391 C C . ASP A 1 175 ? -17.015 7.226 20.263 1.00 92.62 175 ASP A C 1
ATOM 1393 O O . ASP A 1 175 ? -16.877 6.380 19.383 1.00 92.62 175 ASP A O 1
ATOM 1397 N N . LYS A 1 176 ? -16.593 7.017 21.519 1.00 91.81 176 LYS A N 1
ATOM 1398 C CA . LYS A 1 176 ? -16.052 5.733 21.979 1.00 91.81 176 LYS A CA 1
ATOM 1399 C C . LYS A 1 176 ? -17.075 4.621 21.793 1.00 91.81 176 LYS A C 1
ATOM 1401 O O . LYS A 1 176 ? -16.734 3.601 21.204 1.00 91.81 176 LYS A O 1
ATOM 1406 N N . SER A 1 177 ? -18.307 4.800 22.274 1.00 93.00 177 SER A N 1
ATOM 1407 C CA . SER A 1 177 ? -19.348 3.775 22.129 1.00 93.00 177 SER A CA 1
ATOM 1408 C C . SER A 1 177 ? -19.571 3.431 20.660 1.00 93.00 177 SER A C 1
ATOM 1410 O O . SER A 1 177 ? -19.477 2.261 20.304 1.00 93.00 177 SER A O 1
ATOM 1412 N N . ALA A 1 178 ? -19.748 4.444 19.806 1.00 95.38 178 ALA A N 1
ATOM 1413 C CA . ALA A 1 178 ? -19.947 4.252 18.373 1.00 95.38 178 ALA A CA 1
ATOM 1414 C C . ALA A 1 178 ? -18.756 3.547 17.697 1.00 95.38 178 ALA A C 1
ATOM 1416 O O . ALA A 1 178 ? -18.946 2.704 16.822 1.00 95.38 178 ALA A O 1
ATOM 1417 N N . ALA A 1 179 ? -17.525 3.857 18.117 1.00 96.19 179 ALA A N 1
ATOM 1418 C CA . ALA A 1 179 ? -16.323 3.197 17.620 1.00 96.19 179 ALA A CA 1
ATOM 1419 C C . ALA A 1 179 ? -16.293 1.704 17.977 1.00 96.19 179 ALA A C 1
ATOM 1421 O O . ALA A 1 179 ? -16.026 0.872 17.111 1.00 96.19 179 ALA A O 1
ATOM 1422 N N . PHE A 1 180 ? -16.593 1.357 19.232 1.00 97.06 180 PHE A N 1
ATOM 1423 C CA . PHE A 1 180 ? -16.684 -0.040 19.655 1.00 97.06 180 PHE A CA 1
ATOM 1424 C C . PHE A 1 180 ? -17.845 -0.772 18.966 1.00 97.06 180 PHE A C 1
ATOM 1426 O O . PHE A 1 180 ? -17.644 -1.888 18.498 1.00 97.06 180 PHE A O 1
ATOM 1433 N N . ASP A 1 181 ? -19.009 -0.129 18.817 1.00 97.50 181 ASP A N 1
ATOM 1434 C CA . ASP A 1 181 ? -20.156 -0.680 18.083 1.00 97.50 181 ASP A CA 1
ATOM 1435 C C . ASP A 1 181 ? -19.782 -1.030 16.632 1.00 97.50 181 ASP A C 1
ATOM 1437 O O . ASP A 1 181 ? -20.117 -2.108 16.147 1.00 97.50 181 ASP A O 1
ATOM 1441 N N . ALA A 1 182 ? -19.036 -0.162 15.939 1.00 98.25 182 ALA A N 1
ATOM 1442 C CA . ALA A 1 182 ? -18.577 -0.432 14.576 1.00 98.25 182 ALA A CA 1
ATOM 1443 C C . ALA A 1 182 ? -17.643 -1.656 14.499 1.00 98.25 182 ALA A C 1
ATOM 1445 O O . ALA A 1 182 ? -17.787 -2.489 13.601 1.00 98.25 182 ALA A O 1
ATOM 1446 N N . ILE A 1 183 ? -16.706 -1.787 15.447 1.00 98.38 183 ILE A N 1
ATOM 1447 C CA . ILE A 1 183 ? -15.777 -2.928 15.517 1.00 98.38 183 ILE A CA 1
ATOM 1448 C C . ILE A 1 183 ? -16.536 -4.225 15.825 1.00 98.38 183 ILE A C 1
ATOM 1450 O O . ILE A 1 183 ? -16.295 -5.245 15.179 1.00 98.38 183 ILE A O 1
ATOM 1454 N N . GLU A 1 184 ? -17.466 -4.188 16.781 1.00 98.12 184 GLU A N 1
ATOM 1455 C CA . GLU A 1 184 ? -18.311 -5.331 17.132 1.00 98.12 184 GLU A CA 1
ATOM 1456 C C . GLU A 1 184 ? -19.153 -5.789 15.945 1.00 98.12 184 GLU A C 1
ATOM 1458 O O . GLU A 1 184 ? -19.137 -6.971 15.613 1.00 98.12 184 GLU A O 1
ATOM 1463 N N . ASN A 1 185 ? -19.834 -4.861 15.268 1.00 98.31 185 ASN A N 1
ATOM 1464 C CA . ASN A 1 185 ? -20.675 -5.177 14.117 1.00 98.31 185 ASN A CA 1
ATOM 1465 C C . ASN A 1 185 ? -19.872 -5.827 12.980 1.00 98.31 185 ASN A C 1
ATOM 1467 O O . ASN A 1 185 ? -20.374 -6.738 12.325 1.00 98.31 185 ASN A O 1
ATOM 1471 N N . LEU A 1 186 ? -18.624 -5.394 12.753 1.00 98.56 186 LEU A N 1
ATOM 1472 C CA . LEU A 1 186 ? -17.732 -6.046 11.793 1.00 98.56 186 LEU A CA 1
ATOM 1473 C C . LEU A 1 186 ? -17.398 -7.479 12.228 1.00 98.56 186 LEU A C 1
ATOM 1475 O O . LEU A 1 186 ? -17.572 -8.404 11.441 1.00 98.56 186 LEU A O 1
ATOM 1479 N N . LEU A 1 187 ? -16.941 -7.676 13.467 1.00 98.31 187 LEU A N 1
ATOM 1480 C CA . LEU A 1 187 ? -16.532 -8.992 13.978 1.00 98.31 187 LEU A CA 1
ATOM 1481 C C . LEU A 1 187 ? -17.700 -9.980 14.146 1.00 98.31 187 LEU A C 1
ATOM 1483 O O . LEU A 1 187 ? -17.481 -11.189 14.165 1.00 98.31 187 LEU A O 1
ATOM 1487 N N . GLN A 1 188 ? -18.932 -9.482 14.247 1.00 97.62 188 GLN A N 1
ATOM 1488 C CA . GLN A 1 188 ? -20.154 -10.289 14.270 1.00 97.62 188 GLN A CA 1
ATOM 1489 C C . GLN A 1 188 ? -20.610 -10.758 12.880 1.00 97.62 188 GLN A C 1
ATOM 1491 O O . GLN A 1 188 ? -21.528 -11.580 12.801 1.00 97.62 188 GLN A O 1
ATOM 1496 N N . ASP A 1 189 ? -20.004 -10.274 11.787 1.00 97.62 189 ASP A N 1
ATOM 1497 C CA . ASP A 1 189 ? -20.294 -10.797 10.450 1.00 97.62 189 ASP A CA 1
ATOM 1498 C C . ASP A 1 189 ? -20.073 -12.311 10.408 1.00 97.62 189 ASP A C 1
ATOM 1500 O O . ASP A 1 189 ? -19.091 -12.824 10.933 1.00 97.62 189 ASP A O 1
ATOM 1504 N N . THR A 1 190 ? -20.967 -13.033 9.735 1.00 95.62 190 THR A N 1
ATOM 1505 C CA . THR A 1 190 ? -20.962 -14.504 9.713 1.00 95.62 190 THR A CA 1
ATOM 1506 C C . THR A 1 190 ? -19.639 -15.143 9.275 1.00 95.62 190 THR A C 1
ATOM 1508 O O . THR A 1 190 ? -19.334 -16.235 9.749 1.00 95.62 190 THR A O 1
ATOM 1511 N N . GLN A 1 191 ? -18.849 -14.499 8.405 1.00 94.00 191 GLN A N 1
ATOM 1512 C CA . GLN A 1 191 ? -17.545 -15.030 7.987 1.00 94.00 191 GLN A CA 1
ATOM 1513 C C . GLN A 1 191 ? -16.497 -14.886 9.087 1.00 94.00 191 GLN A C 1
ATOM 1515 O O . GLN A 1 191 ? -15.769 -15.833 9.367 1.00 94.00 191 GLN A O 1
ATOM 1520 N N . LEU A 1 192 ? -16.449 -13.722 9.737 1.00 96.62 192 LEU A N 1
ATOM 1521 C CA . LEU A 1 192 ? -15.513 -13.460 10.830 1.00 96.62 192 LEU A CA 1
ATOM 1522 C C . LEU A 1 192 ? -15.928 -14.203 12.100 1.00 96.62 192 LEU A C 1
ATOM 1524 O O . LEU A 1 192 ? -15.100 -14.806 12.766 1.00 96.62 192 LEU A O 1
ATOM 1528 N N . ALA A 1 193 ? -17.225 -14.276 12.379 1.00 93.69 193 ALA A N 1
ATOM 1529 C CA . ALA A 1 193 ? -17.778 -15.041 13.485 1.00 93.69 193 ALA A CA 1
ATOM 1530 C C . ALA A 1 193 ? -17.611 -16.561 13.321 1.00 93.69 193 ALA A C 1
ATOM 1532 O O . ALA A 1 193 ? -17.986 -17.292 14.232 1.00 93.69 193 ALA A O 1
ATOM 1533 N N . ALA A 1 194 ? -17.091 -17.065 12.198 1.00 93.81 194 ALA A N 1
ATOM 1534 C CA . ALA A 1 194 ? -16.688 -18.462 12.050 1.00 93.81 194 ALA A CA 1
ATOM 1535 C C . ALA A 1 194 ? -15.216 -18.699 12.442 1.00 93.81 194 ALA A C 1
ATOM 1537 O O . ALA A 1 194 ? -14.877 -19.819 12.821 1.00 93.81 194 ALA A O 1
ATOM 1538 N N . ASP A 1 195 ? -14.379 -17.659 12.401 1.00 96.62 195 ASP A N 1
ATOM 1539 C CA . ASP A 1 195 ? -12.949 -17.693 12.716 1.00 96.62 195 ASP A CA 1
ATOM 1540 C C . ASP A 1 195 ? -12.711 -17.547 14.234 1.00 96.62 195 ASP A C 1
ATOM 1542 O O . ASP A 1 195 ? -13.294 -16.688 14.898 1.00 96.62 195 ASP A O 1
ATOM 1546 N N . GLU A 1 196 ? -11.889 -18.424 14.816 1.00 97.00 196 GLU A N 1
ATOM 1547 C CA . GLU A 1 196 ? -11.678 -18.470 16.272 1.00 97.00 196 GLU A CA 1
ATOM 1548 C C . GLU A 1 196 ? -10.906 -17.257 16.809 1.00 97.00 196 GLU A C 1
ATOM 1550 O O . GLU A 1 196 ? -11.203 -16.771 17.905 1.00 97.00 196 GLU A O 1
ATOM 1555 N N . ASP A 1 197 ? -9.957 -16.722 16.041 1.00 97.56 197 ASP A N 1
ATOM 1556 C CA . ASP A 1 197 ? -9.171 -15.556 16.442 1.00 97.56 197 ASP A CA 1
ATOM 1557 C C . ASP A 1 197 ? -10.008 -14.275 16.353 1.00 97.56 197 ASP A C 1
ATOM 1559 O O . ASP A 1 197 ? -9.967 -13.439 17.262 1.00 97.56 197 ASP A O 1
ATOM 1563 N N . ALA A 1 198 ? -10.857 -14.155 15.331 1.00 97.50 198 ALA A N 1
ATOM 1564 C CA . ALA A 1 198 ? -11.830 -13.071 15.235 1.00 97.50 198 ALA A CA 1
ATOM 1565 C C . ALA A 1 198 ? -12.886 -13.134 16.360 1.00 97.50 198 ALA A C 1
ATOM 1567 O O . ALA A 1 198 ? -13.207 -12.102 16.960 1.00 97.50 198 ALA A O 1
ATOM 1568 N N . LYS A 1 199 ? -13.380 -14.329 16.726 1.00 97.62 199 LYS A N 1
ATOM 1569 C CA . LYS A 1 199 ? -14.261 -14.516 17.901 1.00 97.62 199 LYS A CA 1
ATOM 1570 C C . LYS A 1 199 ? -13.581 -14.100 19.202 1.00 97.62 199 LYS A C 1
ATOM 1572 O O . LYS A 1 199 ? -14.200 -13.441 20.041 1.00 97.62 199 LYS A O 1
ATOM 1577 N N . LYS A 1 200 ? -12.316 -14.480 19.391 1.00 97.50 200 LYS A N 1
ATOM 1578 C CA . LYS A 1 200 ? -11.538 -14.089 20.572 1.00 97.50 200 LYS A CA 1
ATOM 1579 C C . LYS A 1 200 ? -11.376 -12.570 20.633 1.00 97.50 200 LYS A C 1
ATOM 1581 O O . LYS A 1 200 ? -11.648 -11.974 21.677 1.00 97.50 200 LYS A O 1
ATOM 1586 N N . ALA A 1 201 ? -11.029 -11.946 19.507 1.00 97.69 201 ALA A N 1
ATOM 1587 C CA . ALA A 1 201 ? -10.941 -10.495 19.394 1.00 97.69 201 ALA A CA 1
ATOM 1588 C C . ALA A 1 201 ? -12.276 -9.815 19.736 1.00 97.69 201 ALA A C 1
ATOM 1590 O O . ALA A 1 201 ? -12.279 -8.833 20.474 1.00 97.69 201 ALA A O 1
ATOM 1591 N N . LEU A 1 202 ? -13.418 -10.362 19.301 1.00 97.88 202 LEU A N 1
ATOM 1592 C CA . LEU A 1 202 ? -14.739 -9.841 19.671 1.00 97.88 202 LEU A CA 1
ATOM 1593 C C . LEU A 1 202 ? -14.958 -9.865 21.192 1.00 97.88 202 LEU A C 1
ATOM 1595 O O . LEU A 1 202 ? -15.412 -8.875 21.764 1.00 97.88 202 LEU A O 1
ATOM 1599 N N . GLY A 1 203 ? -14.597 -10.964 21.861 1.00 95.94 203 GLY A N 1
ATOM 1600 C CA . GLY A 1 203 ? -14.678 -11.066 23.320 1.00 95.94 203 GLY A CA 1
ATOM 1601 C C . GLY A 1 203 ? -13.823 -10.015 24.039 1.00 95.94 203 GLY A C 1
ATOM 1602 O O . GLY A 1 203 ? -14.274 -9.390 25.003 1.00 95.94 203 GLY A O 1
ATOM 1603 N N . GLU A 1 204 ? -12.610 -9.768 23.545 1.00 94.44 204 GLU A N 1
ATOM 1604 C CA . GLU A 1 204 ? -11.717 -8.736 24.079 1.00 94.44 204 GLU A CA 1
ATOM 1605 C C . GLU A 1 204 ? -12.248 -7.315 23.829 1.00 94.44 204 GLU A C 1
ATOM 1607 O O . GLU A 1 204 ? -12.224 -6.489 24.741 1.00 94.44 204 GLU A O 1
ATOM 1612 N N . VAL A 1 205 ? -12.803 -7.039 22.645 1.00 95.56 205 VAL A N 1
ATOM 1613 C CA . VAL A 1 205 ? -13.442 -5.756 22.298 1.00 95.56 205 VAL A CA 1
ATOM 1614 C C . VAL A 1 205 ? -14.631 -5.468 23.220 1.00 95.56 205 VAL A C 1
ATOM 1616 O O . VAL A 1 205 ? -14.705 -4.380 23.796 1.00 95.56 205 VAL A O 1
ATOM 1619 N N . ILE A 1 206 ? -15.515 -6.449 23.441 1.00 94.06 206 ILE A N 1
ATOM 1620 C CA . ILE A 1 206 ? -16.652 -6.327 24.372 1.00 94.06 206 ILE A CA 1
ATOM 1621 C C . ILE A 1 206 ? -16.146 -6.065 25.797 1.00 94.06 206 ILE A C 1
ATOM 1623 O O . ILE A 1 206 ? -16.659 -5.187 26.499 1.00 94.06 206 ILE A O 1
ATOM 1627 N N . SER A 1 207 ? -15.099 -6.785 26.221 1.00 90.50 207 SER A N 1
ATOM 1628 C CA . SER A 1 207 ? -14.473 -6.552 27.521 1.00 90.50 207 SER A CA 1
ATOM 1629 C C . SER A 1 207 ? -13.951 -5.120 27.632 1.00 90.50 207 SER A C 1
ATOM 1631 O O . SER A 1 207 ? -14.266 -4.463 28.622 1.00 90.50 207 SER A O 1
ATOM 1633 N N . LEU A 1 208 ? -13.215 -4.618 26.636 1.00 88.88 208 LEU A N 1
ATOM 1634 C CA . LEU A 1 208 ? -12.644 -3.267 26.625 1.00 88.88 208 LEU A CA 1
ATOM 1635 C C . LEU A 1 208 ? -13.716 -2.171 26.648 1.00 88.88 208 LEU A C 1
ATOM 1637 O O . LEU A 1 208 ? -13.567 -1.194 27.383 1.00 88.88 208 LEU A O 1
ATOM 1641 N N . LYS A 1 209 ? -14.818 -2.346 25.912 1.00 89.69 209 LYS A N 1
ATOM 1642 C CA . LYS A 1 209 ? -15.941 -1.396 25.900 1.00 89.69 209 LYS A CA 1
ATOM 1643 C C . LYS A 1 209 ? -16.570 -1.218 27.277 1.00 89.69 209 LYS A C 1
ATOM 1645 O O . LYS A 1 209 ? -16.938 -0.107 27.650 1.00 89.69 209 LYS A O 1
ATOM 1650 N N . SER A 1 210 ? -16.691 -2.310 28.032 1.00 84.19 210 SER A N 1
ATOM 1651 C CA . SER A 1 210 ? -17.354 -2.315 29.343 1.00 84.19 210 SER A CA 1
ATOM 1652 C C . SER A 1 210 ? -16.529 -1.670 30.470 1.00 84.19 210 SER A C 1
ATOM 1654 O O . SER A 1 210 ? -17.060 -1.405 31.553 1.00 84.19 210 SER A O 1
ATOM 1656 N N . ILE A 1 211 ? -15.240 -1.392 30.235 1.00 74.56 211 ILE A N 1
ATOM 1657 C CA . ILE A 1 211 ? -14.345 -0.802 31.234 1.00 74.56 211 ILE A CA 1
ATOM 1658 C C . ILE A 1 211 ? -14.677 0.683 31.435 1.00 74.56 211 ILE A C 1
ATOM 1660 O O . ILE A 1 211 ? -14.517 1.510 30.534 1.00 74.56 211 ILE A O 1
ATOM 1664 N N . LYS A 1 212 ? -15.105 1.012 32.661 1.00 66.81 212 LYS A N 1
ATOM 1665 C CA . LYS A 1 212 ? -15.363 2.387 33.122 1.00 66.81 212 LYS A CA 1
ATOM 1666 C C . LYS A 1 212 ? -14.100 3.127 33.567 1.00 66.81 212 LYS A C 1
ATOM 1668 O O . LYS A 1 212 ? -14.057 4.342 33.443 1.00 66.81 212 LYS A O 1
ATOM 1673 N N . ASP A 1 213 ? -13.101 2.403 34.072 1.00 64.06 213 ASP A N 1
ATOM 1674 C CA . ASP A 1 213 ? -11.834 2.961 34.552 1.00 64.06 213 ASP A CA 1
ATOM 1675 C C . ASP A 1 213 ? -10.663 2.144 33.991 1.00 64.06 213 ASP A C 1
ATOM 1677 O O . ASP A 1 213 ? -10.473 0.970 34.323 1.00 64.06 213 ASP A O 1
ATOM 1681 N N . LEU A 1 214 ? -9.925 2.748 33.062 1.00 62.62 214 LEU A N 1
ATOM 1682 C CA . LEU A 1 214 ? -8.865 2.084 32.305 1.00 62.62 214 LEU A CA 1
ATOM 1683 C C . LEU A 1 214 ? -7.552 1.999 33.094 1.00 62.62 214 LEU A C 1
ATOM 1685 O O . LEU A 1 214 ? -6.643 1.314 32.631 1.00 62.62 214 LEU A O 1
ATOM 1689 N N . HIS A 1 215 ? -7.445 2.628 34.273 1.00 61.31 215 HIS A N 1
ATOM 1690 C CA . HIS A 1 215 ? -6.192 2.726 35.035 1.00 61.31 215 HIS A CA 1
ATOM 1691 C C . HIS A 1 215 ? -5.514 1.375 35.314 1.00 61.31 215 HIS A C 1
ATOM 1693 O O . HIS A 1 215 ? -4.289 1.287 35.323 1.00 61.31 215 HIS A O 1
ATOM 1699 N N . ASN A 1 216 ? -6.282 0.292 35.471 1.00 63.00 216 ASN A N 1
ATOM 1700 C CA . ASN A 1 216 ? -5.719 -1.043 35.715 1.00 63.00 216 ASN A CA 1
ATOM 1701 C C . ASN A 1 216 ? -5.185 -1.739 34.447 1.00 63.00 216 ASN A C 1
ATOM 1703 O O . ASN A 1 216 ? -4.411 -2.687 34.561 1.00 63.00 216 ASN A O 1
ATOM 1707 N N . ARG A 1 217 ? -5.592 -1.305 33.244 1.00 65.00 217 ARG A N 1
ATOM 1708 C CA . ARG A 1 217 ? -5.104 -1.836 31.953 1.00 65.00 217 ARG A CA 1
ATOM 1709 C C . ARG A 1 217 ? -4.225 -0.857 31.185 1.00 65.00 217 ARG A C 1
ATOM 1711 O O . ARG A 1 217 ? -3.544 -1.270 30.257 1.00 65.00 217 ARG A O 1
ATOM 1718 N N . GLU A 1 218 ? -4.201 0.407 31.585 1.00 66.38 218 GLU A N 1
ATOM 1719 C CA . GLU A 1 218 ? -3.379 1.455 30.992 1.00 66.38 218 GLU A CA 1
ATOM 1720 C C . GLU A 1 218 ? -1.891 1.061 30.901 1.00 66.38 218 GLU A C 1
ATOM 1722 O O . GLU A 1 218 ? -1.339 1.191 29.809 1.00 66.38 218 GLU A O 1
ATOM 1727 N N . PRO A 1 219 ? -1.245 0.471 31.932 1.00 70.44 219 PRO A N 1
ATOM 1728 C CA . PRO A 1 219 ? 0.142 0.022 31.810 1.00 70.44 219 PRO A CA 1
ATOM 1729 C C . PRO A 1 219 ? 0.335 -1.062 30.745 1.00 70.44 219 PRO A C 1
ATOM 1731 O O . PRO A 1 219 ? 1.337 -1.031 30.037 1.00 70.44 219 PRO A O 1
ATOM 1734 N N . GLN A 1 220 ? -0.621 -1.989 30.609 1.00 72.88 220 GLN A N 1
ATOM 1735 C CA . GLN A 1 220 ? -0.575 -3.039 29.588 1.00 72.88 220 GLN A CA 1
ATOM 1736 C C . GLN A 1 220 ? -0.771 -2.444 28.192 1.00 72.88 220 GLN A C 1
ATOM 1738 O O . GLN A 1 220 ? 0.024 -2.707 27.304 1.00 72.88 220 GLN A O 1
ATOM 1743 N N . ILE A 1 221 ? -1.765 -1.569 28.014 1.00 74.31 221 ILE A N 1
ATOM 1744 C CA . ILE A 1 221 ? -2.035 -0.913 26.728 1.00 74.31 221 ILE A CA 1
ATOM 1745 C C . ILE A 1 221 ? -0.838 -0.060 26.290 1.00 74.31 221 ILE A C 1
ATOM 1747 O O . ILE A 1 221 ? -0.445 -0.094 25.125 1.00 74.31 221 ILE A O 1
ATOM 1751 N N . LEU A 1 222 ? -0.228 0.688 27.216 1.00 75.38 222 LEU A N 1
ATOM 1752 C CA . LEU A 1 222 ? 0.998 1.435 26.939 1.00 75.38 222 LEU A CA 1
ATOM 1753 C C . LEU A 1 222 ? 2.185 0.513 26.650 1.00 75.38 222 LEU A C 1
ATOM 1755 O O . LEU A 1 222 ? 3.011 0.875 25.815 1.00 75.38 222 LEU A O 1
ATOM 1759 N N . ALA A 1 223 ? 2.295 -0.641 27.312 1.00 77.44 223 ALA A N 1
ATOM 1760 C CA . ALA A 1 223 ? 3.340 -1.621 27.027 1.00 77.44 223 ALA A CA 1
ATOM 1761 C C . ALA A 1 223 ? 3.186 -2.202 25.615 1.00 77.44 223 ALA A C 1
ATOM 1763 O O . ALA A 1 223 ? 4.144 -2.139 24.848 1.00 77.44 223 ALA A O 1
ATOM 1764 N N . ASP A 1 224 ? 1.982 -2.645 25.246 1.00 76.75 224 ASP A N 1
ATOM 1765 C CA . ASP A 1 224 ? 1.673 -3.197 23.923 1.00 76.75 224 ASP A CA 1
ATOM 1766 C C . ASP A 1 224 ? 1.924 -2.149 22.822 1.00 76.75 224 ASP A C 1
ATOM 1768 O O . ASP A 1 224 ? 2.585 -2.414 21.817 1.00 76.75 224 ASP A O 1
ATOM 1772 N N . LEU A 1 225 ? 1.469 -0.905 23.032 1.00 75.00 225 LEU A N 1
ATOM 1773 C CA . LEU A 1 225 ? 1.728 0.199 22.102 1.00 75.00 225 LEU A CA 1
ATOM 1774 C C . LEU A 1 225 ? 3.221 0.516 21.990 1.00 75.00 225 LEU A C 1
ATOM 1776 O O . LEU A 1 225 ? 3.719 0.762 20.890 1.00 75.00 225 LEU A O 1
ATOM 1780 N N . LYS A 1 226 ? 3.946 0.511 23.113 1.00 77.38 226 LYS A N 1
ATOM 1781 C CA . LYS A 1 226 ? 5.391 0.752 23.137 1.00 77.38 226 LYS A CA 1
ATOM 1782 C C . LYS A 1 226 ? 6.150 -0.355 22.414 1.00 77.38 226 LYS A C 1
ATOM 1784 O O . LYS A 1 226 ? 7.119 -0.050 21.728 1.00 77.38 226 LYS A O 1
ATOM 1789 N N . GLU A 1 227 ? 5.724 -1.606 22.538 1.00 79.12 227 GLU A N 1
ATOM 1790 C CA . GLU A 1 227 ? 6.312 -2.739 21.824 1.00 79.12 227 GLU A CA 1
ATOM 1791 C C . GLU A 1 227 ? 6.151 -2.581 20.308 1.00 79.12 227 GLU A C 1
ATOM 1793 O O . GLU A 1 227 ? 7.154 -2.558 19.594 1.00 79.12 227 GLU A O 1
ATOM 1798 N N . VAL A 1 228 ? 4.928 -2.321 19.828 1.00 70.94 228 VAL A N 1
ATOM 1799 C CA . VAL A 1 228 ? 4.656 -2.085 18.397 1.00 70.94 228 VAL A CA 1
ATOM 1800 C C . VAL A 1 228 ? 5.435 -0.878 17.865 1.00 70.94 228 VAL A C 1
ATOM 1802 O O . VAL A 1 228 ? 5.962 -0.902 16.750 1.00 70.94 228 VAL A O 1
ATOM 1805 N N . MET A 1 229 ? 5.524 0.203 18.646 1.00 74.06 229 MET A N 1
ATOM 1806 C CA . MET A 1 229 ? 6.320 1.372 18.271 1.00 74.06 229 MET A CA 1
ATOM 1807 C C . MET A 1 229 ? 7.815 1.052 18.211 1.00 74.06 229 MET A C 1
ATOM 1809 O O . MET A 1 229 ? 8.478 1.477 17.268 1.00 74.06 229 MET A O 1
ATOM 1813 N N . ASN A 1 230 ? 8.345 0.305 19.180 1.00 75.81 230 ASN A N 1
ATOM 1814 C CA . ASN A 1 230 ? 9.755 -0.073 19.213 1.00 75.81 230 ASN A CA 1
ATOM 1815 C C . ASN A 1 230 ? 10.127 -0.971 18.030 1.00 75.81 230 ASN A C 1
ATOM 1817 O O . ASN A 1 230 ? 11.165 -0.745 17.415 1.00 75.81 230 ASN A O 1
ATOM 1821 N N . GLU A 1 231 ? 9.278 -1.938 17.677 1.00 73.31 231 GLU A N 1
ATOM 1822 C CA . GLU A 1 231 ? 9.487 -2.807 16.514 1.00 73.31 231 GLU A CA 1
ATOM 1823 C C . GLU A 1 231 ? 9.525 -1.992 15.211 1.00 73.31 231 GLU A C 1
ATOM 1825 O O . GLU A 1 231 ? 10.442 -2.137 14.399 1.00 73.31 231 GLU A O 1
ATOM 1830 N N . ARG A 1 232 ? 8.589 -1.046 15.040 1.00 74.31 232 ARG A N 1
ATOM 1831 C CA . ARG A 1 232 ? 8.581 -0.137 13.881 1.00 74.31 232 ARG A CA 1
ATOM 1832 C C . ARG A 1 232 ? 9.812 0.761 13.835 1.00 74.31 232 ARG A C 1
ATOM 1834 O O . ARG A 1 232 ? 10.383 0.945 12.764 1.00 74.31 232 ARG A O 1
ATOM 1841 N N . VAL A 1 233 ? 10.222 1.325 14.972 1.00 79.62 233 VAL A N 1
ATOM 1842 C CA . VAL A 1 233 ? 11.430 2.160 15.059 1.00 79.62 233 VAL A CA 1
ATOM 1843 C C . VAL A 1 233 ? 12.673 1.344 14.716 1.00 79.62 233 VAL A C 1
ATOM 1845 O O . VAL A 1 233 ? 13.531 1.842 13.987 1.00 79.62 233 VAL A O 1
ATOM 1848 N N . LEU A 1 234 ? 12.761 0.094 15.178 1.00 75.19 234 LEU A N 1
ATOM 1849 C CA . LEU A 1 234 ? 13.864 -0.804 14.847 1.00 75.19 234 LEU A CA 1
ATOM 1850 C C . LEU A 1 234 ? 13.916 -1.077 13.338 1.00 75.19 234 LEU A C 1
ATOM 1852 O O . LEU A 1 234 ? 14.956 -0.855 12.725 1.00 75.19 234 LEU A O 1
ATOM 1856 N N . ASN A 1 235 ? 12.790 -1.448 12.722 1.00 73.94 235 ASN A N 1
ATOM 1857 C CA . ASN A 1 235 ? 12.729 -1.725 11.285 1.00 73.94 235 ASN A CA 1
ATOM 1858 C C . ASN A 1 235 ? 13.068 -0.483 10.434 1.00 73.94 235 ASN A C 1
ATOM 1860 O O . ASN A 1 235 ? 13.872 -0.561 9.507 1.00 73.94 235 ASN A O 1
ATOM 1864 N N . LEU A 1 236 ? 12.545 0.694 10.800 1.00 76.81 236 LEU A N 1
ATOM 1865 C CA . LEU A 1 236 ? 12.907 1.964 10.154 1.00 76.81 236 LEU A CA 1
ATOM 1866 C C . LEU A 1 236 ? 14.395 2.293 10.309 1.00 76.81 236 LEU A C 1
ATOM 1868 O O . LEU A 1 236 ? 15.004 2.858 9.402 1.00 76.81 236 LEU A O 1
ATOM 1872 N N . THR A 1 237 ? 14.992 1.949 11.451 1.00 78.12 237 THR A N 1
ATOM 1873 C CA . THR A 1 237 ? 16.428 2.138 11.679 1.00 78.12 237 THR A CA 1
ATOM 1874 C C . THR A 1 237 ? 17.234 1.212 10.769 1.00 78.12 237 THR A C 1
ATOM 1876 O O . THR A 1 237 ? 18.160 1.673 10.109 1.00 78.12 237 THR A O 1
ATOM 1879 N N . GLU A 1 238 ? 16.851 -0.061 10.643 1.00 84.25 238 GLU A N 1
ATOM 1880 C CA . GLU A 1 238 ? 17.494 -0.997 9.715 1.00 84.25 238 GLU A CA 1
ATOM 1881 C C . GLU A 1 238 ? 17.355 -0.568 8.249 1.00 84.25 238 GLU A C 1
ATOM 1883 O O . GLU A 1 238 ? 18.320 -0.641 7.486 1.00 84.25 238 GLU A O 1
ATOM 1888 N N . GLU A 1 239 ? 16.174 -0.099 7.842 1.00 81.00 239 GLU A N 1
ATOM 1889 C CA . GLU A 1 239 ? 15.941 0.423 6.496 1.00 81.00 239 GLU A CA 1
ATOM 1890 C C . GLU A 1 239 ? 16.765 1.687 6.231 1.00 81.00 239 GLU A C 1
ATOM 1892 O O . GLU A 1 239 ? 17.404 1.800 5.186 1.00 81.00 239 GLU A O 1
ATOM 1897 N N . SER A 1 240 ? 16.827 2.600 7.202 1.00 85.38 240 SER A N 1
ATOM 1898 C CA . SER A 1 240 ? 17.676 3.792 7.147 1.00 85.38 240 SER A CA 1
ATOM 1899 C C . SER A 1 240 ? 19.150 3.425 6.964 1.00 85.38 240 SER A C 1
ATOM 1901 O O . SER A 1 240 ? 19.824 3.994 6.108 1.00 85.38 240 SER A O 1
ATOM 1903 N N . GLU A 1 241 ? 19.649 2.422 7.690 1.00 91.25 241 GLU A N 1
ATOM 1904 C CA . GLU A 1 241 ? 21.023 1.937 7.537 1.00 91.25 241 GLU A CA 1
ATOM 1905 C C . GLU A 1 241 ? 21.271 1.277 6.170 1.00 91.25 241 GLU A C 1
ATOM 1907 O O . GLU A 1 241 ? 22.312 1.515 5.552 1.00 91.25 241 GLU A O 1
ATOM 1912 N N . ARG A 1 242 ? 20.315 0.501 5.637 1.00 88.12 242 ARG A N 1
ATOM 1913 C CA . ARG A 1 242 ? 20.396 -0.037 4.262 1.00 88.12 242 ARG A CA 1
ATOM 1914 C C . ARG A 1 242 ? 20.450 1.085 3.225 1.00 88.12 242 ARG A C 1
ATOM 1916 O O . ARG A 1 242 ? 21.301 1.058 2.338 1.00 88.12 242 ARG A O 1
ATOM 1923 N N . ASN A 1 243 ? 19.597 2.094 3.372 1.00 83.00 243 ASN A N 1
ATOM 1924 C CA . ASN A 1 243 ? 19.550 3.238 2.468 1.00 83.00 243 ASN A CA 1
ATOM 1925 C C . ASN A 1 243 ? 20.842 4.062 2.534 1.00 83.00 243 ASN A C 1
ATOM 1927 O O . ASN A 1 243 ? 21.358 4.455 1.493 1.00 83.00 243 ASN A O 1
ATOM 1931 N N . LYS A 1 244 ? 21.426 4.262 3.724 1.00 93.19 244 LYS A N 1
ATOM 1932 C CA . LYS A 1 244 ? 22.740 4.914 3.871 1.00 93.19 244 LYS A CA 1
ATOM 1933 C C . LYS A 1 244 ? 23.848 4.157 3.144 1.00 93.19 244 LYS A C 1
ATOM 1935 O O . LYS A 1 244 ? 24.655 4.792 2.473 1.00 93.19 244 LYS A O 1
ATOM 1940 N N . LYS A 1 245 ? 23.879 2.822 3.240 1.00 93.81 245 LYS A N 1
ATOM 1941 C CA . LYS A 1 245 ? 24.847 1.996 2.493 1.00 93.81 245 LYS A CA 1
ATOM 1942 C C . LYS A 1 245 ? 24.675 2.158 0.988 1.00 93.81 245 LYS A C 1
ATOM 1944 O O . LYS A 1 245 ? 25.651 2.400 0.293 1.00 93.81 245 LYS A O 1
ATOM 1949 N N . MET A 1 246 ? 23.435 2.107 0.504 1.00 91.50 246 MET A N 1
ATOM 1950 C CA . MET A 1 246 ? 23.139 2.295 -0.915 1.00 91.50 246 MET A CA 1
ATOM 1951 C C . MET A 1 246 ? 23.535 3.697 -1.407 1.00 91.50 246 MET A C 1
ATOM 1953 O O . MET A 1 246 ? 24.069 3.834 -2.502 1.00 91.50 246 MET A O 1
ATOM 1957 N N . VAL A 1 247 ? 23.327 4.738 -0.593 1.00 92.06 247 VAL A N 1
ATOM 1958 C CA . VAL A 1 247 ? 23.793 6.101 -0.900 1.00 92.06 247 VAL A CA 1
ATOM 1959 C C . VAL A 1 247 ? 25.320 6.164 -0.953 1.00 92.06 247 VAL A C 1
ATOM 1961 O O . VAL A 1 247 ? 25.848 6.749 -1.892 1.00 92.06 247 VAL A O 1
ATOM 1964 N N . ALA A 1 248 ? 26.025 5.533 -0.010 1.00 94.81 248 ALA A N 1
ATOM 1965 C CA . ALA A 1 248 ? 27.487 5.488 -0.016 1.00 94.81 248 ALA A CA 1
ATOM 1966 C C . ALA A 1 248 ? 28.039 4.768 -1.262 1.00 94.81 248 ALA A C 1
ATOM 1968 O O . ALA A 1 248 ? 28.954 5.274 -1.904 1.00 94.81 248 ALA A O 1
ATOM 1969 N N . GLU A 1 249 ? 27.438 3.644 -1.664 1.00 95.19 249 GLU A N 1
ATOM 1970 C CA . GLU A 1 249 ? 27.809 2.929 -2.897 1.00 95.19 249 GLU A CA 1
ATOM 1971 C C . GLU A 1 249 ? 27.562 3.770 -4.159 1.00 95.19 249 GLU A C 1
ATOM 1973 O O . GLU A 1 249 ? 28.355 3.749 -5.103 1.00 95.19 249 GLU A O 1
ATOM 1978 N N . LEU A 1 250 ? 26.455 4.519 -4.201 1.00 92.25 250 LEU A N 1
ATOM 1979 C CA . LEU A 1 250 ? 26.165 5.430 -5.309 1.00 92.25 250 LEU A CA 1
ATOM 1980 C C . LEU A 1 250 ? 27.147 6.604 -5.352 1.00 92.25 250 LEU A C 1
ATOM 1982 O O . LEU A 1 250 ? 27.552 6.994 -6.444 1.00 92.25 250 LEU A O 1
ATOM 1986 N N . GLN A 1 251 ? 27.551 7.133 -4.193 1.00 93.69 251 GLN A N 1
ATOM 1987 C CA . GLN A 1 251 ? 28.572 8.177 -4.090 1.00 93.69 251 GLN A CA 1
ATOM 1988 C C . GLN A 1 251 ? 29.933 7.678 -4.582 1.00 93.69 251 GLN A C 1
ATOM 1990 O O . GLN A 1 251 ? 30.545 8.341 -5.410 1.00 93.69 251 GLN A O 1
ATOM 1995 N N . GLU A 1 252 ? 30.361 6.478 -4.184 1.00 94.94 252 GLU A N 1
ATOM 1996 C CA . GLU A 1 252 ? 31.614 5.880 -4.668 1.00 94.94 252 GLU A CA 1
ATOM 1997 C C . GLU A 1 252 ? 31.588 5.661 -6.190 1.00 94.94 252 GLU A C 1
ATOM 1999 O O . GLU A 1 252 ? 32.552 5.962 -6.897 1.00 94.94 252 GLU A O 1
ATOM 2004 N N . ARG A 1 253 ? 30.455 5.194 -6.736 1.00 93.75 253 ARG A N 1
ATOM 2005 C CA . ARG A 1 253 ? 30.273 5.096 -8.193 1.00 93.75 253 ARG A CA 1
ATOM 2006 C C . ARG A 1 253 ? 30.329 6.455 -8.877 1.00 93.75 253 ARG A C 1
ATOM 2008 O O . ARG A 1 253 ? 30.855 6.531 -9.985 1.00 93.75 253 ARG A O 1
ATOM 2015 N N . GLN A 1 254 ? 29.766 7.491 -8.260 1.00 90.94 254 GLN A N 1
ATOM 2016 C CA . GLN A 1 254 ? 29.805 8.844 -8.797 1.00 90.94 254 GLN A CA 1
ATOM 2017 C C . GLN A 1 254 ? 31.243 9.370 -8.830 1.00 90.94 254 GLN A C 1
ATOM 2019 O O . GLN A 1 254 ? 31.680 9.817 -9.884 1.00 90.94 254 GLN A O 1
ATOM 2024 N N . GLU A 1 255 ? 32.000 9.228 -7.741 1.00 93.31 255 GLU A N 1
ATOM 2025 C CA . GLU A 1 255 ? 33.415 9.621 -7.676 1.00 93.31 255 GLU A CA 1
ATOM 2026 C C . GLU A 1 255 ? 34.262 8.848 -8.697 1.00 93.31 255 GLU A C 1
ATOM 2028 O O . GLU A 1 255 ? 35.061 9.432 -9.427 1.00 93.31 255 GLU A O 1
ATOM 2033 N N . SER A 1 256 ? 34.041 7.535 -8.829 1.00 90.44 256 SER A N 1
ATOM 2034 C CA . SER A 1 256 ? 34.722 6.720 -9.840 1.00 90.44 256 SER A CA 1
ATOM 2035 C C . SER A 1 256 ? 34.394 7.166 -11.266 1.00 90.44 256 SER A C 1
ATOM 2037 O O . SER A 1 256 ? 35.264 7.107 -12.138 1.00 90.44 256 SER A O 1
ATOM 2039 N N . LEU A 1 257 ? 33.152 7.581 -11.521 1.00 90.56 257 LEU A N 1
ATOM 2040 C CA . LEU A 1 257 ? 32.726 8.070 -12.826 1.00 90.56 257 LEU A CA 1
ATOM 2041 C C . LEU A 1 257 ? 33.313 9.457 -13.120 1.00 90.56 257 LEU A C 1
ATOM 2043 O O . LEU A 1 257 ? 33.759 9.689 -14.241 1.00 90.56 257 LEU A O 1
ATOM 2047 N N . GLU A 1 258 ? 33.356 10.344 -12.123 1.00 89.44 258 GLU A N 1
ATOM 2048 C CA . GLU A 1 258 ? 33.997 11.661 -12.209 1.00 89.44 258 GLU A CA 1
ATOM 2049 C C . GLU A 1 258 ? 35.500 11.520 -12.496 1.00 89.44 258 GLU A C 1
ATOM 2051 O O . GLU A 1 258 ? 35.998 12.131 -13.439 1.00 89.44 258 GLU A O 1
ATOM 2056 N N . MET A 1 259 ? 36.205 10.627 -11.794 1.00 86.06 259 MET A N 1
ATOM 2057 C CA . MET A 1 259 ? 37.615 10.325 -12.075 1.00 86.06 259 MET A CA 1
ATOM 2058 C C . MET A 1 259 ? 37.833 9.777 -13.492 1.00 86.06 259 MET A C 1
ATOM 2060 O O . MET A 1 259 ? 38.760 10.190 -14.187 1.00 86.06 259 MET A O 1
ATOM 2064 N N . ALA A 1 260 ? 36.976 8.857 -13.948 1.00 82.75 260 ALA A N 1
ATOM 2065 C CA . ALA A 1 260 ? 37.063 8.315 -15.303 1.00 82.75 260 ALA A CA 1
ATOM 2066 C C . ALA A 1 260 ? 36.811 9.394 -16.370 1.00 82.75 260 ALA A C 1
ATOM 2068 O O . ALA A 1 260 ? 37.431 9.375 -17.435 1.00 82.75 260 ALA A O 1
ATOM 2069 N N . PHE A 1 261 ? 35.920 10.344 -16.085 1.00 81.62 261 PHE A N 1
ATOM 2070 C CA . PHE A 1 261 ? 35.664 11.493 -16.944 1.00 81.62 261 PHE A CA 1
ATOM 2071 C C . PHE A 1 261 ? 36.873 12.440 -17.000 1.00 81.62 261 PHE A C 1
ATOM 2073 O O . PHE A 1 261 ? 37.295 12.804 -18.097 1.00 81.62 261 PHE A O 1
ATOM 2080 N N . GLU A 1 262 ? 37.496 12.760 -15.861 1.00 79.69 262 GLU A N 1
ATOM 2081 C CA . GLU A 1 262 ? 38.725 13.568 -15.816 1.00 79.69 262 GLU A CA 1
ATOM 2082 C C . GLU A 1 262 ? 39.887 12.920 -16.588 1.00 79.69 262 GLU A C 1
ATOM 2084 O O . GLU A 1 262 ? 40.623 13.607 -17.305 1.00 79.69 262 GLU A O 1
ATOM 2089 N N . ASP A 1 263 ? 40.052 11.598 -16.493 1.00 77.06 263 ASP A N 1
ATOM 2090 C CA . ASP A 1 263 ? 41.068 10.870 -17.259 1.00 77.06 263 ASP A CA 1
ATOM 2091 C C . ASP A 1 263 ? 40.792 10.933 -18.769 1.00 77.06 263 ASP A C 1
ATOM 2093 O O . ASP A 1 263 ? 41.710 11.175 -19.562 1.00 77.06 263 ASP A O 1
ATOM 2097 N N . LEU A 1 264 ? 39.531 10.787 -19.188 1.00 71.31 264 LEU A N 1
ATOM 2098 C CA . LEU A 1 264 ? 39.136 10.953 -20.589 1.00 71.31 264 LEU A CA 1
ATOM 2099 C C . LEU A 1 264 ? 39.390 12.384 -21.087 1.00 71.31 264 LEU A C 1
ATOM 2101 O O . LEU A 1 264 ? 39.934 12.558 -22.181 1.00 71.31 264 LEU A O 1
ATOM 2105 N N . GLU A 1 265 ? 39.083 13.408 -20.286 1.00 70.12 265 GLU A N 1
ATOM 2106 C CA . GLU A 1 265 ? 39.429 14.799 -20.601 1.00 70.12 265 GLU A CA 1
ATOM 2107 C C . GLU A 1 265 ? 40.947 15.007 -20.699 1.00 70.12 265 GLU A C 1
ATOM 2109 O O . GLU A 1 265 ? 41.430 15.737 -21.569 1.00 70.12 265 GLU A O 1
ATOM 2114 N N . ARG A 1 266 ? 41.732 14.349 -19.840 1.00 56.97 266 ARG A N 1
ATOM 2115 C CA . ARG A 1 266 ? 43.198 14.430 -19.846 1.00 56.97 266 ARG A CA 1
ATOM 2116 C C . ARG A 1 266 ? 43.809 13.827 -21.108 1.00 56.97 266 ARG A C 1
ATOM 2118 O O . ARG A 1 266 ? 44.736 14.428 -21.653 1.00 56.97 266 ARG A O 1
ATOM 2125 N N . PHE A 1 267 ? 43.304 12.686 -21.577 1.00 54.91 267 PHE A N 1
ATOM 2126 C CA . PHE A 1 267 ? 43.758 12.053 -22.822 1.00 54.91 267 PHE A CA 1
ATOM 2127 C C . PHE A 1 267 ? 43.301 12.802 -24.077 1.00 54.91 267 PHE A C 1
ATOM 2129 O O . PHE A 1 267 ? 43.981 12.737 -25.100 1.00 54.91 267 PHE A O 1
ATOM 2136 N N . ASN A 1 268 ? 42.195 13.545 -23.995 1.00 50.09 268 ASN A N 1
ATOM 2137 C CA . ASN A 1 268 ? 41.668 14.325 -25.111 1.00 50.09 268 ASN A CA 1
ATOM 2138 C C . ASN A 1 268 ? 42.180 15.779 -25.149 1.00 50.09 268 ASN A C 1
ATOM 2140 O O . ASN A 1 268 ? 41.786 16.549 -26.027 1.00 50.09 268 ASN A O 1
ATOM 2144 N N . ARG A 1 269 ? 43.085 16.182 -24.240 1.00 48.16 269 ARG A N 1
ATOM 2145 C CA . ARG A 1 269 ? 43.811 17.449 -24.399 1.00 48.16 269 ARG A CA 1
ATOM 2146 C C . ARG A 1 269 ? 44.835 17.308 -25.529 1.00 48.16 269 ARG A C 1
ATOM 2148 O O . ARG A 1 269 ? 45.729 16.467 -25.424 1.00 48.16 269 ARG A O 1
ATOM 2155 N N . PRO A 1 270 ? 44.794 18.153 -26.573 1.00 50.06 270 PRO A N 1
ATOM 2156 C CA . PRO A 1 270 ? 45.871 18.189 -27.549 1.00 50.06 270 PRO A CA 1
ATOM 2157 C C . PRO A 1 270 ? 47.198 18.521 -26.845 1.00 50.06 270 PRO A C 1
ATOM 2159 O O . PRO A 1 270 ? 47.242 19.346 -25.925 1.00 50.06 270 PRO A O 1
ATOM 2162 N N . LEU A 1 271 ? 48.274 17.854 -27.278 1.00 47.97 271 LEU A N 1
ATOM 2163 C CA . LEU A 1 271 ? 49.671 18.094 -26.886 1.00 47.97 271 LEU A CA 1
ATOM 2164 C C . LEU A 1 271 ? 49.922 19.607 -26.708 1.00 47.97 271 LEU A C 1
ATOM 2166 O O . LEU A 1 271 ? 49.477 20.399 -27.541 1.00 47.97 271 LEU A O 1
ATOM 2170 N N . PRO A 1 272 ? 50.564 20.059 -25.618 1.00 52.69 272 PRO A N 1
ATOM 2171 C CA . PRO A 1 272 ? 50.200 21.331 -25.034 1.00 52.69 272 PRO A CA 1
ATOM 2172 C C . PRO A 1 272 ? 50.651 22.474 -25.942 1.00 52.69 272 PRO A C 1
ATOM 2174 O O . PRO A 1 272 ? 51.848 22.672 -26.163 1.00 52.69 272 PRO A O 1
ATOM 2177 N N . LEU A 1 273 ? 49.694 23.315 -26.343 1.00 52.50 273 LEU A N 1
ATOM 2178 C CA . LEU A 1 273 ? 49.932 24.661 -26.878 1.00 52.50 273 LEU A CA 1
ATOM 2179 C C . LEU A 1 273 ? 50.956 25.457 -26.039 1.00 52.50 273 LEU A C 1
ATOM 2181 O O . LEU A 1 273 ? 51.578 26.385 -26.548 1.00 52.50 273 LEU A O 1
ATOM 2185 N N . ARG A 1 274 ? 51.188 25.072 -24.771 1.00 47.84 274 ARG A N 1
ATOM 2186 C CA . ARG A 1 274 ? 52.278 25.593 -23.935 1.00 47.84 274 ARG A CA 1
ATOM 2187 C C . ARG A 1 274 ? 53.658 25.382 -24.563 1.00 47.84 274 ARG A C 1
ATOM 2189 O O . ARG A 1 274 ? 54.400 26.342 -24.636 1.00 47.84 274 ARG A O 1
ATOM 2196 N N . VAL A 1 275 ? 54.041 24.198 -25.042 1.00 55.88 275 VAL A N 1
ATOM 2197 C CA . VAL A 1 275 ? 55.430 23.994 -25.522 1.00 55.88 275 VAL A CA 1
ATOM 2198 C C . VAL A 1 275 ? 55.699 24.808 -26.791 1.00 55.88 275 VAL A C 1
ATOM 2200 O O . VAL A 1 275 ? 56.726 25.474 -26.887 1.00 55.88 275 VAL A O 1
ATOM 2203 N N . LEU A 1 276 ? 54.735 24.852 -27.714 1.00 58.38 276 LEU A N 1
ATOM 2204 C CA . LEU A 1 276 ? 54.792 25.713 -28.902 1.00 58.38 276 LEU A CA 1
ATOM 2205 C C . LEU A 1 276 ? 54.802 27.203 -28.538 1.00 58.38 276 LEU A C 1
ATOM 2207 O O . LEU A 1 276 ? 55.575 27.964 -29.116 1.00 58.38 276 LEU A O 1
ATOM 2211 N N . GLY A 1 277 ? 54.015 27.605 -27.536 1.00 60.94 277 GLY A N 1
ATOM 2212 C CA . GLY A 1 277 ? 54.011 28.967 -27.009 1.00 60.94 277 GLY A CA 1
ATOM 2213 C C . GLY A 1 277 ? 55.368 29.384 -26.443 1.00 60.94 277 GLY A C 1
ATOM 2214 O O . GLY A 1 277 ? 55.868 30.446 -26.792 1.00 60.94 277 GLY A O 1
ATOM 2215 N N . TRP A 1 278 ? 56.022 28.532 -25.648 1.00 58.03 278 TRP A N 1
ATOM 2216 C CA . TRP A 1 278 ? 57.338 28.831 -25.068 1.00 58.03 278 TRP A CA 1
ATOM 2217 C C . TRP A 1 278 ? 58.443 28.887 -26.130 1.00 58.03 278 TRP A C 1
ATOM 2219 O O . TRP A 1 278 ? 59.296 29.771 -26.075 1.00 58.03 278 TRP A O 1
ATOM 2229 N N . VAL A 1 279 ? 58.405 27.997 -27.128 1.00 68.44 279 VAL A N 1
ATOM 2230 C CA . VAL A 1 279 ? 59.341 28.019 -28.268 1.00 68.44 279 VAL A CA 1
ATOM 2231 C C . VAL A 1 279 ? 59.165 29.298 -29.091 1.00 68.44 279 VAL A C 1
ATOM 2233 O O . VAL A 1 279 ? 60.150 29.952 -29.437 1.00 68.44 279 VAL A O 1
ATOM 2236 N N . PHE A 1 280 ? 57.921 29.703 -29.348 1.00 68.56 280 PHE A N 1
ATOM 2237 C CA . PHE A 1 280 ? 57.609 30.944 -30.053 1.00 68.56 280 PHE A CA 1
ATOM 2238 C C . PHE A 1 280 ? 58.035 32.183 -29.253 1.00 68.56 280 PHE A C 1
ATOM 2240 O O . PHE A 1 280 ? 58.596 33.126 -29.805 1.00 68.56 280 PHE A O 1
ATOM 2247 N N . GLN A 1 281 ? 57.851 32.163 -27.935 1.00 61.28 281 GLN A N 1
ATOM 2248 C CA . GLN A 1 281 ? 58.205 33.265 -27.043 1.00 61.28 281 GLN A CA 1
ATOM 2249 C C . GLN A 1 281 ? 59.722 33.434 -26.899 1.00 61.28 281 GLN A C 1
ATOM 2251 O O . GLN A 1 281 ? 60.215 34.562 -26.893 1.00 61.28 281 GLN A O 1
ATOM 2256 N N . LEU A 1 282 ? 60.472 32.328 -26.884 1.00 68.12 282 LEU A N 1
ATOM 2257 C CA . LEU A 1 282 ? 61.932 32.347 -26.944 1.00 68.12 282 LEU A CA 1
ATOM 2258 C C . LEU A 1 282 ? 62.423 32.924 -28.285 1.00 68.12 282 LEU A C 1
ATOM 2260 O O . LEU A 1 282 ? 63.322 33.761 -28.302 1.00 68.12 282 LEU A O 1
ATOM 2264 N N . LEU A 1 283 ? 61.794 32.538 -29.402 1.00 70.69 283 LEU A N 1
ATOM 2265 C CA . LEU A 1 283 ? 62.099 33.057 -30.742 1.00 70.69 283 LEU A CA 1
ATOM 2266 C C . LEU A 1 283 ? 61.833 34.562 -30.863 1.00 70.69 283 LEU A C 1
ATOM 2268 O O . LEU A 1 283 ? 62.692 35.295 -31.348 1.00 70.69 283 LEU A O 1
ATOM 2272 N N . VAL A 1 284 ? 60.685 35.045 -30.380 1.00 73.44 284 VAL A N 1
ATOM 2273 C CA . VAL A 1 284 ? 60.339 36.477 -30.387 1.00 73.44 284 VAL A CA 1
ATOM 2274 C C . VAL A 1 284 ? 61.275 37.279 -29.484 1.00 73.44 284 VAL A C 1
ATOM 2276 O O . VAL A 1 284 ? 61.690 38.373 -29.860 1.00 73.44 284 VAL A O 1
ATOM 2279 N N . TYR A 1 285 ? 61.663 36.740 -28.325 1.00 69.38 285 TYR A N 1
ATOM 2280 C CA . TYR A 1 285 ? 62.609 37.391 -27.419 1.00 69.38 285 TYR A CA 1
ATOM 2281 C C . TYR A 1 285 ? 64.007 37.521 -28.044 1.00 69.38 285 TYR A C 1
ATOM 2283 O O . TYR A 1 285 ? 64.590 38.606 -28.036 1.00 69.38 285 TYR A O 1
ATOM 2291 N N . VAL A 1 286 ? 64.520 36.453 -28.665 1.00 72.81 286 VAL A N 1
ATOM 2292 C CA . VAL A 1 286 ? 65.832 36.453 -29.339 1.00 72.81 286 VAL A CA 1
ATOM 2293 C C . VAL A 1 286 ? 65.833 37.372 -30.567 1.00 72.81 286 VAL A C 1
ATOM 2295 O O . VAL A 1 286 ? 66.767 38.153 -30.748 1.00 72.81 286 VAL A O 1
ATOM 2298 N N . LEU A 1 287 ? 64.770 37.351 -31.379 1.00 69.62 287 LEU A N 1
ATOM 2299 C CA . LEU A 1 287 ? 64.610 38.253 -32.528 1.00 69.62 287 LEU A CA 1
ATOM 2300 C C . LEU A 1 287 ? 64.409 39.714 -32.095 1.00 69.62 287 LEU A C 1
ATOM 2302 O O . LEU A 1 287 ? 64.912 40.623 -32.753 1.00 69.62 287 LEU A O 1
ATOM 2306 N N . GLY A 1 288 ? 63.735 39.945 -30.967 1.00 64.75 288 GLY A N 1
ATOM 2307 C CA . GLY A 1 288 ? 63.577 41.261 -30.351 1.00 64.75 288 GLY A CA 1
ATOM 2308 C C . GLY A 1 288 ? 64.907 41.846 -29.875 1.00 64.75 288 GLY A C 1
ATOM 2309 O O . GLY A 1 288 ? 65.176 43.017 -30.132 1.00 64.75 288 GLY A O 1
ATOM 2310 N N . ILE A 1 289 ? 65.774 41.029 -29.267 1.00 62.19 289 ILE A N 1
ATOM 2311 C CA . ILE A 1 289 ? 67.145 41.423 -28.903 1.00 62.19 289 ILE A CA 1
ATOM 2312 C C . ILE A 1 289 ? 67.981 41.720 -30.158 1.00 62.19 289 ILE A C 1
ATOM 2314 O O . ILE A 1 289 ? 68.707 42.710 -30.202 1.00 62.19 289 ILE A O 1
ATOM 2318 N N . LEU A 1 290 ? 67.854 40.914 -31.217 1.00 59.84 290 LEU A N 1
ATOM 2319 C CA . LEU A 1 290 ? 68.551 41.168 -32.483 1.00 59.84 290 LEU A CA 1
ATOM 2320 C C . LEU A 1 290 ? 68.099 42.497 -33.125 1.00 59.84 290 LEU A C 1
ATOM 2322 O O . LEU A 1 290 ? 68.911 43.246 -33.667 1.00 59.84 290 LEU A O 1
ATOM 2326 N N . TYR A 1 291 ? 66.807 42.820 -33.018 1.00 57.53 291 TYR A N 1
ATOM 2327 C CA . TYR A 1 291 ? 66.214 44.050 -33.541 1.00 57.53 291 TYR A CA 1
ATOM 2328 C C . TYR A 1 291 ? 66.595 45.300 -32.724 1.00 57.53 291 TYR A C 1
ATOM 2330 O O . TYR A 1 291 ? 66.829 46.359 -33.311 1.00 57.53 291 TYR A O 1
ATOM 2338 N N . THR A 1 292 ? 66.736 45.197 -31.395 1.00 52.06 292 THR A N 1
ATOM 2339 C CA . THR A 1 292 ? 67.213 46.308 -30.544 1.00 52.06 292 THR A CA 1
ATOM 2340 C C . THR A 1 292 ? 68.690 46.631 -30.769 1.00 52.06 292 THR A C 1
ATOM 2342 O O . THR A 1 292 ? 69.068 47.799 -30.681 1.00 52.06 292 THR A O 1
ATOM 2345 N N . PHE A 1 293 ? 69.509 45.640 -31.141 1.00 56.69 293 PHE A N 1
ATOM 2346 C CA . PHE A 1 293 ? 70.881 45.866 -31.611 1.00 56.69 293 PHE A CA 1
ATOM 2347 C C . PHE A 1 293 ? 70.940 46.561 -32.985 1.00 56.69 293 PHE A C 1
ATOM 2349 O O . PHE A 1 293 ? 71.902 47.275 -33.263 1.00 56.69 293 PHE A O 1
ATOM 2356 N N . LEU A 1 294 ? 69.914 46.398 -33.832 1.00 55.41 294 LEU A N 1
ATOM 2357 C CA . LEU A 1 294 ? 69.870 46.945 -35.195 1.00 55.41 294 LEU A CA 1
ATOM 2358 C C . LEU A 1 294 ? 69.286 48.364 -35.306 1.00 55.41 294 LEU A C 1
ATOM 2360 O O . LEU A 1 294 ? 69.570 49.047 -36.290 1.00 55.41 294 LEU A O 1
ATOM 2364 N N . LYS A 1 295 ? 68.499 48.855 -34.339 1.00 47.28 295 LYS A N 1
ATOM 2365 C CA . LYS A 1 295 ? 67.961 50.230 -34.383 1.00 47.28 295 LYS A CA 1
ATOM 2366 C C . LYS A 1 295 ? 67.923 50.899 -33.010 1.00 47.28 295 LYS A C 1
ATOM 2368 O O . LYS A 1 295 ? 67.163 50.524 -32.123 1.00 47.28 295 LYS A O 1
ATOM 2373 N N . GLY A 1 296 ? 68.723 51.955 -32.875 1.00 54.75 296 GLY A N 1
ATOM 2374 C CA . GLY A 1 296 ? 68.825 52.770 -31.670 1.00 54.75 296 GLY A CA 1
ATOM 2375 C C . GLY A 1 296 ? 67.572 53.590 -31.322 1.00 54.75 296 GLY A C 1
ATOM 2376 O O . GLY A 1 296 ? 66.876 54.104 -32.192 1.00 54.75 296 GLY A O 1
ATOM 2377 N N . LYS A 1 297 ? 67.392 53.755 -30.001 1.00 52.81 297 LYS A N 1
ATOM 2378 C CA . LYS A 1 297 ? 66.594 54.745 -29.242 1.00 52.81 297 LYS A CA 1
ATOM 2379 C C . LYS A 1 297 ? 65.096 54.907 -29.572 1.00 52.81 297 LYS A C 1
ATOM 2381 O O . LYS A 1 297 ? 64.722 55.737 -30.392 1.00 52.81 297 LYS A O 1
ATOM 2386 N N . LYS A 1 298 ? 64.251 54.274 -28.741 1.00 50.50 298 LYS A N 1
ATOM 2387 C CA . LYS A 1 298 ? 63.308 54.874 -27.751 1.00 50.50 298 LYS A CA 1
ATOM 2388 C C . LYS A 1 298 ? 62.274 53.805 -27.352 1.00 50.50 298 LYS A C 1
ATOM 2390 O O . LYS A 1 298 ? 61.280 53.588 -28.035 1.00 50.50 298 LYS A O 1
ATOM 2395 N N . THR A 1 299 ? 62.559 53.111 -26.255 1.00 56.00 299 THR A N 1
ATOM 2396 C CA . THR A 1 299 ? 61.898 51.890 -25.768 1.00 56.00 299 THR A CA 1
ATOM 2397 C C . THR A 1 299 ? 61.044 52.171 -24.530 1.00 56.00 299 THR A C 1
ATOM 2399 O O . THR A 1 299 ? 61.518 51.989 -23.419 1.00 56.00 299 THR A O 1
ATOM 2402 N N . GLU A 1 300 ? 59.796 52.600 -24.713 1.00 51.53 300 GLU A N 1
ATOM 2403 C CA . GLU A 1 300 ? 58.800 52.697 -23.618 1.00 51.53 300 GLU A CA 1
ATOM 2404 C C . GLU A 1 300 ? 57.410 52.201 -24.076 1.00 51.53 300 GLU A C 1
ATOM 2406 O O . GLU A 1 300 ? 56.710 51.513 -23.344 1.00 51.53 300 GLU A O 1
ATOM 2411 N N . MET A 1 301 ? 57.040 52.406 -25.346 1.00 53.03 301 MET A N 1
ATOM 2412 C CA . MET A 1 301 ? 55.746 51.957 -25.901 1.00 53.03 301 MET A CA 1
ATOM 2413 C C . MET A 1 301 ? 55.587 50.432 -26.047 1.00 53.03 301 MET A C 1
ATOM 2415 O O . MET A 1 301 ? 54.477 49.945 -26.251 1.00 53.03 301 MET A O 1
ATOM 2419 N N . LEU A 1 302 ? 56.676 49.663 -25.968 1.00 54.47 302 LEU A N 1
ATOM 2420 C CA . LEU A 1 302 ? 56.655 48.235 -26.299 1.00 54.47 302 LEU A CA 1
ATOM 2421 C C . LEU A 1 302 ? 56.186 47.349 -25.128 1.00 54.47 302 LEU A C 1
ATOM 2423 O O . LEU A 1 302 ? 55.601 46.298 -25.363 1.00 54.47 302 LEU A O 1
ATOM 2427 N N . PHE A 1 303 ? 56.372 47.776 -23.875 1.00 53.62 303 PHE A N 1
ATOM 2428 C CA . PHE A 1 303 ? 56.005 46.976 -22.694 1.00 53.62 303 PHE A CA 1
ATOM 2429 C C . PHE A 1 303 ? 54.492 46.973 -22.405 1.00 53.62 303 PHE A C 1
ATOM 2431 O O . PHE A 1 303 ? 53.945 45.948 -21.998 1.00 53.62 303 PHE A O 1
ATOM 2438 N N . PHE A 1 304 ? 53.794 48.080 -22.680 1.00 49.72 304 PHE A N 1
ATOM 2439 C CA . PHE A 1 304 ? 52.347 48.212 -22.447 1.00 49.72 304 PHE A CA 1
ATOM 2440 C C . PHE A 1 304 ? 51.497 47.338 -23.379 1.00 49.72 304 PHE A C 1
ATOM 2442 O O . PHE A 1 304 ? 50.470 46.801 -22.968 1.00 49.72 304 PHE A O 1
ATOM 2449 N N . ILE A 1 305 ? 51.945 47.138 -24.619 1.00 54.59 305 ILE A N 1
ATOM 2450 C CA . ILE A 1 305 ? 51.238 46.288 -25.587 1.00 54.59 305 ILE A CA 1
ATOM 2451 C C . ILE A 1 305 ? 51.407 44.805 -25.217 1.00 54.59 305 ILE A C 1
ATOM 2453 O O . ILE A 1 305 ? 50.457 44.031 -25.303 1.00 54.59 305 ILE A O 1
ATOM 2457 N N . VAL A 1 306 ? 52.583 44.418 -24.713 1.00 55.84 306 VAL A N 1
ATOM 2458 C CA . VAL A 1 306 ? 52.854 43.048 -24.245 1.00 55.84 306 VAL A CA 1
ATOM 2459 C C . VAL A 1 306 ? 52.007 42.697 -23.011 1.00 55.84 306 VAL A C 1
ATOM 2461 O O . VAL A 1 306 ? 51.522 41.572 -22.911 1.00 55.84 306 VAL A O 1
ATOM 2464 N N . PHE A 1 307 ? 51.745 43.665 -22.123 1.00 56.41 307 PHE A N 1
ATOM 2465 C CA . PHE A 1 307 ? 50.844 43.509 -20.971 1.00 56.41 307 PHE A CA 1
ATOM 2466 C C . PHE A 1 307 ? 49.365 43.376 -21.389 1.00 56.41 307 PHE A C 1
ATOM 2468 O O . PHE A 1 307 ? 48.647 42.535 -20.854 1.00 56.41 307 PHE A O 1
ATOM 2475 N N . SER A 1 308 ? 48.927 44.123 -22.413 1.00 53.16 308 SER A N 1
ATOM 2476 C CA . SER A 1 308 ? 47.567 44.025 -22.973 1.00 53.16 308 SER A CA 1
ATOM 2477 C C . SER A 1 308 ? 47.280 42.672 -23.631 1.00 53.16 308 SER A C 1
ATOM 2479 O O . SER A 1 308 ? 46.156 42.184 -23.554 1.00 53.16 308 SER A O 1
ATOM 2481 N N . CYS A 1 309 ? 48.274 42.047 -24.263 1.00 50.91 309 CYS A N 1
ATOM 2482 C CA . CYS A 1 309 ? 48.099 40.719 -24.856 1.00 50.91 309 CYS A CA 1
ATOM 2483 C C . CYS A 1 309 ? 48.067 39.596 -23.805 1.00 50.91 309 CYS A C 1
ATOM 2485 O O . CYS A 1 309 ? 47.556 38.515 -24.086 1.00 50.91 309 CYS A O 1
ATOM 2487 N N . PHE A 1 310 ? 48.563 39.841 -22.587 1.00 52.66 310 PHE A N 1
ATOM 2488 C CA . PHE A 1 310 ? 48.594 38.845 -21.511 1.00 52.66 310 PHE A CA 1
ATOM 2489 C C . PHE A 1 310 ? 47.224 38.661 -20.824 1.00 52.66 310 PHE A C 1
ATOM 2491 O O . PHE A 1 310 ? 46.933 37.579 -20.319 1.00 52.66 310 PHE A O 1
ATOM 2498 N N . CYS A 1 311 ? 46.340 39.667 -20.865 1.00 48.41 311 CYS A N 1
ATOM 2499 C CA . CYS A 1 311 ? 44.970 39.570 -20.334 1.00 48.41 311 CYS A CA 1
ATOM 2500 C C . CYS A 1 311 ? 44.005 38.752 -21.214 1.00 48.41 311 CYS A C 1
ATOM 2502 O O . CYS A 1 311 ? 42.974 38.313 -20.716 1.00 48.41 311 CYS A O 1
ATOM 2504 N N . GLY A 1 312 ? 44.334 38.487 -22.484 1.00 50.34 312 GLY A N 1
ATOM 2505 C CA . GLY A 1 312 ? 43.497 37.661 -23.371 1.00 50.34 312 GLY A CA 1
ATOM 2506 C C . GLY A 1 312 ? 43.540 36.155 -23.074 1.00 50.34 312 GLY A C 1
ATOM 2507 O O . GLY A 1 312 ? 42.833 35.385 -23.710 1.00 50.34 312 GLY A O 1
ATOM 2508 N N . VAL A 1 313 ? 44.377 35.718 -22.125 1.00 52.06 313 VAL A N 1
ATOM 2509 C CA . VAL A 1 313 ? 44.639 34.297 -21.824 1.00 52.06 313 VAL A CA 1
ATOM 2510 C C . VAL A 1 313 ? 43.747 33.749 -20.689 1.00 52.06 313 VAL A C 1
ATOM 2512 O O . VAL A 1 313 ? 43.854 32.578 -20.338 1.00 52.06 313 VAL A O 1
ATOM 2515 N N . LEU A 1 314 ? 42.829 34.546 -20.124 1.00 43.28 314 LEU A N 1
ATOM 2516 C CA . LEU A 1 314 ? 41.944 34.124 -19.021 1.00 43.28 314 LEU A CA 1
ATOM 2517 C C . LEU A 1 314 ? 40.447 34.023 -19.376 1.00 43.28 314 LEU A C 1
ATOM 2519 O O . LEU A 1 314 ? 39.623 34.054 -18.468 1.00 43.28 314 LEU A O 1
ATOM 2523 N N . ASP A 1 315 ? 40.081 33.837 -20.647 1.00 44.16 315 ASP A N 1
ATOM 2524 C CA . ASP A 1 315 ? 38.682 33.587 -21.039 1.00 44.16 315 ASP A CA 1
ATOM 2525 C C . ASP A 1 315 ? 38.536 32.274 -21.832 1.00 44.16 315 ASP A C 1
ATOM 2527 O O . ASP A 1 315 ? 38.353 32.252 -23.044 1.00 44.16 315 ASP A O 1
ATOM 2531 N N . TYR A 1 316 ? 38.713 31.141 -21.145 1.00 46.34 316 TYR A N 1
ATOM 2532 C CA . TYR A 1 316 ? 38.708 29.794 -21.745 1.00 46.34 316 TYR A CA 1
ATOM 2533 C C . TYR A 1 316 ? 37.391 29.018 -21.521 1.00 46.34 316 TYR A C 1
ATOM 2535 O O . TYR A 1 316 ? 37.320 27.829 -21.807 1.00 46.34 316 TYR A O 1
ATOM 2543 N N . HIS A 1 317 ? 36.324 29.660 -21.030 1.00 45.28 317 HIS A N 1
ATOM 2544 C CA . HIS A 1 317 ? 35.011 29.004 -20.882 1.00 45.28 317 HIS A CA 1
ATOM 2545 C C . HIS A 1 317 ? 33.978 29.437 -21.950 1.00 45.28 317 HIS A C 1
ATOM 2547 O O . HIS A 1 317 ? 32.834 28.983 -21.927 1.00 45.28 317 HIS A O 1
ATOM 2553 N N . SER A 1 318 ? 34.369 30.275 -22.920 1.00 46.38 318 SER A N 1
ATOM 2554 C CA . SER A 1 318 ? 33.491 30.749 -24.008 1.00 46.38 318 SER A CA 1
ATOM 2555 C C . SER A 1 318 ? 33.656 29.994 -25.342 1.00 46.38 318 SER A C 1
ATOM 2557 O O . SER A 1 318 ? 32.924 30.248 -26.294 1.00 46.38 318 SER A O 1
ATOM 2559 N N . THR A 1 319 ? 34.575 29.034 -25.451 1.00 47.56 319 THR A N 1
ATOM 2560 C CA . THR A 1 319 ? 35.047 28.568 -26.771 1.00 47.56 319 THR A CA 1
ATOM 2561 C C . THR A 1 319 ? 34.173 27.517 -27.473 1.00 47.56 319 THR A C 1
ATOM 2563 O O . THR A 1 319 ? 34.420 27.233 -28.634 1.00 47.56 319 THR A O 1
ATOM 2566 N N . ILE A 1 320 ? 33.130 26.951 -26.845 1.00 46.12 320 ILE A N 1
ATOM 2567 C CA . ILE A 1 320 ? 32.223 25.990 -27.530 1.00 46.12 320 ILE A CA 1
ATOM 2568 C C . ILE A 1 320 ? 30.972 26.680 -28.112 1.00 46.12 320 ILE A C 1
ATOM 2570 O O . ILE A 1 320 ? 30.251 26.107 -28.924 1.00 46.12 320 ILE A O 1
ATOM 2574 N N . LYS A 1 321 ? 30.720 27.951 -27.771 1.00 45.38 321 LYS A N 1
ATOM 2575 C CA . LYS A 1 321 ? 29.563 28.703 -28.291 1.00 45.38 321 LYS A CA 1
ATOM 2576 C C . LYS A 1 321 ? 29.840 29.430 -29.618 1.00 45.38 321 LYS A C 1
ATOM 2578 O O . LYS A 1 321 ? 28.952 30.112 -30.125 1.00 45.38 321 LYS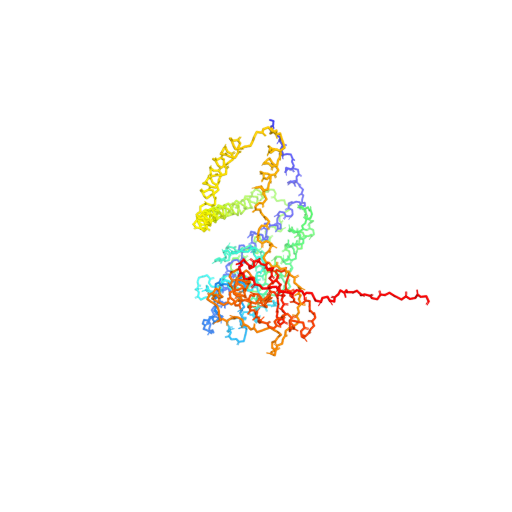 A O 1
ATOM 2583 N N . GLU A 1 322 ? 31.048 29.312 -30.173 1.00 56.16 322 GLU A N 1
ATOM 2584 C CA . GLU A 1 322 ? 31.491 30.122 -31.319 1.00 56.16 322 GLU A CA 1
ATOM 2585 C C . GLU A 1 322 ? 31.465 29.409 -32.684 1.00 56.16 322 GLU A C 1
ATOM 2587 O O . GLU A 1 322 ? 31.669 30.073 -33.694 1.00 56.16 322 GLU A O 1
ATOM 2592 N N . GLU A 1 323 ? 31.157 28.111 -32.775 1.00 76.31 323 GLU A N 1
ATOM 2593 C CA . GLU A 1 323 ? 31.229 27.384 -34.062 1.00 76.31 323 GLU A CA 1
ATOM 2594 C C . GLU A 1 323 ? 29.913 27.365 -34.860 1.00 76.31 323 GLU A C 1
ATOM 2596 O O . GLU A 1 323 ? 29.928 27.232 -36.085 1.00 76.31 323 GLU A O 1
ATOM 2601 N N . TYR A 1 324 ? 28.760 27.534 -34.209 1.00 86.75 324 TYR A N 1
ATOM 2602 C CA . TYR A 1 324 ? 27.458 27.603 -34.880 1.00 86.75 324 TYR A CA 1
ATOM 2603 C C . TYR A 1 324 ? 26.444 28.455 -34.112 1.00 86.75 324 TYR A C 1
ATOM 2605 O O . TYR A 1 324 ? 26.521 28.603 -32.894 1.00 86.75 324 TYR A O 1
ATOM 2613 N N . GLU A 1 325 ? 25.479 29.027 -34.829 1.00 91.88 325 GLU A N 1
ATOM 2614 C CA . GLU A 1 325 ? 24.398 29.846 -34.273 1.00 91.88 325 GLU A CA 1
ATOM 2615 C C . GLU A 1 325 ? 23.030 29.202 -34.512 1.00 91.88 325 GLU A C 1
ATOM 2617 O O . GLU A 1 325 ? 22.787 28.612 -35.566 1.00 91.88 325 GLU A O 1
ATOM 2622 N N . ASP A 1 326 ? 22.126 29.337 -33.538 1.00 92.81 326 ASP A N 1
ATOM 2623 C CA . ASP A 1 326 ? 20.732 28.902 -33.650 1.00 92.81 326 ASP A CA 1
ATOM 2624 C C . ASP A 1 326 ? 19.937 29.852 -34.562 1.00 92.81 326 ASP A C 1
ATOM 2626 O O . ASP A 1 326 ? 19.848 31.055 -34.315 1.00 92.81 326 ASP A O 1
ATOM 2630 N N . VAL A 1 327 ? 19.360 29.302 -35.630 1.00 95.75 327 VAL A N 1
ATOM 2631 C CA . VAL A 1 327 ? 18.525 30.023 -36.608 1.00 95.75 327 VAL A CA 1
ATOM 2632 C C . VAL A 1 327 ? 17.033 29.888 -36.273 1.00 95.75 327 VAL A C 1
ATOM 2634 O O . VAL A 1 327 ? 16.193 30.659 -36.759 1.00 95.75 327 VAL A O 1
ATOM 2637 N N . GLY A 1 328 ? 16.685 28.900 -35.451 1.00 95.38 328 GLY A N 1
ATOM 2638 C CA . GLY A 1 328 ? 15.344 28.643 -34.948 1.00 95.38 328 GLY A CA 1
ATOM 2639 C C . GLY A 1 328 ? 14.682 27.389 -35.513 1.00 95.38 328 GLY A C 1
ATOM 2640 O O . GLY A 1 328 ? 15.288 26.559 -36.193 1.00 95.38 328 GLY A O 1
ATOM 2641 N N . CYS A 1 329 ? 13.388 27.269 -35.221 1.00 98.06 329 CYS A N 1
ATOM 2642 C CA . CYS A 1 329 ? 12.597 26.075 -35.487 1.00 98.06 329 CYS A CA 1
ATOM 2643 C C . CYS A 1 329 ? 11.760 26.179 -36.773 1.00 98.06 329 CYS A C 1
ATOM 2645 O O . CYS A 1 329 ? 10.996 27.133 -36.971 1.00 98.06 329 CYS A O 1
ATOM 2647 N N . TYR A 1 330 ? 11.853 25.159 -37.630 1.00 98.19 330 TYR A N 1
ATOM 2648 C CA . TYR A 1 330 ? 11.195 25.103 -38.938 1.00 98.19 330 TYR A CA 1
ATOM 2649 C C . TYR A 1 330 ? 10.482 23.771 -39.149 1.00 98.19 330 TYR A C 1
ATOM 2651 O O . TYR A 1 330 ? 10.906 22.722 -38.668 1.00 98.19 330 TYR A O 1
ATOM 2659 N N . LYS A 1 331 ? 9.362 23.809 -39.868 1.00 97.38 331 LYS A N 1
ATOM 2660 C CA . LYS A 1 331 ? 8.566 22.614 -40.149 1.00 97.38 331 LYS A CA 1
ATOM 2661 C C . LYS A 1 331 ? 9.268 21.731 -41.181 1.00 97.38 331 LYS A C 1
ATOM 2663 O O . LYS A 1 331 ? 9.829 22.239 -42.147 1.00 97.38 331 LYS A O 1
ATOM 2668 N N . ASP A 1 332 ? 9.155 20.418 -41.021 1.00 97.44 332 ASP A N 1
ATOM 2669 C CA . ASP A 1 332 ? 9.618 19.435 -42.000 1.00 97.44 332 ASP A CA 1
ATOM 2670 C C . ASP A 1 332 ? 8.485 18.502 -42.446 1.00 97.44 332 ASP A C 1
ATOM 2672 O O . ASP A 1 332 ? 7.430 18.415 -41.807 1.00 97.44 332 ASP A O 1
ATOM 2676 N N . LYS A 1 333 ? 8.677 17.827 -43.580 1.00 95.88 333 LYS A N 1
ATOM 2677 C CA . LYS A 1 333 ? 7.717 16.877 -44.157 1.00 95.88 333 LYS A CA 1
ATOM 2678 C C . LYS A 1 333 ? 8.447 15.703 -44.807 1.00 95.88 333 LYS A C 1
ATOM 2680 O O . LYS A 1 333 ? 9.668 15.649 -44.837 1.00 95.88 333 LYS A O 1
ATOM 2685 N N . GLN A 1 334 ? 7.679 14.742 -45.321 1.00 91.38 334 GLN A N 1
ATOM 2686 C CA . GLN A 1 334 ? 8.219 13.569 -46.013 1.00 91.38 334 GLN A CA 1
ATOM 2687 C C . GLN A 1 334 ? 9.083 13.945 -47.230 1.00 91.38 334 GLN A C 1
ATOM 2689 O O . GLN A 1 334 ? 10.131 13.342 -47.441 1.00 91.38 334 GLN A O 1
ATOM 2694 N N . ASP A 1 335 ? 8.663 14.954 -47.997 1.00 95.25 335 ASP A N 1
ATOM 2695 C CA . ASP A 1 335 ? 9.547 15.694 -48.900 1.00 95.25 335 ASP A CA 1
ATOM 2696 C C . ASP A 1 335 ? 10.401 16.624 -48.024 1.00 95.25 335 ASP A C 1
ATOM 2698 O O . ASP A 1 335 ? 9.871 17.541 -47.402 1.00 95.25 335 ASP A O 1
ATOM 2702 N N . ARG A 1 336 ? 11.686 16.306 -47.850 1.00 96.19 336 ARG A N 1
ATOM 2703 C CA . ARG A 1 336 ? 12.518 16.901 -46.792 1.00 96.19 336 ARG A CA 1
ATOM 2704 C C . ARG A 1 336 ? 12.918 18.336 -47.131 1.00 96.19 336 ARG A C 1
ATOM 2706 O O . ARG A 1 336 ? 13.297 18.637 -48.261 1.00 96.19 336 ARG A O 1
ATOM 2713 N N . ALA A 1 337 ? 12.880 19.223 -46.135 1.00 96.31 337 ALA A N 1
ATOM 2714 C CA . ALA A 1 337 ? 13.414 20.581 -46.263 1.00 96.31 337 ALA A CA 1
ATOM 2715 C C . ALA A 1 337 ? 14.952 20.589 -46.331 1.00 96.31 337 ALA A C 1
ATOM 2717 O O . ALA A 1 337 ? 15.537 21.385 -47.059 1.00 96.31 337 ALA A O 1
ATOM 2718 N N . ILE A 1 338 ? 15.610 19.694 -45.593 1.00 97.88 338 ILE A N 1
ATOM 2719 C CA . ILE A 1 338 ? 17.062 19.483 -45.617 1.00 97.88 338 ILE A CA 1
ATOM 2720 C C . ILE A 1 338 ? 17.305 17.973 -45.673 1.00 97.88 338 ILE A C 1
ATOM 2722 O O . ILE A 1 338 ? 16.659 17.211 -44.952 1.00 97.88 338 ILE A O 1
ATOM 2726 N N . GLU A 1 339 ? 18.217 17.528 -46.535 1.00 97.12 339 GLU A N 1
ATOM 2727 C CA . GLU A 1 339 ? 18.536 16.106 -46.657 1.00 97.12 339 GLU A CA 1
ATOM 2728 C C . GLU A 1 339 ? 19.200 15.535 -45.398 1.00 97.12 339 GLU A C 1
ATOM 2730 O O . GLU A 1 339 ? 19.939 16.214 -44.690 1.00 97.12 339 GLU A O 1
ATOM 2735 N N . THR A 1 340 ? 18.972 14.245 -45.151 1.00 97.38 340 THR A N 1
ATOM 2736 C CA . THR A 1 340 ? 19.571 13.538 -44.015 1.00 97.38 340 THR A CA 1
ATOM 2737 C C . THR A 1 340 ? 21.065 13.294 -44.197 1.00 97.38 340 THR A C 1
ATOM 2739 O O . THR A 1 340 ? 21.523 13.002 -45.310 1.00 97.38 340 THR A O 1
ATOM 2742 N N . LEU A 1 341 ? 21.802 13.341 -43.087 1.00 97.06 341 LEU A N 1
ATOM 2743 C CA . LEU A 1 341 ? 23.167 12.829 -42.978 1.00 97.06 341 LEU A CA 1
ATOM 2744 C C . LEU A 1 341 ? 23.261 11.491 -42.234 1.00 97.06 341 LEU A C 1
ATOM 2746 O O . LEU A 1 341 ? 24.352 10.925 -42.165 1.00 97.06 341 LEU A O 1
ATOM 2750 N N . GLU A 1 342 ? 22.150 10.949 -41.733 1.00 96.88 342 GLU A N 1
ATOM 2751 C CA . GLU A 1 342 ? 22.146 9.637 -41.082 1.00 96.88 342 GLU A CA 1
ATOM 2752 C C . GLU A 1 342 ? 22.717 8.562 -42.020 1.00 96.88 342 GLU A C 1
ATOM 2754 O O . GLU A 1 342 ? 22.348 8.469 -43.193 1.00 96.88 342 GLU A O 1
ATOM 2759 N N . GLY A 1 343 ? 23.675 7.782 -41.513 1.00 93.12 343 GLY A N 1
ATOM 2760 C CA . GLY A 1 343 ? 24.398 6.770 -42.288 1.00 93.12 343 GLY A CA 1
ATOM 2761 C C . GLY A 1 343 ? 25.393 7.310 -43.330 1.00 93.12 343 GLY A C 1
ATOM 2762 O O . GLY A 1 343 ? 25.980 6.513 -44.059 1.00 93.12 343 GLY A O 1
ATOM 2763 N N . LYS A 1 344 ? 25.607 8.634 -43.425 1.00 93.69 344 LYS A N 1
ATOM 2764 C CA . LYS A 1 344 ? 26.517 9.264 -44.410 1.00 93.69 344 LYS A CA 1
ATOM 2765 C C . LYS A 1 344 ? 27.842 9.777 -43.827 1.00 93.69 344 LYS A C 1
ATOM 2767 O O . LYS A 1 344 ? 28.730 10.140 -44.609 1.00 93.69 344 LYS A O 1
ATOM 2772 N N . ASP A 1 345 ? 27.977 9.830 -42.502 1.00 94.12 345 ASP A N 1
ATOM 2773 C CA . ASP A 1 345 ? 29.213 10.177 -41.786 1.00 94.12 345 ASP A CA 1
ATOM 2774 C C . ASP A 1 345 ? 29.378 9.274 -40.557 1.00 94.12 345 ASP A C 1
ATOM 2776 O O . ASP A 1 345 ? 28.413 9.010 -39.842 1.00 94.12 345 ASP A O 1
ATOM 2780 N N . SER A 1 346 ? 30.598 8.793 -40.311 1.00 93.25 346 SER A N 1
ATOM 2781 C CA . SER A 1 346 ? 30.888 7.850 -39.225 1.00 93.25 346 SER A CA 1
ATOM 2782 C C . SER A 1 346 ? 30.770 8.462 -37.830 1.00 93.25 346 SER A C 1
ATOM 2784 O O . SER A 1 346 ? 30.664 7.714 -36.862 1.00 93.25 346 SER A O 1
ATOM 2786 N N . ILE A 1 347 ? 30.780 9.796 -37.707 1.00 88.94 347 ILE A N 1
ATOM 2787 C CA . ILE A 1 347 ? 30.578 10.465 -36.414 1.00 88.94 347 ILE A CA 1
ATOM 2788 C C . ILE A 1 347 ? 29.125 10.377 -35.926 1.00 88.94 347 ILE A C 1
ATOM 2790 O O . ILE A 1 347 ? 28.872 10.556 -34.738 1.00 88.94 347 ILE A O 1
ATOM 2794 N N . LEU A 1 348 ? 28.177 10.095 -36.825 1.00 93.00 348 LEU A N 1
ATOM 2795 C CA . LEU A 1 348 ? 26.760 9.896 -36.518 1.00 93.00 348 LEU A CA 1
ATOM 2796 C C . LEU A 1 348 ? 26.510 8.425 -36.161 1.00 93.00 348 LEU A C 1
ATOM 2798 O O . LEU A 1 348 ? 25.819 7.688 -36.860 1.00 93.00 348 LEU A O 1
ATOM 2802 N N . ASP A 1 349 ? 27.138 7.995 -35.075 1.00 87.50 349 ASP A N 1
ATOM 2803 C CA . ASP A 1 349 ? 27.096 6.640 -34.539 1.00 87.50 349 ASP A CA 1
ATOM 2804 C C . ASP A 1 349 ? 25.774 6.316 -33.827 1.00 87.50 349 ASP A C 1
ATOM 2806 O O . ASP A 1 349 ? 25.110 7.180 -33.251 1.00 87.50 349 ASP A O 1
ATOM 2810 N N . GLY A 1 350 ? 25.395 5.037 -33.850 1.00 89.06 350 GLY A N 1
ATOM 2811 C CA . GLY A 1 350 ? 24.212 4.533 -33.151 1.00 89.06 350 GLY A CA 1
ATOM 2812 C C . GLY A 1 350 ? 22.879 5.131 -33.619 1.00 89.06 350 GLY A C 1
ATOM 2813 O O . GLY A 1 350 ? 22.793 5.857 -34.612 1.00 89.06 350 GLY A O 1
ATOM 2814 N N . GLU A 1 351 ? 21.821 4.800 -32.880 1.00 90.75 351 GLU A N 1
ATOM 2815 C CA . GLU A 1 351 ? 20.474 5.324 -33.110 1.00 90.75 351 GLU A CA 1
ATOM 2816 C C . GLU A 1 351 ? 20.389 6.797 -32.708 1.00 90.75 351 GLU A C 1
ATOM 2818 O O . GLU A 1 351 ? 20.775 7.172 -31.596 1.00 90.75 351 GLU A O 1
ATOM 2823 N N . TYR A 1 352 ? 19.830 7.628 -33.590 1.00 90.88 352 TYR A N 1
ATOM 2824 C CA . TYR A 1 352 ? 19.841 9.079 -33.410 1.00 90.88 352 TYR A CA 1
ATOM 2825 C C . TYR A 1 352 ? 19.142 9.537 -32.114 1.00 90.88 352 TYR A C 1
ATOM 2827 O O . TYR A 1 352 ? 19.633 10.462 -31.483 1.00 90.88 352 TYR A O 1
ATOM 2835 N N . ASN A 1 353 ? 18.068 8.858 -31.673 1.00 88.31 353 ASN A N 1
ATOM 2836 C CA . ASN A 1 353 ? 17.289 9.222 -30.470 1.00 88.31 353 ASN A CA 1
ATOM 2837 C C . ASN A 1 353 ? 18.057 9.041 -29.145 1.00 88.31 353 ASN A C 1
ATOM 2839 O O . ASN A 1 353 ? 17.586 9.461 -28.092 1.00 88.31 353 ASN A O 1
ATOM 2843 N N . SER A 1 354 ? 19.173 8.312 -29.166 1.00 85.81 354 SER A N 1
ATOM 2844 C CA . SER A 1 354 ? 19.987 8.008 -27.982 1.00 85.81 354 SER A CA 1
ATOM 2845 C C . SER A 1 354 ? 21.441 8.446 -28.150 1.00 85.81 354 SER A C 1
ATOM 2847 O O . SER A 1 354 ? 22.298 8.086 -27.343 1.00 85.81 354 SER A O 1
ATOM 2849 N N . ARG A 1 355 ? 21.745 9.169 -29.232 1.00 87.50 355 ARG A N 1
ATOM 2850 C CA . ARG A 1 355 ? 23.104 9.563 -29.590 1.00 87.50 355 ARG A CA 1
ATOM 2851 C C . ARG A 1 355 ? 23.578 10.676 -28.665 1.00 87.50 355 ARG A C 1
ATOM 2853 O O . ARG A 1 355 ? 22.980 11.742 -28.622 1.00 87.50 355 ARG A O 1
ATOM 2860 N N . ALA A 1 356 ? 24.693 10.457 -27.974 1.00 87.56 356 ALA A N 1
ATOM 2861 C CA . ALA A 1 356 ? 25.311 11.498 -27.160 1.00 87.56 356 ALA A CA 1
ATOM 2862 C C . ALA A 1 356 ? 25.856 12.639 -28.039 1.00 87.56 356 ALA A C 1
ATOM 2864 O O . ALA A 1 356 ? 26.531 12.379 -29.040 1.00 87.56 356 ALA A O 1
ATOM 2865 N N . ASN A 1 357 ? 25.619 13.884 -27.616 1.00 85.31 357 ASN A N 1
ATOM 2866 C CA . ASN A 1 357 ? 26.048 15.123 -28.281 1.00 85.31 357 ASN A CA 1
ATOM 2867 C C . ASN A 1 357 ? 25.567 15.256 -29.743 1.00 85.31 357 ASN A C 1
ATOM 2869 O O . ASN A 1 357 ? 26.387 15.484 -30.641 1.00 85.31 357 ASN A O 1
ATOM 2873 N N . PRO A 1 358 ? 24.256 15.127 -30.019 1.00 91.50 358 PRO A N 1
ATOM 2874 C CA . PRO A 1 358 ? 23.752 15.054 -31.388 1.00 91.50 358 PRO A CA 1
ATOM 2875 C C . PRO A 1 358 ? 23.968 16.355 -32.175 1.00 91.50 358 PRO A C 1
ATOM 2877 O O . PRO A 1 358 ? 24.311 16.300 -33.355 1.00 91.50 358 PRO A O 1
ATOM 2880 N N . ILE A 1 359 ? 23.849 17.516 -31.517 1.00 93.44 359 ILE A N 1
ATOM 2881 C CA . ILE A 1 359 ? 24.060 18.837 -32.132 1.00 93.44 359 ILE A CA 1
ATOM 2882 C C . ILE A 1 359 ? 25.508 18.974 -32.622 1.00 93.44 359 ILE A C 1
ATOM 2884 O O . ILE A 1 359 ? 25.741 19.192 -33.810 1.00 93.44 359 ILE A O 1
ATOM 2888 N N . ALA A 1 360 ? 26.485 18.768 -31.731 1.00 91.25 360 ALA A N 1
ATOM 2889 C CA . ALA A 1 360 ? 27.905 18.902 -32.056 1.00 91.25 360 ALA A CA 1
ATOM 2890 C C . ALA A 1 360 ? 28.357 17.881 -33.113 1.00 91.25 360 ALA A C 1
ATOM 2892 O O . ALA A 1 360 ? 29.083 18.218 -34.047 1.00 91.25 360 ALA A O 1
ATOM 2893 N N . LYS A 1 361 ? 27.889 16.630 -33.023 1.00 92.62 361 LYS A N 1
ATOM 2894 C CA . LYS A 1 361 ? 28.217 15.602 -34.023 1.00 92.62 361 LYS A CA 1
ATOM 2895 C C . LYS A 1 361 ? 27.642 15.932 -35.399 1.00 92.62 361 LYS A C 1
ATOM 2897 O O . LYS A 1 361 ? 28.329 15.742 -36.402 1.00 92.62 361 LYS A O 1
ATOM 2902 N N . CYS A 1 362 ? 26.420 16.459 -35.461 1.00 96.56 362 CYS A N 1
ATOM 2903 C CA . CYS A 1 362 ? 25.826 16.890 -36.722 1.00 96.56 362 CYS A CA 1
ATOM 2904 C C . CYS A 1 362 ? 26.534 18.115 -37.311 1.00 96.56 362 CYS A C 1
ATOM 2906 O O . CYS A 1 362 ? 26.772 18.147 -38.518 1.00 96.56 362 CYS A O 1
ATOM 2908 N N . ALA A 1 363 ? 26.942 19.069 -36.466 1.00 95.12 363 ALA A N 1
ATOM 2909 C CA . ALA A 1 363 ? 27.759 20.211 -36.869 1.00 95.12 363 ALA A CA 1
ATOM 2910 C C . ALA A 1 363 ? 29.051 19.742 -37.555 1.00 95.12 363 ALA A C 1
ATOM 2912 O O . ALA A 1 363 ? 29.309 20.090 -38.706 1.00 95.12 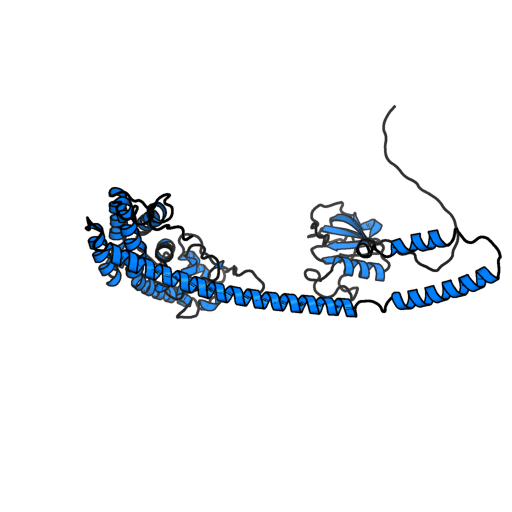363 ALA A O 1
ATOM 2913 N N . VAL A 1 364 ? 29.804 18.848 -36.906 1.00 90.81 364 VAL A N 1
ATOM 2914 C CA . VAL A 1 364 ? 31.046 18.287 -37.460 1.00 90.81 364 VAL A CA 1
ATOM 2915 C C . VAL A 1 364 ? 30.791 17.507 -38.754 1.00 90.81 364 VAL A C 1
ATOM 2917 O O . VAL A 1 364 ? 31.547 17.652 -39.716 1.00 90.81 364 VAL A O 1
ATOM 2920 N N . ALA A 1 365 ? 29.727 16.701 -38.821 1.00 94.25 365 ALA A N 1
ATOM 2921 C CA . ALA A 1 365 ? 29.365 15.972 -40.039 1.00 94.25 365 ALA A CA 1
ATOM 2922 C C . ALA A 1 365 ? 29.047 16.927 -41.206 1.00 94.25 365 ALA A C 1
ATOM 2924 O O . ALA A 1 365 ? 29.480 16.700 -42.337 1.00 94.25 365 ALA A O 1
ATOM 2925 N N . ALA A 1 366 ? 28.340 18.027 -40.938 1.00 95.62 366 ALA A N 1
ATOM 2926 C CA . ALA A 1 366 ? 28.047 19.059 -41.925 1.00 95.62 366 ALA A CA 1
ATOM 2927 C C . ALA A 1 366 ? 29.313 19.813 -42.370 1.00 95.62 366 ALA A C 1
ATOM 2929 O O . ALA A 1 366 ? 29.521 19.990 -43.573 1.00 95.62 366 ALA A O 1
ATOM 2930 N N . MET A 1 367 ? 30.209 20.154 -41.436 1.00 91.06 367 MET A N 1
ATOM 2931 C CA . MET A 1 367 ? 31.506 20.781 -41.732 1.00 91.06 367 MET A CA 1
ATOM 2932 C C . MET A 1 367 ? 32.386 19.887 -42.612 1.00 91.06 367 MET A C 1
ATOM 2934 O O . MET A 1 367 ? 32.948 20.357 -43.600 1.00 91.06 367 MET A O 1
ATOM 2938 N N . ARG A 1 368 ? 32.458 18.578 -42.328 1.00 91.12 368 ARG A N 1
ATOM 2939 C CA . ARG A 1 368 ? 33.205 17.598 -43.146 1.00 91.12 368 ARG A CA 1
ATOM 2940 C C . ARG A 1 368 ? 32.701 17.510 -44.584 1.00 91.12 368 ARG A C 1
ATOM 2942 O O . ARG A 1 368 ? 33.474 17.201 -45.489 1.00 91.12 368 ARG A O 1
ATOM 2949 N N . LYS A 1 369 ? 31.411 17.771 -44.799 1.00 90.94 369 LYS A N 1
ATOM 2950 C CA . LYS A 1 369 ? 30.785 17.830 -46.128 1.00 90.94 369 LYS A CA 1
ATOM 2951 C C . LYS A 1 369 ? 30.859 19.224 -46.763 1.00 90.94 369 LYS A C 1
ATOM 2953 O O . LYS A 1 369 ? 30.429 19.380 -47.904 1.00 90.94 369 LYS A O 1
ATOM 2958 N N . GLY A 1 370 ? 31.411 20.215 -46.059 1.00 92.00 370 GLY A N 1
ATOM 2959 C CA . GLY A 1 370 ? 31.519 21.598 -46.520 1.00 92.00 370 GLY A CA 1
ATOM 2960 C C . GLY A 1 370 ? 30.176 22.327 -46.597 1.00 92.00 370 GLY A C 1
ATOM 2961 O O . GLY A 1 370 ? 30.026 23.235 -47.412 1.00 92.00 370 GLY A O 1
ATOM 2962 N N . TYR A 1 371 ? 29.183 21.910 -45.808 1.00 95.44 371 TYR A N 1
ATOM 2963 C CA . TYR A 1 371 ? 27.881 22.573 -45.744 1.00 95.44 371 TYR A CA 1
ATOM 2964 C C . TYR A 1 371 ? 27.911 23.727 -44.742 1.00 95.44 371 TYR A C 1
ATOM 2966 O O . TYR A 1 371 ? 28.587 23.645 -43.724 1.00 95.44 371 TYR A O 1
ATOM 2974 N N . SER A 1 372 ? 27.164 24.795 -45.025 1.00 93.25 372 SER A N 1
ATOM 2975 C CA . SER A 1 372 ? 27.092 25.994 -44.176 1.00 93.25 372 SER A CA 1
ATOM 2976 C C . SER A 1 372 ? 26.003 25.922 -43.104 1.00 93.25 372 SER A C 1
ATOM 2978 O O . SER A 1 372 ? 25.986 26.735 -42.185 1.00 93.25 372 SER A O 1
ATOM 2980 N N . MET A 1 373 ? 25.074 24.968 -43.210 1.00 96.38 373 MET A N 1
ATOM 2981 C CA . MET A 1 373 ? 23.968 24.806 -42.268 1.00 96.38 373 MET A CA 1
ATOM 2982 C C . MET A 1 373 ? 23.676 23.334 -42.010 1.00 96.38 373 MET A C 1
ATOM 2984 O O . MET A 1 373 ? 23.831 22.486 -42.895 1.00 96.38 373 MET A O 1
ATOM 2988 N N . PHE A 1 374 ? 23.182 23.059 -40.810 1.00 98.06 374 PHE A N 1
ATOM 2989 C CA . PHE A 1 374 ? 22.682 21.752 -40.409 1.00 98.06 374 PHE A CA 1
ATOM 2990 C C . PHE A 1 374 ? 21.414 21.901 -39.569 1.00 98.06 374 PHE A C 1
ATOM 2992 O O . PHE A 1 374 ? 21.034 23.001 -39.167 1.00 98.06 374 PHE A O 1
ATOM 2999 N N . ALA A 1 375 ? 20.729 20.794 -39.329 1.00 98.19 375 ALA A N 1
ATOM 3000 C CA . ALA A 1 375 ? 19.532 20.744 -38.518 1.00 98.19 375 ALA A CA 1
ATOM 3001 C C . ALA A 1 375 ? 19.474 19.460 -37.698 1.00 98.19 375 ALA A C 1
ATOM 3003 O O . ALA A 1 375 ? 19.926 18.404 -38.150 1.00 98.19 375 ALA A O 1
ATOM 3004 N N . ILE A 1 376 ? 18.857 19.569 -36.523 1.00 98.25 376 ILE A N 1
ATOM 3005 C CA . ILE A 1 376 ? 18.504 18.433 -35.675 1.00 98.25 376 ILE A CA 1
ATOM 3006 C C . ILE A 1 376 ? 16.983 18.284 -35.643 1.00 98.25 376 ILE A C 1
ATOM 3008 O O . ILE A 1 376 ? 16.255 19.270 -35.508 1.00 98.25 376 ILE A O 1
ATOM 3012 N N . GLN A 1 377 ? 16.501 17.050 -35.783 1.00 97.75 377 GLN A N 1
ATOM 3013 C CA . GLN A 1 377 ? 15.088 16.693 -35.687 1.00 97.75 377 GLN A CA 1
ATOM 3014 C C . GLN A 1 377 ? 14.884 15.596 -34.639 1.00 97.75 377 GLN A C 1
ATOM 3016 O O . GLN A 1 377 ? 15.674 14.660 -34.541 1.00 97.75 377 GLN A O 1
ATOM 3021 N N . ASN A 1 378 ? 13.767 15.670 -33.915 1.00 94.50 378 ASN A N 1
ATOM 3022 C CA . ASN A 1 378 ? 13.243 14.583 -33.088 1.00 94.50 378 ASN A CA 1
ATOM 3023 C C . ASN A 1 378 ? 14.265 13.943 -32.118 1.00 94.50 378 ASN A C 1
ATOM 3025 O O . ASN A 1 378 ? 14.313 12.721 -32.019 1.00 94.50 378 ASN A O 1
ATOM 3029 N N . GLY A 1 379 ? 15.076 14.746 -31.422 1.00 89.12 379 GLY A N 1
ATOM 3030 C CA . GLY A 1 379 ? 15.999 14.246 -30.392 1.00 89.12 379 GLY A CA 1
ATOM 3031 C C . GLY A 1 379 ? 17.328 13.708 -30.927 1.00 89.12 379 GLY A C 1
ATOM 3032 O O . GLY A 1 379 ? 17.944 12.867 -30.285 1.00 89.12 379 GLY A O 1
ATOM 3033 N N . GLY A 1 380 ? 17.747 14.119 -32.133 1.00 93.94 380 GLY A N 1
ATOM 3034 C CA . GLY A 1 380 ? 19.120 13.879 -32.599 1.00 93.94 380 GLY A CA 1
ATOM 3035 C C . GLY A 1 380 ? 19.308 13.503 -34.069 1.00 93.94 380 GLY A C 1
ATOM 3036 O O . GLY A 1 380 ? 20.446 13.304 -34.498 1.00 93.94 380 GLY A O 1
ATOM 3037 N N . TRP A 1 381 ? 18.229 13.400 -34.851 1.00 97.94 381 TRP A N 1
ATOM 3038 C CA . TRP A 1 381 ? 18.305 13.078 -36.278 1.00 97.94 381 TRP A CA 1
ATOM 3039 C C . TRP A 1 381 ? 18.973 14.219 -37.043 1.00 97.94 381 TRP A C 1
ATOM 3041 O O . TRP A 1 381 ? 18.487 15.350 -37.019 1.00 97.94 381 TRP A O 1
ATOM 3051 N N . CYS A 1 382 ? 20.075 13.919 -37.721 1.00 98.31 382 CYS A N 1
ATOM 3052 C CA . CYS A 1 382 ? 20.932 14.905 -38.361 1.00 98.31 382 CYS A CA 1
ATOM 3053 C C . CYS A 1 382 ? 20.578 15.120 -39.838 1.00 98.31 382 CYS A C 1
ATOM 3055 O O . CYS A 1 382 ? 20.482 14.176 -40.636 1.00 98.31 382 CYS A O 1
ATOM 3057 N N . ALA A 1 383 ? 20.456 16.390 -40.222 1.00 98.12 383 ALA A N 1
ATOM 3058 C CA . ALA A 1 383 ? 20.224 16.827 -41.592 1.00 98.12 383 ALA A CA 1
ATOM 3059 C C . ALA A 1 383 ? 21.179 17.961 -41.976 1.00 98.12 383 ALA A C 1
ATOM 3061 O O . ALA A 1 383 ? 21.352 18.913 -41.225 1.00 98.12 383 ALA A O 1
ATOM 3062 N N . ALA A 1 384 ? 21.768 17.892 -43.166 1.00 97.88 384 ALA A N 1
ATOM 3063 C CA . ALA A 1 384 ? 22.546 18.978 -43.754 1.00 97.88 384 ALA A CA 1
ATOM 3064 C C . ALA A 1 384 ? 22.659 18.770 -45.269 1.00 97.88 384 ALA A C 1
ATOM 3066 O O . ALA A 1 384 ? 22.648 17.641 -45.761 1.00 97.88 384 ALA A O 1
ATOM 3067 N N . SER A 1 385 ? 22.763 19.861 -46.024 1.00 96.31 385 SER A N 1
ATOM 3068 C CA . SER A 1 385 ? 22.929 19.809 -47.480 1.00 96.31 385 SER A CA 1
ATOM 3069 C C . SER A 1 385 ? 23.550 21.102 -48.001 1.00 96.31 385 SER A C 1
ATOM 3071 O O . SER A 1 385 ? 23.493 22.135 -47.334 1.00 96.31 385 SER A O 1
ATOM 3073 N N . SER A 1 386 ? 24.086 21.072 -49.221 1.00 95.06 386 SER A N 1
ATOM 3074 C CA . SER A 1 386 ? 24.624 22.266 -49.887 1.00 95.06 386 SER A CA 1
ATOM 3075 C C . SER A 1 386 ? 23.555 23.321 -50.182 1.00 95.06 386 SER A C 1
ATOM 3077 O O . SER A 1 386 ? 23.882 24.498 -50.297 1.00 95.06 386 SER A O 1
ATOM 3079 N N . THR A 1 387 ? 22.285 22.920 -50.276 1.00 94.38 387 THR A N 1
ATOM 3080 C CA . THR A 1 387 ? 21.145 23.812 -50.528 1.00 94.38 387 THR A CA 1
ATOM 3081 C C . THR A 1 387 ? 20.389 24.203 -49.260 1.00 94.38 387 THR A C 1
ATOM 3083 O O . THR A 1 387 ? 19.353 24.863 -49.342 1.00 94.38 387 THR A O 1
ATOM 3086 N N . ALA A 1 388 ? 20.873 23.795 -48.079 1.00 95.19 388 ALA A N 1
ATOM 3087 C CA . ALA A 1 388 ? 20.156 23.976 -46.820 1.00 95.19 388 ALA A CA 1
ATOM 3088 C C . ALA A 1 388 ? 19.784 25.444 -46.578 1.00 95.19 388 ALA A C 1
ATOM 3090 O O . ALA A 1 388 ? 18.667 25.709 -46.151 1.00 95.19 388 ALA A O 1
ATOM 3091 N N . GLN A 1 389 ? 20.651 26.390 -46.954 1.00 93.69 389 GLN A N 1
ATOM 3092 C CA . GLN A 1 389 ? 20.405 27.831 -46.841 1.00 93.69 389 GLN A CA 1
ATOM 3093 C C . GLN A 1 389 ? 19.186 28.317 -47.637 1.00 93.69 389 GLN A C 1
ATOM 3095 O O . GLN A 1 389 ? 18.518 29.263 -47.222 1.00 93.69 389 GLN A O 1
ATOM 3100 N N . GLN A 1 390 ? 18.855 27.670 -48.755 1.00 94.44 390 GLN A N 1
ATOM 3101 C CA . GLN A 1 390 ? 17.682 28.015 -49.558 1.00 94.44 390 GLN A CA 1
ATOM 3102 C C . GLN A 1 390 ? 16.442 27.208 -49.159 1.00 94.44 390 GLN A C 1
ATOM 3104 O O . GLN A 1 390 ? 15.326 27.669 -49.379 1.00 94.44 390 GLN A O 1
ATOM 3109 N N . THR A 1 391 ? 16.606 26.014 -48.581 1.00 96.44 391 THR A N 1
ATOM 3110 C CA . THR A 1 391 ? 15.499 25.061 -48.416 1.00 96.44 391 THR A CA 1
ATOM 3111 C C . THR A 1 391 ? 15.029 24.864 -46.976 1.00 96.44 391 THR A C 1
ATOM 3113 O O . THR A 1 391 ? 13.910 24.394 -46.781 1.00 96.44 391 THR A O 1
ATOM 3116 N N . PHE A 1 392 ? 15.799 25.268 -45.957 1.00 97.06 392 PHE A N 1
ATOM 3117 C CA . PHE A 1 392 ? 15.447 25.034 -44.545 1.00 97.06 392 PHE A CA 1
ATOM 3118 C C . PHE A 1 392 ? 14.072 25.593 -44.145 1.00 97.06 392 PHE A C 1
ATOM 3120 O O . PHE A 1 392 ? 13.364 25.005 -43.333 1.00 97.06 392 PHE A O 1
ATOM 3127 N N . HIS A 1 393 ? 13.672 26.711 -44.751 1.00 95.56 393 HIS A N 1
ATOM 3128 C CA . HIS A 1 393 ? 12.424 27.413 -44.467 1.00 95.56 393 HIS A CA 1
ATOM 3129 C C . HIS A 1 393 ? 11.278 27.035 -45.422 1.00 95.56 393 HIS A C 1
ATOM 3131 O O . HIS A 1 393 ? 10.210 27.645 -45.356 1.00 95.56 393 HIS A O 1
ATOM 3137 N N . LYS A 1 394 ? 11.458 26.018 -46.282 1.00 96.56 394 LYS A N 1
ATOM 3138 C CA . LYS A 1 394 ? 10.500 25.586 -47.322 1.00 96.56 394 LYS A CA 1
ATOM 3139 C C . LYS A 1 394 ? 9.067 25.394 -46.811 1.00 96.56 394 LYS A C 1
ATOM 3141 O O . LYS A 1 394 ? 8.119 25.669 -47.542 1.00 96.56 394 LYS A O 1
ATOM 3146 N N . TYR A 1 395 ? 8.888 24.934 -45.570 1.00 96.88 395 TYR A N 1
ATOM 3147 C CA . TYR A 1 395 ? 7.564 24.711 -44.966 1.00 96.88 395 TYR A CA 1
ATOM 3148 C C . TYR A 1 395 ? 7.186 25.719 -43.872 1.00 96.88 395 TYR A C 1
ATOM 3150 O O . TYR A 1 395 ? 6.166 25.532 -43.204 1.00 96.88 395 TYR A O 1
ATOM 3158 N N . GLY A 1 396 ? 7.967 26.789 -43.719 1.00 96.19 396 GLY A N 1
ATOM 3159 C CA . GLY A 1 396 ? 7.736 27.860 -42.753 1.00 96.19 396 GLY A CA 1
ATOM 3160 C C . GLY A 1 396 ? 8.254 27.570 -41.341 1.00 96.19 396 GLY A C 1
ATOM 3161 O O . GLY A 1 396 ? 8.673 26.457 -41.009 1.00 96.19 396 GLY A O 1
ATOM 3162 N N . LYS A 1 397 ? 8.226 28.615 -40.504 1.00 96.19 397 LYS A N 1
ATOM 3163 C CA . LYS A 1 397 ? 8.573 28.533 -39.078 1.00 96.19 397 LYS A CA 1
ATOM 3164 C C . LYS A 1 397 ? 7.604 27.627 -38.323 1.00 96.19 397 LYS A C 1
ATOM 3166 O O . LYS A 1 397 ? 6.430 27.509 -38.680 1.00 96.19 397 LYS A O 1
ATOM 3171 N N . PHE A 1 398 ? 8.094 27.021 -37.251 1.00 95.25 398 PHE A N 1
ATOM 3172 C CA . PHE A 1 398 ? 7.311 26.154 -36.382 1.00 95.25 398 PHE A CA 1
ATOM 3173 C C . PHE A 1 398 ? 7.716 26.347 -34.917 1.00 95.25 398 PHE A C 1
ATOM 3175 O O . PHE A 1 398 ? 8.714 26.996 -34.632 1.00 95.25 398 PHE A O 1
ATOM 3182 N N . THR A 1 399 ? 6.928 25.825 -33.980 1.00 93.06 399 THR A N 1
ATOM 3183 C CA . THR A 1 399 ? 7.150 26.014 -32.530 1.00 93.06 399 THR A CA 1
ATOM 3184 C C . THR A 1 399 ? 7.281 24.695 -31.775 1.00 93.06 399 THR A C 1
ATOM 3186 O O . THR A 1 399 ? 7.220 24.676 -30.554 1.00 93.06 399 THR A O 1
ATOM 3189 N N . ASN A 1 400 ? 7.403 23.583 -32.499 1.00 91.94 400 ASN A N 1
ATOM 3190 C CA . ASN A 1 400 ? 7.376 22.236 -31.931 1.00 91.94 400 ASN A CA 1
ATOM 3191 C C . ASN A 1 400 ? 8.781 21.656 -31.698 1.00 91.94 400 ASN A C 1
ATOM 3193 O O . ASN A 1 400 ? 8.907 20.455 -31.479 1.00 91.94 400 ASN A O 1
ATOM 3197 N N . CYS A 1 401 ? 9.826 22.481 -31.815 1.00 95.19 401 CYS A N 1
ATOM 3198 C CA . CYS A 1 401 ? 11.173 22.106 -31.401 1.00 95.19 401 CYS A CA 1
ATOM 3199 C C . CYS A 1 401 ? 11.276 22.190 -29.880 1.00 95.19 401 CYS A C 1
ATOM 3201 O O . CYS A 1 401 ? 10.689 23.077 -29.256 1.00 95.19 401 CYS A O 1
ATOM 3203 N N . MET A 1 402 ? 12.023 21.261 -29.303 1.00 89.50 402 MET A N 1
ATOM 3204 C CA . MET A 1 402 ? 12.333 21.244 -27.884 1.00 89.50 402 MET A CA 1
ATOM 3205 C C . MET A 1 402 ? 13.348 22.345 -27.544 1.00 89.50 402 MET A C 1
ATOM 3207 O O . MET A 1 402 ? 14.115 22.798 -28.394 1.00 89.50 402 MET A O 1
ATOM 3211 N N . ILE A 1 403 ? 13.332 22.801 -26.289 1.00 89.12 403 ILE A N 1
ATOM 3212 C CA . ILE A 1 403 ? 14.190 23.904 -25.818 1.00 89.12 403 ILE A CA 1
ATOM 3213 C C . ILE A 1 403 ? 15.674 23.514 -25.715 1.00 89.12 403 ILE A C 1
ATOM 3215 O O . ILE A 1 403 ? 16.533 24.379 -25.588 1.00 89.12 403 ILE A O 1
ATOM 3219 N N . ASP A 1 404 ? 15.969 22.216 -25.764 1.00 88.25 404 ASP A N 1
ATOM 3220 C CA . ASP A 1 404 ? 17.323 21.655 -25.781 1.00 88.25 404 ASP A CA 1
ATOM 3221 C C . ASP A 1 404 ? 18.031 21.823 -27.138 1.00 88.25 404 ASP A C 1
ATOM 3223 O O . ASP A 1 404 ? 19.233 21.587 -27.229 1.00 88.25 404 ASP A O 1
ATOM 3227 N N . GLY A 1 405 ? 17.315 22.270 -28.178 1.00 91.69 405 GLY A N 1
ATOM 3228 C CA . GLY A 1 405 ? 17.863 22.461 -29.519 1.00 91.69 405 GLY A CA 1
ATOM 3229 C C . GLY A 1 405 ? 17.866 21.196 -30.381 1.00 91.69 405 GLY A C 1
ATOM 3230 O O . GLY A 1 405 ? 18.297 21.225 -31.532 1.00 91.69 405 GLY A O 1
ATOM 3231 N N . GLU A 1 406 ? 17.325 20.078 -29.897 1.00 94.50 406 GLU A N 1
ATOM 3232 C CA . GLU A 1 406 ? 17.351 18.802 -30.622 1.00 94.50 406 GLU A CA 1
ATOM 3233 C C . GLU A 1 406 ? 16.156 18.616 -31.579 1.00 94.50 406 GLU A C 1
ATOM 3235 O O . GLU A 1 406 ? 15.831 17.512 -32.033 1.00 94.50 406 GLU A O 1
ATOM 3240 N N . GLY A 1 407 ? 15.483 19.717 -31.915 1.00 95.56 407 GLY A N 1
ATOM 3241 C CA . GLY A 1 407 ? 14.308 19.715 -32.776 1.00 95.56 407 GLY A CA 1
ATOM 3242 C C . GLY A 1 407 ? 13.108 19.044 -32.122 1.00 95.56 407 GLY A C 1
ATOM 3243 O O . GLY A 1 407 ? 12.949 19.029 -30.906 1.00 95.56 407 GLY A O 1
ATOM 3244 N N . GLY A 1 408 ? 12.204 18.527 -32.943 1.00 94.56 408 GLY A N 1
ATOM 3245 C CA . GLY A 1 408 ? 11.022 17.810 -32.476 1.00 94.56 408 GLY A CA 1
ATOM 3246 C C . GLY A 1 408 ? 10.399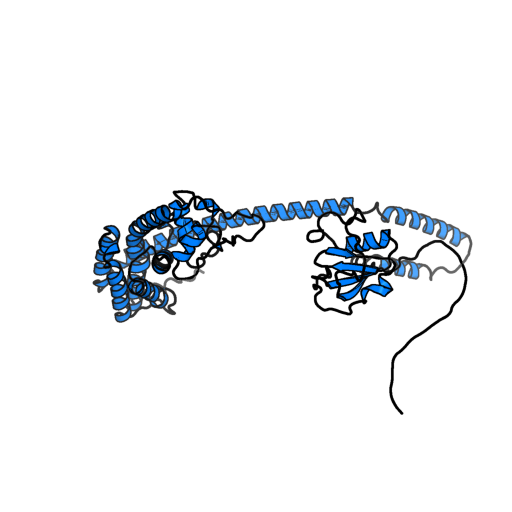 16.964 -33.581 1.00 94.56 408 GLY A C 1
ATOM 3247 O O . GLY A 1 408 ? 10.928 16.924 -34.698 1.00 94.56 408 GLY A O 1
ATOM 3248 N N . PRO A 1 409 ? 9.278 16.275 -33.315 1.00 94.75 409 PRO A N 1
ATOM 3249 C CA . PRO A 1 409 ? 8.597 15.479 -34.330 1.00 94.75 409 PRO A CA 1
ATOM 3250 C C . PRO A 1 409 ? 8.217 16.353 -35.533 1.00 94.75 409 PRO A C 1
ATOM 3252 O O . PRO A 1 409 ? 7.420 17.285 -35.398 1.00 94.75 409 PRO A O 1
ATOM 3255 N N . TRP A 1 410 ? 8.809 16.062 -36.699 1.00 95.56 410 TRP A N 1
ATOM 3256 C CA . TRP A 1 410 ? 8.670 16.854 -37.934 1.00 95.56 410 TRP A CA 1
ATOM 3257 C C . TRP A 1 410 ? 9.031 18.344 -37.782 1.00 95.56 410 TRP A C 1
ATOM 3259 O O . TRP A 1 410 ? 8.493 19.202 -38.488 1.00 95.56 410 TRP A O 1
ATOM 3269 N N . ALA A 1 411 ? 9.935 18.654 -36.852 1.00 97.38 411 ALA A N 1
ATOM 3270 C CA . ALA A 1 411 ? 10.406 19.999 -36.560 1.00 97.38 411 ALA A CA 1
ATOM 3271 C C . ALA A 1 411 ? 11.941 20.019 -36.535 1.00 97.38 411 ALA A C 1
ATOM 3273 O O . ALA A 1 411 ? 12.563 19.341 -35.718 1.00 97.38 411 ALA A O 1
ATOM 3274 N N . ASN A 1 412 ? 12.531 20.790 -37.443 1.00 98.19 412 ASN A N 1
ATOM 3275 C CA . ASN A 1 412 ? 13.969 20.987 -37.561 1.00 98.19 412 ASN A CA 1
ATOM 3276 C C . ASN A 1 412 ? 14.382 22.194 -36.723 1.00 98.19 412 ASN A C 1
ATOM 3278 O O . ASN A 1 412 ? 13.949 23.309 -37.021 1.00 98.19 412 ASN A O 1
ATOM 3282 N N . ASN A 1 413 ? 15.241 21.987 -35.728 1.00 98.25 413 ASN A N 1
ATOM 3283 C CA . ASN A 1 413 ? 15.991 23.087 -35.136 1.00 98.25 413 ASN A CA 1
ATOM 3284 C C . ASN A 1 413 ? 17.234 23.322 -36.000 1.00 98.25 413 ASN A C 1
ATOM 3286 O O . ASN A 1 413 ? 18.043 22.408 -36.175 1.00 98.25 413 ASN A O 1
ATOM 3290 N N . VAL A 1 414 ? 17.318 24.491 -36.633 1.00 98.12 414 VAL A N 1
ATOM 3291 C CA . VAL A 1 414 ? 18.295 24.785 -37.691 1.00 98.12 414 VAL A CA 1
ATOM 3292 C C . VAL A 1 414 ? 19.433 25.623 -37.131 1.00 98.12 414 VAL A C 1
ATOM 3294 O O . VAL A 1 414 ? 19.203 26.589 -36.407 1.00 98.12 414 VAL A O 1
ATOM 3297 N N . TYR A 1 415 ? 20.652 25.285 -37.538 1.00 97.25 415 TYR A N 1
ATOM 3298 C CA . TYR A 1 415 ? 21.881 25.949 -37.138 1.00 97.25 415 TYR A CA 1
ATOM 3299 C C . TYR A 1 415 ? 22.677 26.401 -38.360 1.00 97.25 415 TYR A C 1
ATOM 3301 O O . TYR A 1 415 ? 22.723 25.704 -39.380 1.00 97.25 415 TYR A O 1
ATOM 3309 N N . ILE A 1 416 ? 23.330 27.555 -38.250 1.00 95.31 416 ILE A N 1
ATOM 3310 C CA . ILE A 1 416 ? 24.308 28.041 -39.227 1.00 95.31 416 ILE A CA 1
ATOM 3311 C C . ILE A 1 416 ? 25.713 27.880 -38.656 1.00 95.31 416 ILE A C 1
ATOM 3313 O O . ILE A 1 416 ? 25.970 28.280 -37.525 1.00 95.31 416 ILE A O 1
ATOM 3317 N N . LEU A 1 417 ? 26.611 27.271 -39.425 1.00 91.88 417 LEU A N 1
ATOM 3318 C CA . LEU A 1 417 ? 28.019 27.127 -39.064 1.00 91.88 417 LEU A CA 1
ATOM 3319 C C . LEU A 1 417 ? 28.730 28.461 -39.305 1.00 91.88 417 LEU A C 1
ATOM 3321 O O . LEU A 1 417 ? 28.527 29.092 -40.344 1.00 91.88 417 LEU A O 1
ATOM 3325 N N . ARG A 1 418 ? 29.554 28.903 -38.354 1.00 83.31 418 ARG A N 1
ATOM 3326 C CA . ARG A 1 418 ? 30.390 30.091 -38.542 1.00 83.31 418 ARG A CA 1
ATOM 3327 C C . ARG A 1 418 ? 31.596 29.714 -39.402 1.00 83.31 418 ARG A C 1
ATOM 3329 O O . ARG A 1 418 ? 32.266 28.720 -39.137 1.00 83.31 418 ARG A O 1
ATOM 3336 N N . ASP A 1 419 ? 31.876 30.504 -40.436 1.00 65.06 419 ASP A N 1
ATOM 3337 C CA . ASP A 1 419 ? 33.039 30.288 -41.298 1.00 65.06 419 ASP A CA 1
ATOM 3338 C C . ASP A 1 419 ? 34.338 30.554 -40.517 1.00 65.06 419 ASP A C 1
ATOM 3340 O O . ASP A 1 419 ? 34.751 31.706 -40.340 1.00 65.06 419 ASP A O 1
ATOM 3344 N N . GLU A 1 420 ? 35.044 29.504 -40.096 1.00 52.78 420 GLU A N 1
ATOM 3345 C CA . GLU A 1 420 ? 36.466 29.648 -39.799 1.00 52.78 420 GLU A CA 1
ATOM 3346 C C . GLU A 1 420 ? 37.205 29.952 -41.107 1.00 52.78 420 GLU A C 1
ATOM 3348 O O . GLU A 1 420 ? 37.122 29.222 -42.098 1.00 52.78 420 GLU A O 1
ATOM 3353 N N . LYS A 1 421 ? 37.907 31.088 -41.121 1.00 40.25 421 LYS A N 1
ATOM 3354 C CA . LYS A 1 421 ? 38.696 31.591 -42.249 1.00 40.25 421 LYS A CA 1
ATOM 3355 C C . LYS A 1 421 ? 39.477 30.461 -42.927 1.00 40.25 421 LYS A C 1
ATOM 3357 O O . LYS A 1 421 ? 40.476 29.981 -42.396 1.00 40.25 421 LYS A O 1
ATOM 3362 N N . ARG A 1 422 ? 39.087 30.128 -44.162 1.00 40.69 422 ARG A N 1
ATOM 3363 C CA . ARG A 1 422 ? 39.935 29.399 -45.113 1.00 40.69 422 ARG A CA 1
ATOM 3364 C C . ARG A 1 422 ? 41.240 30.181 -45.287 1.00 40.69 422 ARG A C 1
ATOM 3366 O O . ARG A 1 422 ? 41.282 31.181 -46.003 1.00 40.69 422 ARG A O 1
ATOM 3373 N N . VAL A 1 423 ? 42.310 29.757 -44.623 1.00 34.97 423 VAL A N 1
ATOM 3374 C CA . VAL A 1 423 ? 43.661 30.216 -44.950 1.00 34.97 423 VAL A CA 1
ATOM 3375 C C . VAL A 1 423 ? 44.098 29.489 -46.218 1.00 34.97 423 VAL A C 1
ATOM 3377 O O . VAL A 1 423 ? 44.347 28.289 -46.194 1.00 34.97 423 VAL A O 1
ATOM 3380 N N . GLY A 1 424 ? 44.218 30.250 -47.309 1.00 33.12 424 GLY A N 1
ATOM 3381 C CA . GLY A 1 424 ? 45.038 29.902 -48.471 1.00 33.12 424 GLY A CA 1
ATOM 3382 C C . GLY A 1 424 ? 44.276 29.757 -49.787 1.00 33.12 424 GLY A C 1
ATOM 3383 O O . GLY A 1 424 ? 43.772 28.685 -50.097 1.00 33.12 424 GLY A O 1
ATOM 3384 N N . GLY A 1 425 ? 44.274 30.817 -50.598 1.00 29.70 425 GLY A N 1
ATOM 3385 C CA . GLY A 1 425 ? 43.856 30.761 -52.001 1.00 29.70 425 GLY A CA 1
ATOM 3386 C C . GLY A 1 425 ? 43.457 32.127 -52.544 1.00 29.70 425 GLY A C 1
ATOM 3387 O O . GLY A 1 425 ? 42.307 32.527 -52.424 1.00 29.70 425 GLY A O 1
ATOM 3388 N N . HIS A 1 426 ? 44.434 32.848 -53.089 1.00 34.38 426 HIS A N 1
ATOM 3389 C CA . HIS A 1 426 ? 44.261 34.067 -53.879 1.00 34.38 426 HIS A CA 1
ATOM 3390 C C . HIS A 1 426 ? 43.227 33.839 -54.997 1.00 34.38 426 HIS A C 1
ATOM 3392 O O . HIS A 1 426 ? 43.361 32.865 -55.726 1.00 34.38 426 HIS A O 1
ATOM 3398 N N . ASP A 1 427 ? 42.247 34.733 -55.145 1.00 32.50 427 ASP A N 1
ATOM 3399 C CA . ASP A 1 427 ? 42.055 35.442 -56.413 1.00 32.50 427 ASP A CA 1
ATOM 3400 C C . ASP A 1 427 ? 41.148 36.668 -56.246 1.00 32.50 427 ASP A C 1
ATOM 3402 O O . ASP A 1 427 ? 40.092 36.649 -55.613 1.00 32.50 427 ASP A O 1
ATOM 3406 N N . ASN A 1 428 ? 41.647 37.775 -56.794 1.00 34.81 428 ASN A N 1
ATOM 3407 C CA . ASN A 1 428 ? 41.025 39.088 -56.839 1.00 34.81 428 ASN A CA 1
ATOM 3408 C C . ASN A 1 428 ? 39.734 39.064 -57.666 1.00 34.81 428 ASN A C 1
ATOM 3410 O O . ASN A 1 428 ? 39.752 38.629 -58.813 1.00 34.81 428 ASN A O 1
ATOM 3414 N N . SER A 1 429 ? 38.669 39.687 -57.161 1.00 31.67 429 SER A N 1
ATOM 3415 C CA . SER A 1 429 ? 38.116 40.927 -57.735 1.00 31.67 429 SER A CA 1
ATOM 3416 C C . SER A 1 429 ? 36.703 41.191 -57.200 1.00 31.67 429 SER A C 1
ATOM 3418 O O . SER A 1 429 ? 35.768 40.440 -57.445 1.00 31.67 429 SER A O 1
ATOM 3420 N N . SER A 1 430 ? 36.586 42.306 -56.480 1.00 31.25 430 SER A N 1
ATOM 3421 C CA . SER A 1 430 ? 35.547 43.332 -56.636 1.00 31.25 430 SER A CA 1
ATOM 3422 C C . SER A 1 430 ? 34.065 42.917 -56.700 1.00 31.25 430 SER A C 1
ATOM 3424 O O . SER A 1 430 ? 33.525 42.595 -57.750 1.00 31.25 430 SER A O 1
ATOM 3426 N N . SER A 1 431 ? 33.385 43.124 -55.566 1.00 29.72 431 SER A N 1
ATOM 3427 C CA . SER A 1 431 ? 32.275 44.087 -55.416 1.00 29.72 431 SER A CA 1
ATOM 3428 C C . SER A 1 431 ? 31.186 44.139 -56.506 1.00 29.72 431 SER A C 1
ATOM 3430 O O . SER A 1 431 ? 31.363 44.802 -57.523 1.00 29.72 431 SER A O 1
ATOM 3432 N N . HIS A 1 432 ? 29.983 43.671 -56.159 1.00 28.50 432 HIS A N 1
ATOM 3433 C CA . HIS A 1 432 ? 28.773 44.516 -56.094 1.00 28.50 432 HIS A CA 1
ATOM 3434 C C . HIS A 1 432 ? 27.741 43.823 -55.180 1.00 28.50 432 HIS A C 1
ATOM 3436 O O . HIS A 1 432 ? 27.242 42.754 -55.495 1.00 28.50 432 HIS A O 1
ATOM 3442 N N . MET A 1 433 ? 27.634 44.219 -53.908 1.00 28.95 433 MET A N 1
ATOM 3443 C CA . MET A 1 433 ? 26.711 45.237 -53.379 1.00 28.95 433 MET A CA 1
ATOM 3444 C C . MET A 1 433 ? 25.232 44.972 -53.717 1.00 28.95 433 MET A C 1
ATOM 3446 O O . MET A 1 433 ? 24.777 45.353 -54.787 1.00 28.95 433 MET A O 1
ATOM 3450 N N . VAL A 1 434 ? 24.474 44.440 -52.751 1.00 27.20 434 VAL A N 1
ATOM 3451 C CA . VAL A 1 434 ? 23.122 44.939 -52.450 1.00 27.20 434 VAL A CA 1
ATOM 3452 C C . VAL A 1 434 ? 22.975 44.989 -50.928 1.00 27.20 434 VAL A C 1
ATOM 3454 O O . VAL A 1 434 ? 22.940 43.971 -50.242 1.00 27.20 434 VAL A O 1
ATOM 3457 N N . GLN A 1 435 ? 22.984 46.217 -50.424 1.00 30.22 435 GLN A N 1
ATOM 3458 C CA . GLN A 1 435 ? 22.624 46.614 -49.068 1.00 30.22 435 GLN A CA 1
ATOM 3459 C C . GLN A 1 435 ? 21.096 46.885 -49.001 1.00 30.22 435 GLN A C 1
ATOM 3461 O O . GLN A 1 435 ? 20.428 46.797 -50.031 1.00 30.22 435 GLN A O 1
ATOM 3466 N N . PRO A 1 436 ? 20.514 47.155 -47.818 1.00 44.53 436 PRO A N 1
ATOM 3467 C CA . PRO A 1 436 ? 19.285 46.507 -47.360 1.00 44.53 436 PRO A CA 1
ATOM 3468 C C . PRO A 1 436 ? 18.158 47.520 -47.048 1.00 44.53 436 PRO A C 1
ATOM 3470 O O . PRO A 1 436 ? 18.262 48.697 -47.376 1.00 44.53 436 PRO A O 1
ATOM 3473 N N . LEU A 1 437 ? 17.167 47.030 -46.294 1.00 30.41 437 LEU A N 1
ATOM 3474 C CA . LEU A 1 437 ? 16.258 47.732 -45.372 1.00 30.41 437 LEU A CA 1
ATOM 3475 C C . LEU A 1 437 ? 14.858 48.122 -45.869 1.00 30.41 437 LEU A C 1
ATOM 3477 O O . LEU A 1 437 ? 14.672 48.963 -46.738 1.00 30.41 437 LEU A O 1
ATOM 3481 N N . GLU A 1 438 ? 13.906 47.463 -45.203 1.00 34.94 438 GLU A N 1
ATOM 3482 C CA . GLU A 1 438 ? 12.785 47.996 -44.412 1.00 34.94 438 GLU A CA 1
ATOM 3483 C C . GLU A 1 438 ? 11.948 49.183 -44.911 1.00 34.94 438 GLU A C 1
ATOM 3485 O O . GLU A 1 438 ? 12.414 50.256 -45.284 1.00 34.94 438 GLU A O 1
ATOM 3490 N N . GLU A 1 439 ? 10.643 48.976 -44.744 1.00 47.53 439 GLU A N 1
ATOM 3491 C CA . GLU A 1 439 ? 9.559 49.943 -44.836 1.00 47.53 439 GLU A CA 1
ATOM 3492 C C . GLU A 1 439 ? 9.705 51.136 -43.876 1.00 47.53 439 GLU A C 1
ATOM 3494 O O . GLU A 1 439 ? 9.963 50.980 -42.680 1.00 47.53 439 GLU A O 1
ATOM 3499 N N . ARG A 1 440 ? 9.320 52.329 -44.353 1.00 36.59 440 ARG A N 1
ATOM 3500 C CA . ARG A 1 440 ? 8.604 53.302 -43.517 1.00 36.59 440 ARG A CA 1
ATOM 3501 C C . ARG A 1 440 ? 7.657 54.169 -44.355 1.00 36.59 440 ARG A C 1
ATOM 3503 O O . ARG A 1 440 ? 8.042 54.784 -45.342 1.00 36.59 440 ARG A O 1
ATOM 3510 N N . THR A 1 441 ? 6.399 54.202 -43.933 1.00 52.22 441 THR A N 1
ATOM 3511 C CA . THR A 1 441 ? 5.288 55.011 -44.455 1.00 52.22 441 THR A CA 1
ATOM 3512 C C . THR A 1 441 ? 5.360 56.508 -44.103 1.00 52.22 441 THR A C 1
ATOM 3514 O O . THR A 1 441 ? 5.783 56.849 -43.000 1.00 52.22 441 THR A O 1
ATOM 3517 N N . ARG A 1 442 ? 4.725 57.314 -44.980 1.00 47.44 442 ARG A N 1
ATOM 3518 C CA . ARG A 1 442 ? 4.126 58.673 -44.848 1.00 47.44 442 ARG A CA 1
ATOM 3519 C C . ARG A 1 442 ? 5.020 59.925 -44.888 1.00 47.44 442 ARG A C 1
ATOM 3521 O O . ARG A 1 442 ? 5.695 60.245 -43.916 1.00 47.44 442 ARG A O 1
ATOM 3528 N N . ALA A 1 443 ? 4.794 60.733 -45.929 1.00 37.00 443 ALA A N 1
ATOM 3529 C CA . ALA A 1 443 ? 4.081 62.014 -45.834 1.00 37.00 443 ALA A CA 1
ATOM 3530 C C . ALA A 1 443 ? 3.072 62.100 -46.989 1.00 37.00 443 ALA A C 1
ATOM 3532 O O . ALA A 1 443 ? 3.419 61.575 -48.073 1.00 37.00 443 ALA A O 1
#

Foldseek 3Di:
DDDDPPPPPVVLVPDPQLVLLLLLVCLQFPLLLQLCFVVLQVLLLVVLVVLCVVPAFPQDDDVPDQLQRPRDCVPGSSLVVLCVQFPHFFPNSAADSVCLPPSQQNSVSSLNRQADDPPPNQPDRGSVSDTSRSSLSSLLGGNSNVQDNVLSVQLNCLCVVPHPPDPDSGHDLVSSVSNLVSLLVSLPGPSNVVRPSSVVSNVVSVVSNPDPDCVVCVVVSVVVVVVVVVVVVVVVVVVVVVVVVVVVVVVVVVVVVVVVVVVVVVVPDPDDPVVVVVVVVVVCVVVVVVVPVVDDDDPDVPVVVVVVVVVVPPDPPCPVVQFKDWPAKAFADPPGLFAFCVVVDPLCDDDQQPDPPLVVSLSVSCVVVVFFKWWAAARRGIGTDNCNVVRVCVRHGDDQQDPVQRAYHRMIRMMGTDDDDDPDDDDDDDDDDDDDDDDDDDD